Protein AF-A0A6A9T4V0-F1 (afdb_monomer)

Mean predicted aligned error: 19.04 Å

Sequence (689 aa):
MNQTLDEWCGIYCQMRISFIEPTTWNCILIVIGPDTPNVPDISVEDPDWKTFEDIESYISRESTGILQRLLPSTVWEYFFAPTDADPSILRRTRETVVTQHQNVRHICDAAITRLDIDAASSAEVSSGHLYEFFPANTPEQYPFSSPNSINYDDRAEYLSAVRSAITTERELVTIINHLLSHPAAAFLQRSEKQVLATARTAFEHSIEQSRDIVEHTEWFDDQFETLQDQWTRLLDTATPFIEYEQYLTDPTREELTDHINELRTRIRHIAGEMDSDLLRESDLTQFEHLRDRLDSVESQLEGYNPEFVARQRKACKPLFTDIGPEKLDLTAEQERAVIRNGIYNQVIAAAGTGKTLTLTTRVAYLISEQDVDPDDILVVTYTNEATDEMRERLRNQFGITDVSVQTIQSFGYGLIQETQDEFVESIDPNEQRNFIDQQIRDARNDASSAFLNHYYEFLVHFDDVYYDESDFETRKAYVEARLEQTYVTLKGTEVKSRAEKLVADFLFTHQVEYQYEARASWAESAADKAGYTPDFYLPNHDLYIEHWGIDESGSVAPWFSQRSGEYREKIRWGREQFTDTDHTLVGTYEFEHEANRLKQALRHRLTHHGVKLDRLEFEELVDTAFEYDQREGWIKSRFVNFIENAKRFDVKPADITAQLSEENPRQYHFGHCGVHLLQQYVLYLTRTV

Structure (mmCIF, N/CA/C/O backbone):
data_AF-A0A6A9T4V0-F1
#
_entry.id   AF-A0A6A9T4V0-F1
#
loop_
_atom_site.group_PDB
_atom_site.id
_atom_site.type_symbol
_atom_site.label_atom_id
_atom_site.label_alt_id
_atom_site.label_comp_id
_atom_site.label_asym_id
_atom_site.label_entity_id
_atom_site.label_seq_id
_atom_site.pdbx_PDB_ins_code
_atom_site.Cartn_x
_atom_site.Cartn_y
_atom_site.Cartn_z
_atom_site.occupancy
_atom_site.B_iso_or_equiv
_atom_site.auth_seq_id
_atom_site.auth_comp_id
_atom_site.auth_asym_id
_atom_site.auth_atom_id
_atom_site.pdbx_PDB_model_num
ATOM 1 N N . MET A 1 1 ? -89.671 15.404 19.559 1.00 32.69 1 MET A N 1
ATOM 2 C CA . MET A 1 1 ? -89.219 14.331 18.646 1.00 32.69 1 MET A CA 1
ATOM 3 C C . MET A 1 1 ? -88.800 13.181 19.545 1.00 32.69 1 MET A C 1
ATOM 5 O O . MET A 1 1 ? -87.782 13.309 20.199 1.00 32.69 1 MET A O 1
ATOM 9 N N . ASN A 1 2 ? -89.684 12.247 19.893 1.00 24.42 2 ASN A N 1
ATOM 10 C CA . ASN A 1 2 ? -90.331 11.227 19.046 1.00 24.42 2 ASN A CA 1
ATOM 11 C C . ASN A 1 2 ? -89.318 10.254 18.435 1.00 24.42 2 ASN A C 1
ATOM 13 O O . ASN A 1 2 ? -88.891 10.469 17.307 1.00 24.42 2 ASN A O 1
ATOM 17 N N . GLN A 1 3 ? -88.999 9.192 19.173 1.00 27.34 3 GLN A N 1
ATOM 18 C CA . GLN A 1 3 ? -89.484 7.826 18.906 1.00 27.34 3 GLN A CA 1
ATOM 19 C C . GLN A 1 3 ? -89.236 7.008 20.193 1.00 27.34 3 GLN A C 1
ATOM 21 O O . GLN A 1 3 ? -88.092 6.795 20.569 1.00 27.34 3 GLN A O 1
ATOM 26 N N . THR A 1 4 ? -90.212 6.890 21.102 1.00 30.72 4 THR A N 1
ATOM 27 C CA . THR A 1 4 ? -91.253 5.832 21.168 1.00 30.72 4 THR A CA 1
ATOM 28 C C . THR A 1 4 ? -90.659 4.420 21.184 1.00 30.72 4 THR A C 1
ATOM 30 O O . THR A 1 4 ? -90.026 4.021 20.218 1.00 30.72 4 THR A O 1
ATOM 33 N N . LEU A 1 5 ? -90.749 3.684 22.298 1.00 25.70 5 LEU A N 1
ATOM 34 C CA . LEU A 1 5 ? -91.966 2.970 22.739 1.00 25.70 5 LEU A CA 1
ATOM 35 C C . LEU A 1 5 ? -92.486 2.013 21.659 1.00 25.70 5 LEU A C 1
ATOM 37 O O . LEU A 1 5 ? -93.334 2.416 20.872 1.00 25.70 5 LEU A O 1
ATOM 41 N N . ASP A 1 6 ? -92.010 0.767 21.685 1.00 23.64 6 ASP A N 1
ATOM 42 C CA . ASP A 1 6 ? -92.869 -0.426 21.620 1.00 23.64 6 ASP A CA 1
ATOM 43 C C . ASP A 1 6 ? -92.062 -1.696 21.960 1.00 23.64 6 ASP A C 1
ATOM 45 O O . ASP A 1 6 ? -91.315 -2.199 21.134 1.00 23.64 6 ASP A O 1
ATOM 49 N N . GLU A 1 7 ? -92.208 -2.170 23.204 1.00 27.80 7 GLU A N 1
ATOM 50 C CA . GLU A 1 7 ? -91.994 -3.554 23.692 1.00 27.80 7 GLU A CA 1
ATOM 51 C C . GLU A 1 7 ? -92.394 -3.575 25.192 1.00 27.80 7 GLU A C 1
ATOM 53 O O . GLU A 1 7 ? -91.583 -3.438 26.101 1.00 27.80 7 GLU A O 1
ATOM 58 N N . TRP A 1 8 ? -93.666 -3.309 25.503 1.00 26.20 8 TRP A N 1
ATOM 59 C CA . TRP A 1 8 ? -94.725 -4.305 25.754 1.00 26.20 8 TRP A CA 1
ATOM 60 C C . TRP A 1 8 ? -94.537 -5.222 26.985 1.00 26.20 8 TRP A C 1
ATOM 62 O O . TRP A 1 8 ? -93.933 -6.283 26.928 1.00 26.20 8 TRP A O 1
ATOM 72 N N . CYS A 1 9 ? -95.226 -4.825 28.063 1.00 22.97 9 CYS A N 1
ATOM 73 C CA . CYS A 1 9 ? -96.125 -5.649 28.893 1.00 22.97 9 CYS A CA 1
ATOM 74 C C . CYS A 1 9 ? -95.671 -7.039 29.410 1.00 22.97 9 CYS A C 1
ATOM 76 O O . CYS A 1 9 ? -95.707 -8.024 28.681 1.00 22.97 9 CYS A O 1
ATOM 78 N N . GLY A 1 10 ? -95.475 -7.163 30.738 1.00 23.64 10 GLY A N 1
ATOM 79 C CA . GLY A 1 10 ? -95.126 -8.442 31.393 1.00 23.64 10 GLY A CA 1
ATOM 80 C C . GLY A 1 10 ? -95.436 -8.587 32.899 1.00 23.64 10 GLY A C 1
ATOM 81 O O . GLY A 1 10 ? -94.578 -9.028 33.646 1.00 23.64 10 GLY A O 1
ATOM 82 N N . ILE A 1 11 ? -96.637 -8.193 33.342 1.00 24.80 11 ILE A N 1
ATOM 83 C CA . ILE A 1 11 ? -97.404 -8.689 34.522 1.00 24.80 11 ILE A CA 1
ATOM 84 C C . ILE A 1 11 ? -96.641 -9.183 35.794 1.00 24.80 11 ILE A C 1
ATOM 86 O O . ILE A 1 11 ? -96.110 -10.286 35.856 1.00 24.80 11 ILE A O 1
ATOM 90 N N . TYR A 1 12 ? -96.783 -8.398 36.874 1.00 22.81 12 TYR A N 1
ATOM 91 C CA . TYR A 1 12 ? -96.945 -8.782 38.299 1.00 22.81 12 TYR A CA 1
ATOM 92 C C . TYR A 1 12 ? -97.050 -10.290 38.674 1.00 22.81 12 TYR A C 1
ATOM 94 O O . TYR A 1 12 ? -98.014 -10.937 38.274 1.00 22.81 12 TYR A O 1
ATOM 102 N N . CYS A 1 13 ? -96.242 -10.781 39.638 1.00 23.17 13 CYS A N 1
ATOM 103 C CA . CYS A 1 13 ? -96.668 -10.984 41.051 1.00 23.17 13 CYS A CA 1
ATOM 104 C C . CYS A 1 13 ? -95.687 -11.789 41.949 1.00 23.17 13 CYS A C 1
ATOM 106 O O . CYS A 1 13 ? -95.234 -12.865 41.591 1.00 23.17 13 CYS A O 1
ATOM 108 N N . GLN A 1 14 ? -95.514 -11.299 43.186 1.00 23.06 14 GLN A N 1
ATOM 109 C CA . GLN A 1 14 ? -95.303 -12.035 44.454 1.00 23.06 14 GLN A CA 1
ATOM 110 C C . GLN A 1 14 ? -94.342 -13.251 44.534 1.00 23.06 14 GLN A C 1
ATOM 112 O O . GLN A 1 14 ? -94.747 -14.389 44.322 1.00 23.06 14 GLN A O 1
ATOM 117 N N . MET A 1 15 ? -93.192 -13.046 45.191 1.00 22.25 15 MET A N 1
ATOM 118 C CA . MET A 1 15 ? -92.862 -13.785 46.428 1.00 22.25 15 MET A CA 1
ATOM 119 C C . MET A 1 15 ? -91.965 -12.936 47.355 1.00 22.25 15 MET A C 1
ATOM 121 O O . MET A 1 15 ? -91.507 -11.866 46.960 1.00 22.25 15 MET A O 1
ATOM 125 N N . ARG A 1 16 ? -91.837 -13.320 48.634 1.00 22.97 16 ARG A N 1
ATOM 126 C CA . ARG A 1 16 ? -91.484 -12.431 49.767 1.00 22.97 16 ARG A CA 1
ATOM 127 C C . ARG A 1 16 ? -90.431 -13.097 50.675 1.00 22.97 16 ARG A C 1
ATOM 129 O O . ARG A 1 16 ? -90.496 -14.314 50.802 1.00 22.97 16 ARG A O 1
ATOM 136 N N . ILE A 1 17 ? -89.643 -12.290 51.417 1.00 23.88 17 ILE A N 1
ATOM 137 C CA . ILE A 1 17 ? -88.700 -12.678 52.515 1.00 23.88 17 ILE A CA 1
ATOM 138 C C . ILE A 1 17 ? -87.332 -13.178 51.943 1.00 23.88 17 ILE A C 1
ATOM 140 O O . ILE A 1 17 ? -87.351 -14.007 51.045 1.00 23.88 17 ILE A O 1
ATOM 144 N N . SER A 1 18 ? -86.121 -12.690 52.303 1.00 21.09 18 SER A N 1
ATOM 145 C CA . SER A 1 18 ? -85.614 -12.044 53.545 1.00 21.09 18 SER A CA 1
ATOM 146 C C . SER A 1 18 ? -84.463 -11.013 53.345 1.00 21.09 18 SER A C 1
ATOM 148 O O . SER A 1 18 ? -83.574 -11.259 52.545 1.00 21.09 18 SER A O 1
ATOM 150 N N . PHE A 1 19 ? -84.456 -9.946 54.165 1.00 23.70 19 PHE A N 1
ATOM 151 C CA . PHE A 1 19 ? -83.329 -9.276 54.880 1.00 23.70 19 PHE A CA 1
ATOM 152 C C . PHE A 1 19 ? -81.951 -8.914 54.233 1.00 23.70 19 PHE A C 1
ATOM 154 O O . PHE A 1 19 ? -81.149 -9.807 54.005 1.00 23.70 19 PHE A O 1
ATOM 161 N N . ILE A 1 20 ? -81.657 -7.585 54.221 1.00 24.34 20 ILE A N 1
ATOM 162 C CA . ILE A 1 20 ? -80.398 -6.860 54.626 1.00 24.34 20 ILE A CA 1
ATOM 163 C C . ILE A 1 20 ? -79.099 -7.115 53.793 1.00 24.34 20 ILE A C 1
ATOM 165 O O . ILE A 1 20 ? -78.783 -8.259 53.516 1.00 24.34 20 ILE A O 1
ATOM 169 N N . GLU A 1 21 ? -78.272 -6.143 53.340 1.00 23.20 21 GLU A N 1
ATOM 170 C CA . GLU A 1 21 ? -78.049 -4.696 53.635 1.00 23.20 21 GLU A CA 1
ATOM 171 C C . GLU A 1 21 ? -77.440 -3.935 52.412 1.00 23.20 21 GLU A C 1
ATOM 173 O O . GLU A 1 21 ? -76.732 -4.569 51.628 1.00 23.20 21 GLU A O 1
ATOM 178 N N . PRO A 1 22 ? -77.659 -2.608 52.229 1.00 30.34 22 PRO A N 1
ATOM 179 C CA . PRO A 1 22 ? -76.846 -1.812 51.280 1.00 30.34 22 PRO A CA 1
ATOM 180 C C . PRO A 1 22 ? -76.492 -0.359 51.708 1.00 30.34 22 PRO A C 1
ATOM 182 O O . PRO A 1 22 ? -77.349 0.379 52.196 1.00 30.34 22 PRO A O 1
ATOM 185 N N . THR A 1 23 ? -75.283 0.121 51.374 1.00 23.80 23 THR A N 1
ATOM 186 C CA . THR A 1 23 ? -74.901 1.556 51.443 1.00 23.80 23 THR A CA 1
ATOM 187 C C . THR A 1 23 ? -73.999 1.998 50.283 1.00 23.80 23 THR A C 1
ATOM 189 O O . THR A 1 23 ? -72.843 1.589 50.212 1.00 23.80 23 THR A O 1
ATOM 192 N N . THR A 1 24 ? -74.517 2.853 49.390 1.00 24.20 24 THR A N 1
ATOM 193 C CA . THR A 1 24 ? -73.783 3.724 48.430 1.00 24.20 24 THR A CA 1
ATOM 194 C C . THR A 1 24 ? -74.802 4.513 47.596 1.00 24.20 24 THR A C 1
ATOM 196 O O . THR A 1 24 ? -75.551 3.883 46.859 1.00 24.20 24 THR A O 1
ATOM 199 N N . TRP A 1 25 ? -74.854 5.853 47.673 1.00 25.06 25 TRP A N 1
ATOM 200 C CA . TRP A 1 25 ? -75.613 6.704 46.726 1.00 25.06 25 TRP A CA 1
ATOM 201 C C . TRP A 1 25 ? -74.986 8.104 46.572 1.00 25.06 25 TRP A C 1
ATOM 203 O O . TRP A 1 25 ? -74.428 8.642 47.523 1.00 25.06 25 TRP A O 1
ATOM 213 N N . ASN A 1 26 ? -75.080 8.659 45.355 1.00 24.11 26 ASN A N 1
ATOM 214 C CA . ASN A 1 26 ? -74.295 9.795 44.840 1.00 24.11 26 ASN A CA 1
ATOM 215 C C . ASN A 1 26 ? -75.054 11.143 44.737 1.00 24.11 26 ASN A C 1
ATOM 217 O O . ASN A 1 26 ? -76.277 11.210 44.838 1.00 24.11 26 ASN A O 1
ATOM 221 N N . CYS A 1 27 ? -74.279 12.204 44.479 1.00 24.67 27 CYS A N 1
ATOM 222 C CA . CYS A 1 27 ? -74.634 13.629 44.358 1.00 24.67 27 CYS A CA 1
ATOM 223 C C . CYS A 1 27 ? -75.535 14.026 43.163 1.00 24.67 27 CYS A C 1
ATOM 225 O O . CYS A 1 27 ? -75.487 13.383 42.116 1.00 24.67 27 CYS A O 1
ATOM 227 N N . ILE A 1 28 ? -76.204 15.195 43.256 1.00 22.27 28 ILE A N 1
ATOM 228 C CA . ILE A 1 28 ? -76.647 16.042 42.115 1.00 22.27 28 ILE A CA 1
ATOM 229 C C . ILE A 1 28 ? -76.437 17.543 42.448 1.00 22.27 28 ILE A C 1
ATOM 231 O O . ILE A 1 28 ? -76.552 17.950 43.601 1.00 22.27 28 ILE A O 1
ATOM 235 N N . LEU A 1 29 ? -76.126 18.353 41.424 1.00 22.66 29 LEU A N 1
ATOM 236 C CA . LEU A 1 29 ? -75.690 19.765 41.448 1.00 22.66 29 LEU A CA 1
ATOM 237 C C . LEU A 1 29 ? -76.661 20.663 40.640 1.00 22.66 29 LEU A C 1
ATOM 239 O O . LEU A 1 29 ? -77.100 20.233 39.576 1.00 22.66 29 LEU A O 1
ATOM 243 N N . ILE A 1 30 ? -76.942 21.911 41.064 1.00 24.47 30 ILE A N 1
ATOM 244 C CA . ILE A 1 30 ? -77.590 22.967 40.238 1.00 24.47 30 ILE A CA 1
ATOM 245 C C . ILE A 1 30 ? -76.981 24.354 40.555 1.00 24.47 30 ILE A C 1
ATOM 247 O O . ILE A 1 30 ? -76.681 24.647 41.709 1.00 24.47 30 ILE A O 1
ATOM 251 N N . VAL A 1 31 ? -76.820 25.206 39.530 1.00 25.52 31 VAL A N 1
ATOM 252 C CA . VAL A 1 31 ? -76.211 26.557 39.565 1.00 25.52 31 VAL A CA 1
ATOM 253 C C . VAL A 1 31 ? -77.183 27.624 39.028 1.00 25.52 31 VAL A C 1
ATOM 255 O O . VAL A 1 31 ? -77.862 27.349 38.043 1.00 25.52 31 VAL A O 1
ATOM 258 N N . ILE A 1 32 ? -77.209 28.818 39.653 1.00 24.94 32 ILE A N 1
ATOM 259 C CA . ILE A 1 32 ? -77.661 30.171 39.199 1.00 24.94 32 ILE A CA 1
ATOM 260 C C . ILE A 1 32 ? -77.668 31.087 40.452 1.00 24.94 32 ILE A C 1
ATOM 262 O O . ILE A 1 32 ? -77.930 30.582 41.538 1.00 24.94 32 ILE A O 1
ATOM 266 N N . GLY A 1 33 ? -77.414 32.405 40.442 1.00 24.70 33 GLY A N 1
ATOM 267 C CA . GLY A 1 33 ? -76.987 33.387 39.422 1.00 24.70 33 GLY A CA 1
ATOM 268 C C . GLY A 1 33 ? -77.022 34.816 40.044 1.00 24.70 33 GLY A C 1
ATOM 269 O O . GLY A 1 33 ? -77.718 34.981 41.047 1.00 24.70 33 GLY A O 1
ATOM 270 N N . PRO A 1 34 ? -76.277 35.835 39.553 1.00 30.95 34 PRO A N 1
ATOM 271 C CA . PRO A 1 34 ? -76.055 37.069 40.325 1.00 30.95 34 PRO A CA 1
ATOM 272 C C . PRO A 1 34 ? -77.034 38.213 40.001 1.00 30.95 34 PRO A C 1
ATOM 274 O O . PRO A 1 34 ? -77.095 38.645 38.857 1.00 30.95 34 PRO A O 1
ATOM 277 N N . ASP A 1 35 ? -77.724 38.745 41.019 1.00 26.55 35 ASP A N 1
ATOM 278 C CA . ASP A 1 35 ? -78.200 40.143 41.085 1.00 26.55 35 ASP A CA 1
ATOM 279 C C . ASP A 1 35 ? -78.827 40.446 42.466 1.00 26.55 35 ASP A C 1
ATOM 281 O O . ASP A 1 35 ? -79.888 39.923 42.808 1.00 26.55 35 ASP A O 1
ATOM 285 N N . THR A 1 36 ? -78.208 41.328 43.263 1.00 28.06 36 THR A N 1
ATOM 286 C CA . THR A 1 36 ? -78.800 41.867 44.507 1.00 28.06 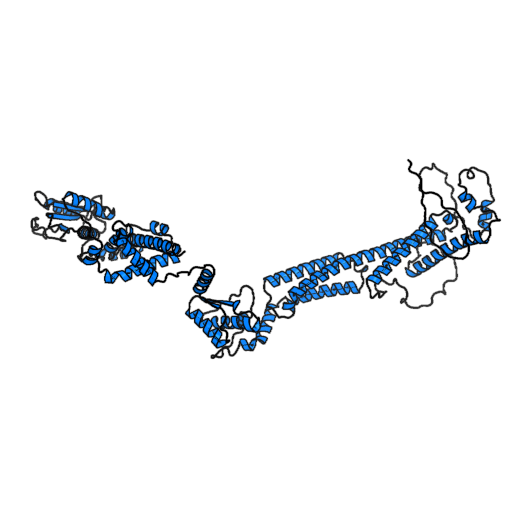36 THR A CA 1
ATOM 287 C C . THR A 1 36 ? -78.452 43.346 44.694 1.00 28.06 36 THR A C 1
ATOM 289 O O . THR A 1 36 ? -77.271 43.666 44.843 1.00 28.06 36 THR A O 1
ATOM 292 N N . PRO A 1 37 ? -79.438 44.262 44.752 1.00 28.19 37 PRO A N 1
ATOM 293 C CA . PRO A 1 37 ? -79.212 45.631 45.200 1.00 28.19 37 PRO A CA 1
ATOM 294 C C . PRO A 1 37 ? -79.158 45.713 46.737 1.00 28.19 37 PRO A C 1
ATOM 296 O O . PRO A 1 37 ? -79.870 44.988 47.428 1.00 28.19 37 PRO A O 1
ATOM 299 N N . ASN A 1 38 ? -78.325 46.631 47.239 1.00 31.08 38 ASN A N 1
ATOM 300 C CA . ASN A 1 38 ? -78.051 46.949 48.650 1.00 31.08 38 ASN A CA 1
ATOM 301 C C . ASN A 1 38 ? -79.136 46.570 49.681 1.00 31.08 38 ASN A C 1
ATOM 303 O O . ASN A 1 38 ? -80.213 47.170 49.719 1.00 31.08 38 ASN A O 1
ATOM 307 N N . VAL A 1 39 ? -78.761 45.700 50.622 1.00 26.48 39 VAL A N 1
ATOM 308 C CA . VAL A 1 39 ? -79.389 45.579 51.948 1.00 26.48 39 VAL A CA 1
ATOM 309 C C . VAL A 1 39 ? -78.546 46.405 52.934 1.00 26.48 39 VAL A C 1
ATOM 311 O O . VAL A 1 39 ? -77.319 46.350 52.843 1.00 26.48 39 VAL A O 1
ATOM 314 N N . PRO A 1 40 ? -79.149 47.218 53.823 1.00 25.73 40 PRO A N 1
ATOM 315 C CA . PRO A 1 40 ? -78.396 48.054 54.753 1.00 25.73 40 PRO A CA 1
ATOM 316 C C . PRO A 1 40 ? -77.649 47.234 55.810 1.00 25.73 40 PRO A C 1
ATOM 318 O O . PRO A 1 40 ? -78.075 46.148 56.197 1.00 25.73 40 PRO A O 1
ATOM 321 N N . ASP A 1 41 ? -76.555 47.824 56.280 1.00 30.38 41 ASP A N 1
ATOM 322 C CA . ASP A 1 41 ? -75.648 47.301 57.297 1.00 30.38 41 ASP A CA 1
ATOM 323 C C . ASP A 1 41 ? -76.391 46.947 58.600 1.00 30.38 41 ASP A C 1
ATOM 325 O O . ASP A 1 41 ? -76.993 47.810 59.246 1.00 30.38 41 ASP A O 1
ATOM 329 N N . ILE A 1 42 ? -76.363 45.664 58.969 1.00 26.30 42 ILE A N 1
ATOM 330 C CA . ILE A 1 42 ? -76.771 45.174 60.286 1.00 26.30 42 ILE A CA 1
ATOM 331 C C . ILE A 1 42 ? -75.531 44.531 60.891 1.00 26.30 42 ILE A C 1
ATOM 333 O O . ILE A 1 42 ? -75.147 43.424 60.509 1.00 26.30 42 ILE A O 1
ATOM 337 N N . SER A 1 43 ? -74.929 45.212 61.865 1.00 34.69 43 SER A N 1
ATOM 338 C CA . SER A 1 43 ? -73.871 44.649 62.697 1.00 34.69 43 SER A CA 1
ATOM 339 C C . SER A 1 43 ? -74.454 43.537 63.574 1.00 34.69 43 SER A C 1
ATOM 341 O O . SER A 1 43 ? -74.934 43.785 64.682 1.00 34.69 43 SER A O 1
ATOM 343 N N . VAL A 1 44 ? -74.451 42.309 63.061 1.00 30.88 44 VAL A N 1
ATOM 344 C CA . VAL A 1 44 ? -74.750 41.115 63.852 1.00 30.88 44 VAL A CA 1
ATOM 345 C C . VAL A 1 44 ? -73.488 40.765 64.633 1.00 30.88 44 VAL A C 1
ATOM 347 O O . VAL A 1 44 ? -72.542 40.208 64.081 1.00 30.88 44 VAL A O 1
ATOM 350 N N . GLU A 1 45 ? -73.462 41.128 65.915 1.00 34.09 45 GLU A N 1
ATOM 351 C CA . GLU A 1 45 ? -72.498 40.563 66.861 1.00 34.09 45 GLU A CA 1
ATOM 352 C C . GLU A 1 45 ? -72.693 39.037 66.910 1.00 34.09 45 GLU A C 1
ATOM 354 O O . GLU A 1 45 ? -73.828 38.565 67.008 1.00 34.09 45 GLU A O 1
ATOM 359 N N . ASP A 1 46 ? -71.600 38.271 66.815 1.00 33.44 46 ASP A N 1
ATOM 360 C CA . ASP A 1 46 ? -71.627 36.804 66.885 1.00 33.44 46 ASP A CA 1
ATOM 361 C C . ASP A 1 46 ? -72.271 36.339 68.204 1.00 33.44 46 ASP A C 1
ATOM 363 O O . ASP A 1 46 ? -71.733 36.631 69.278 1.00 33.44 46 ASP A O 1
ATOM 367 N N . PRO A 1 47 ? -73.383 35.585 68.168 1.00 39.00 47 PRO A N 1
ATOM 368 C CA . PRO A 1 47 ? -73.995 35.081 69.382 1.00 39.00 47 PRO A CA 1
ATOM 369 C C . PRO A 1 47 ? -73.302 33.787 69.843 1.00 39.00 47 PRO A C 1
ATOM 371 O O . PRO A 1 47 ? -73.342 32.750 69.181 1.00 39.00 47 PRO A O 1
ATOM 374 N N . ASP A 1 48 ? -72.683 33.847 71.019 1.00 39.47 48 ASP A N 1
ATOM 375 C CA . ASP A 1 48 ? -72.018 32.730 71.704 1.00 39.47 48 ASP A CA 1
ATOM 376 C C . ASP A 1 48 ? -73.051 31.763 72.328 1.00 39.47 48 ASP A C 1
ATOM 378 O O . ASP A 1 48 ? -73.280 31.747 73.540 1.00 39.47 48 ASP A O 1
ATOM 382 N N . TRP A 1 49 ? -73.746 30.999 71.475 1.00 45.19 49 TRP A N 1
ATOM 383 C CA . TRP A 1 49 ? -74.779 30.036 71.878 1.00 45.19 49 TRP A CA 1
ATOM 384 C C . TRP A 1 49 ? -74.180 28.846 72.640 1.00 45.19 49 TRP A C 1
ATOM 386 O O . TRP A 1 49 ? -73.496 27.997 72.059 1.00 45.19 49 TRP A O 1
ATOM 396 N N . LYS A 1 50 ? -74.492 28.745 73.938 1.00 38.12 50 LYS A N 1
ATOM 397 C CA . LYS A 1 50 ? -73.992 27.679 74.825 1.00 38.12 50 LYS A CA 1
ATOM 398 C C . LYS A 1 50 ? -75.057 26.656 75.210 1.00 38.12 50 LYS A C 1
ATOM 400 O O . LYS A 1 50 ? -74.713 25.535 75.580 1.00 38.12 50 LYS A O 1
ATOM 405 N N . THR A 1 51 ? -76.334 27.004 75.093 1.00 40.28 51 THR A N 1
ATOM 406 C CA . THR A 1 51 ? -77.476 26.140 75.408 1.00 40.28 51 THR A CA 1
ATOM 407 C C . THR A 1 51 ? -78.609 26.300 74.389 1.00 40.28 51 THR A C 1
ATOM 409 O O . THR A 1 51 ? -78.666 27.262 73.626 1.00 40.28 51 THR A O 1
ATOM 412 N N . PHE A 1 52 ? -79.543 25.345 74.374 1.00 35.06 52 PHE A N 1
ATOM 413 C CA . PHE A 1 52 ? -80.723 25.398 73.500 1.00 35.06 52 PHE A CA 1
ATOM 414 C C . PHE A 1 52 ? -81.683 26.547 73.877 1.00 35.06 52 PHE A C 1
ATOM 416 O O . PHE A 1 52 ? -82.339 27.122 73.010 1.00 35.06 52 PHE A O 1
ATOM 423 N N . GLU A 1 53 ? -81.714 26.924 75.157 1.00 40.31 53 GLU A N 1
ATOM 424 C CA . GLU A 1 53 ? -82.553 28.002 75.698 1.00 40.31 53 GLU A CA 1
ATOM 425 C C . GLU A 1 53 ? -82.066 29.397 75.246 1.00 40.31 53 GLU A C 1
ATOM 427 O O . GLU A 1 53 ? -82.885 30.296 75.035 1.00 40.31 53 GLU A O 1
ATOM 432 N N . ASP A 1 54 ? -80.760 29.566 74.986 1.00 41.91 54 ASP A N 1
ATOM 433 C CA . ASP A 1 54 ? -80.191 30.805 74.423 1.00 41.91 54 ASP A CA 1
ATOM 434 C C . ASP A 1 54 ? -80.751 31.114 73.020 1.00 41.91 54 ASP A C 1
ATOM 436 O O . ASP A 1 54 ? -80.963 32.275 72.660 1.00 41.91 54 ASP A O 1
ATOM 440 N N . ILE A 1 55 ? -81.029 30.067 72.235 1.00 39.50 55 ILE A N 1
ATOM 441 C CA . ILE A 1 55 ? -81.576 30.161 70.873 1.00 39.50 55 ILE A CA 1
ATOM 442 C C . ILE A 1 55 ? -83.085 30.451 70.921 1.00 39.50 55 ILE A C 1
ATOM 444 O O . ILE A 1 55 ? -83.580 31.321 70.200 1.00 39.50 55 ILE A O 1
ATOM 448 N N . GLU A 1 56 ? -83.822 29.763 71.797 1.00 39.09 56 GLU A N 1
ATOM 449 C CA . GLU A 1 56 ? -85.277 29.920 71.942 1.00 39.09 56 GLU A CA 1
ATOM 450 C C . GLU A 1 56 ? -85.662 31.329 72.441 1.00 39.09 56 GLU A C 1
ATOM 452 O O . GLU A 1 56 ? -86.612 31.942 71.945 1.00 39.09 56 GLU A O 1
ATOM 457 N N . SER A 1 57 ? -84.852 31.896 73.344 1.00 39.91 57 SER A N 1
ATOM 458 C CA . SER A 1 57 ? -84.962 33.281 73.823 1.00 39.91 57 SER A CA 1
ATOM 459 C C . SER A 1 57 ? -84.935 34.308 72.679 1.00 39.91 57 SER A C 1
ATOM 461 O O . SER A 1 57 ? -85.804 35.187 72.606 1.00 39.91 57 SER A O 1
ATOM 463 N N . TYR A 1 58 ? -83.985 34.166 71.747 1.00 39.94 58 TYR A N 1
ATOM 464 C CA . TYR A 1 58 ? -83.748 35.114 70.652 1.00 39.94 58 TYR A CA 1
ATOM 465 C C . TYR A 1 58 ? -84.876 35.117 69.604 1.00 39.94 58 TYR A C 1
ATOM 467 O O . TYR A 1 58 ? -85.243 36.167 69.081 1.00 39.94 58 TYR A O 1
ATOM 475 N N . ILE A 1 59 ? -85.472 33.952 69.332 1.00 38.53 59 ILE A N 1
ATOM 476 C CA . ILE A 1 59 ? -86.501 33.764 68.290 1.00 38.53 59 ILE A CA 1
ATOM 477 C C . ILE A 1 59 ? -87.886 34.292 68.727 1.00 38.53 59 ILE A C 1
ATOM 479 O O . ILE A 1 59 ? -88.757 34.550 67.894 1.00 38.53 59 ILE A O 1
ATOM 483 N N . SER A 1 60 ? -88.102 34.511 70.028 1.00 38.97 60 SER A N 1
ATOM 484 C CA . SER A 1 60 ? -89.414 34.862 70.598 1.00 38.97 60 SER A CA 1
ATOM 485 C C . SER A 1 60 ? -89.904 36.303 70.352 1.00 38.97 60 SER A C 1
ATOM 487 O O . SER A 1 60 ? -91.046 36.620 70.700 1.00 38.97 60 SER A O 1
ATOM 489 N N . ARG A 1 61 ? -89.086 37.197 69.771 1.00 34.72 61 ARG A N 1
ATOM 490 C CA . ARG A 1 61 ? -89.417 38.628 69.622 1.00 34.72 61 ARG A CA 1
ATOM 491 C C . ARG A 1 61 ? -89.652 39.055 68.169 1.00 34.72 61 ARG A C 1
ATOM 493 O O . ARG A 1 61 ? -88.736 39.126 67.365 1.00 34.72 61 ARG A O 1
ATOM 500 N N . GLU A 1 62 ? -90.906 39.433 67.909 1.00 35.03 62 GLU A N 1
ATOM 501 C CA . GLU A 1 62 ? -91.382 40.218 66.755 1.00 35.03 62 GLU A CA 1
ATOM 502 C C . GLU A 1 62 ? -91.341 39.542 65.372 1.00 35.03 62 GLU A C 1
ATOM 504 O O . GLU A 1 62 ? -90.769 40.027 64.397 1.00 35.03 62 GLU A O 1
ATOM 509 N N . SER A 1 63 ? -92.118 38.465 65.239 1.00 31.34 63 SER A N 1
ATOM 510 C CA . SER A 1 63 ? -92.602 38.022 63.930 1.00 31.34 63 SER A CA 1
ATOM 511 C C . SER A 1 63 ? -93.725 38.935 63.407 1.00 31.34 63 SER A C 1
ATOM 513 O O . SER A 1 63 ? -94.814 38.939 63.961 1.00 31.34 63 SER A O 1
ATOM 515 N N . THR A 1 64 ? -93.485 39.670 62.312 1.00 37.31 64 THR A N 1
ATOM 516 C CA . THR A 1 64 ? -94.407 39.800 61.152 1.00 37.31 64 THR A CA 1
ATOM 517 C C . THR A 1 64 ? -93.816 40.719 60.072 1.00 37.31 64 THR A C 1
ATOM 519 O O . THR A 1 64 ? -93.947 41.938 60.150 1.00 37.31 64 THR A O 1
ATOM 522 N N . GLY A 1 65 ? -93.244 40.160 59.001 1.00 33.44 65 GLY A N 1
ATOM 523 C CA . GLY A 1 65 ? -92.856 40.966 57.837 1.00 33.44 65 GLY A CA 1
ATOM 524 C C . GLY A 1 65 ? -92.116 40.195 56.746 1.00 33.44 65 GLY A C 1
ATOM 525 O O . GLY A 1 65 ? -91.032 39.693 56.997 1.00 33.44 65 GLY A O 1
ATOM 526 N N . ILE A 1 66 ? -92.706 40.148 55.541 1.00 34.16 66 ILE A N 1
ATOM 527 C CA . ILE A 1 66 ? -92.145 39.822 54.202 1.00 34.16 66 ILE A CA 1
ATOM 528 C C . ILE A 1 66 ? -91.291 38.545 54.002 1.00 34.16 66 ILE A C 1
ATOM 530 O O . ILE A 1 66 ? -91.534 37.838 53.026 1.00 34.16 66 ILE A O 1
ATOM 534 N N . LEU A 1 67 ? -90.359 38.193 54.889 1.00 33.38 67 LEU A N 1
ATOM 535 C CA . LEU A 1 67 ? -89.455 37.037 54.786 1.00 33.38 67 LEU A CA 1
ATOM 536 C C . LEU A 1 67 ? -90.193 35.693 54.665 1.00 33.38 67 LEU A C 1
ATOM 538 O O . LEU A 1 67 ? -89.748 34.801 53.948 1.00 33.38 67 LEU A O 1
ATOM 542 N N . GLN A 1 68 ? -91.389 35.587 55.250 1.00 38.97 68 GLN A N 1
ATOM 543 C CA . GLN A 1 68 ? -92.275 34.419 55.124 1.00 38.97 68 GLN A CA 1
ATOM 544 C C . GLN A 1 68 ? -92.821 34.197 53.691 1.00 38.97 68 GLN A C 1
ATOM 546 O O . GLN A 1 68 ? -93.543 33.234 53.453 1.00 38.97 68 GLN A O 1
ATOM 551 N N . ARG A 1 69 ? -92.507 35.084 52.732 1.00 35.97 69 ARG A N 1
ATOM 552 C CA . ARG A 1 69 ? -92.844 34.955 51.300 1.00 35.97 69 ARG A CA 1
ATOM 553 C C . ARG A 1 69 ? -91.624 34.757 50.389 1.00 35.97 69 ARG A C 1
ATOM 555 O O . ARG A 1 69 ? -91.809 34.691 49.179 1.00 35.97 69 ARG A O 1
ATOM 562 N N . LEU A 1 70 ? -90.406 34.707 50.939 1.00 32.47 70 LEU A N 1
ATOM 563 C CA . LEU A 1 70 ? -89.153 34.700 50.164 1.00 32.47 70 LEU A CA 1
ATOM 564 C C . LEU A 1 70 ? -88.229 33.502 50.445 1.00 32.47 70 LEU A C 1
ATOM 566 O O . LEU A 1 70 ? -87.191 33.388 49.801 1.00 32.47 70 LEU A O 1
ATOM 570 N N . LEU A 1 71 ? -88.595 32.596 51.357 1.00 32.72 71 LEU A N 1
ATOM 571 C CA . LEU A 1 71 ? -87.801 31.406 51.687 1.00 32.72 71 LEU A CA 1
ATOM 572 C C . LEU A 1 71 ? -88.495 30.113 51.208 1.00 32.72 71 LEU A C 1
ATOM 574 O O . LEU A 1 71 ? -89.658 29.898 51.557 1.00 32.72 71 LEU A O 1
ATOM 578 N N . PRO A 1 72 ? -87.812 29.244 50.431 1.00 34.09 72 PRO A N 1
ATOM 579 C CA . PRO A 1 72 ? -88.331 27.932 50.038 1.00 34.09 72 PRO A CA 1
ATOM 580 C C . PRO A 1 72 ? -88.648 27.023 51.236 1.00 34.09 72 PRO A C 1
ATOM 582 O O . PRO A 1 72 ? -87.962 27.052 52.259 1.00 34.09 72 PRO A O 1
ATOM 585 N N . SER A 1 73 ? -89.667 26.172 51.087 1.00 34.94 73 SER A N 1
ATOM 586 C CA . SER A 1 73 ? -90.247 25.358 52.169 1.00 34.94 73 SER A CA 1
ATOM 587 C C . SER A 1 73 ? -89.266 24.409 52.866 1.00 34.94 73 SER A C 1
ATOM 589 O O . SER A 1 73 ? -89.427 24.148 54.054 1.00 34.94 73 SER A O 1
ATOM 591 N N . THR A 1 74 ? -88.214 23.960 52.182 1.00 35.81 74 THR A N 1
ATOM 592 C CA . THR A 1 74 ? -87.166 23.091 52.747 1.00 35.81 74 THR A CA 1
ATOM 593 C C . THR A 1 74 ? -86.364 23.753 53.873 1.00 35.81 74 THR A C 1
ATOM 595 O O . THR A 1 74 ? -85.929 23.073 54.797 1.00 35.81 74 THR A O 1
ATOM 598 N N . VAL A 1 75 ? -86.206 25.083 53.855 1.00 36.41 75 VAL A N 1
ATOM 599 C CA . VAL A 1 75 ? -85.566 25.833 54.956 1.00 36.41 75 VAL A CA 1
ATOM 600 C C . VAL A 1 75 ? -86.529 25.998 56.141 1.00 36.41 75 VAL A C 1
ATOM 602 O O . VAL A 1 75 ? -86.099 26.121 57.286 1.00 36.41 75 VAL A O 1
ATOM 605 N N . TRP A 1 76 ? -87.840 25.938 55.886 1.00 40.72 76 TRP A N 1
ATOM 606 C CA . TRP A 1 76 ? -88.872 25.969 56.924 1.00 40.72 76 TRP A CA 1
ATOM 607 C C . TRP A 1 76 ? -88.959 24.628 57.669 1.00 40.72 76 TRP A C 1
ATOM 609 O O . TRP A 1 76 ? -88.953 24.605 58.897 1.00 40.72 76 TRP A O 1
ATOM 619 N N . GLU A 1 77 ? -88.940 23.508 56.941 1.00 37.69 77 GLU A N 1
ATOM 620 C CA . GLU A 1 77 ? -88.919 22.142 57.502 1.00 37.69 77 GLU A CA 1
ATOM 621 C C . GLU A 1 77 ? -87.653 21.850 58.329 1.00 37.69 77 GLU A C 1
ATOM 623 O O . GLU A 1 77 ? -87.683 21.046 59.259 1.00 37.69 77 GLU A O 1
ATOM 628 N N . TYR A 1 78 ? -86.554 22.542 58.025 1.00 40.59 78 TYR A N 1
ATOM 629 C CA . TYR A 1 78 ? -85.273 22.442 58.721 1.00 40.59 78 TYR A CA 1
ATOM 630 C C . TYR A 1 78 ? -85.262 23.104 60.113 1.00 40.59 78 TYR A C 1
ATOM 632 O O . TYR A 1 78 ? -84.700 22.542 61.053 1.00 40.59 78 TYR A O 1
ATOM 640 N N . PHE A 1 79 ? -85.905 24.269 60.264 1.00 35.81 79 PHE A N 1
ATOM 641 C CA . PHE A 1 79 ? -85.999 24.982 61.549 1.00 35.81 79 PHE A CA 1
ATOM 642 C C . PHE A 1 79 ? -87.250 24.629 62.368 1.00 35.81 79 PHE A C 1
ATOM 644 O O . PHE A 1 79 ? -87.230 24.765 63.589 1.00 35.81 79 PHE A O 1
ATOM 651 N N . PHE A 1 80 ? -88.329 24.177 61.721 1.00 42.62 80 PHE A N 1
ATOM 652 C CA . PHE A 1 80 ? -89.651 24.026 62.338 1.00 42.62 80 PHE A CA 1
ATOM 653 C C . PHE A 1 80 ? -90.333 22.694 61.977 1.00 42.62 80 PHE A C 1
ATOM 655 O O . PHE A 1 80 ? -91.531 22.649 61.682 1.00 42.62 80 PHE A O 1
ATOM 662 N N . ALA A 1 81 ? -89.589 21.586 62.017 1.00 37.81 81 ALA A N 1
ATOM 663 C CA . ALA A 1 81 ? -90.208 20.264 62.061 1.00 37.81 81 ALA A CA 1
ATOM 664 C C . ALA A 1 81 ? -91.174 20.188 63.270 1.00 37.81 81 ALA A C 1
ATOM 666 O O . ALA A 1 81 ? -90.759 20.528 64.383 1.00 37.81 81 ALA A O 1
ATOM 667 N N . PRO A 1 82 ? -92.441 19.759 63.097 1.00 37.28 82 PRO A N 1
ATOM 668 C CA . PRO A 1 82 ? -93.367 19.597 64.215 1.00 37.28 82 PRO A CA 1
ATOM 669 C C . PRO A 1 82 ? -92.807 18.644 65.277 1.00 37.28 82 PRO A C 1
ATOM 671 O O . PRO A 1 82 ? -92.137 17.664 64.944 1.00 37.28 82 PRO A O 1
ATOM 674 N N . THR A 1 83 ? -93.162 18.876 66.542 1.00 39.88 83 THR A N 1
ATOM 675 C CA . THR A 1 83 ? -92.774 18.100 67.745 1.00 39.88 83 THR A CA 1
ATOM 676 C C . THR A 1 83 ? -93.183 16.620 67.749 1.00 39.88 83 THR A C 1
ATOM 678 O O . THR A 1 83 ? -92.988 15.916 68.739 1.00 39.88 83 THR A O 1
ATOM 681 N N . ASP A 1 84 ? -93.751 16.154 66.642 1.00 42.59 84 ASP A N 1
ATOM 682 C CA . ASP A 1 84 ? -94.532 14.931 66.513 1.00 42.59 84 ASP A CA 1
ATOM 683 C C . ASP A 1 84 ? -93.851 13.933 65.548 1.00 42.59 84 ASP A C 1
ATOM 685 O O . ASP A 1 84 ? -94.309 12.801 65.386 1.00 42.59 84 ASP A O 1
ATOM 689 N N . ALA A 1 85 ? -92.748 14.337 64.902 1.00 40.28 85 ALA A N 1
ATOM 690 C CA . ALA A 1 85 ? -91.862 13.424 64.184 1.00 40.28 85 ALA A CA 1
ATOM 691 C C . ALA A 1 85 ? -91.086 12.547 65.181 1.00 40.28 85 ALA A C 1
ATOM 693 O O . ALA A 1 85 ? -90.651 13.033 66.225 1.00 40.28 85 ALA A O 1
ATOM 694 N N . ASP A 1 86 ? -90.892 11.263 64.850 1.00 43.41 86 ASP A N 1
ATOM 695 C CA . ASP A 1 86 ? -90.243 10.289 65.736 1.00 43.41 86 ASP A CA 1
ATOM 696 C C . ASP A 1 86 ? -88.909 10.848 66.279 1.00 43.41 86 ASP A C 1
ATOM 698 O O . ASP A 1 86 ? -87.992 11.116 65.486 1.00 43.41 86 ASP A O 1
ATOM 702 N N . PRO A 1 87 ? -88.771 11.016 67.614 1.00 41.72 87 PRO A N 1
ATOM 703 C CA . PRO A 1 87 ? -87.560 11.548 68.218 1.00 41.72 87 PRO A CA 1
ATOM 704 C C . PRO A 1 87 ? -86.306 10.791 67.795 1.00 41.72 87 PRO A C 1
ATOM 706 O O . PRO A 1 87 ? -85.250 11.403 67.722 1.00 41.72 87 PRO A O 1
ATOM 709 N N . SER A 1 88 ? -86.400 9.497 67.467 1.00 41.97 88 SER A N 1
ATOM 710 C CA . SER A 1 88 ? -85.275 8.694 66.984 1.00 41.97 88 SER A CA 1
ATOM 711 C C . SER A 1 88 ? -84.773 9.094 65.594 1.00 41.97 88 SER A C 1
ATOM 713 O O . SER A 1 88 ? -83.601 8.867 65.318 1.00 41.97 88 SER A O 1
ATOM 715 N N . ILE A 1 89 ? -85.593 9.723 64.741 1.00 40.75 89 ILE A N 1
ATOM 716 C CA . ILE A 1 89 ? -85.186 10.205 63.408 1.00 40.75 89 ILE A CA 1
ATOM 717 C C . ILE A 1 89 ? -84.515 11.573 63.526 1.00 40.75 89 ILE A C 1
ATOM 719 O O . ILE A 1 89 ? -83.396 11.739 63.050 1.00 40.75 89 ILE A O 1
ATOM 723 N N . LEU A 1 90 ? -85.135 12.527 64.231 1.00 40.69 90 LEU A N 1
ATOM 724 C CA . LEU A 1 90 ? -84.518 13.833 64.515 1.00 40.69 90 LEU A CA 1
ATOM 725 C C . LEU A 1 90 ? -83.213 13.672 65.304 1.00 40.69 90 LEU A C 1
ATOM 727 O O . LEU A 1 90 ? -82.209 14.322 65.002 1.00 40.69 90 LEU A O 1
ATOM 731 N N . ARG A 1 91 ? -83.210 12.751 66.274 1.00 43.53 91 ARG A N 1
ATOM 732 C CA . ARG A 1 91 ? -82.014 12.330 66.994 1.00 43.53 91 ARG A CA 1
ATOM 733 C C . ARG A 1 91 ? -81.028 11.633 66.065 1.00 43.53 91 ARG A C 1
ATOM 735 O O . ARG A 1 91 ? -79.890 12.057 66.081 1.00 43.53 91 ARG A O 1
ATOM 742 N N . ARG A 1 92 ? -81.423 10.690 65.196 1.00 43.44 92 ARG A N 1
ATOM 743 C CA . ARG A 1 92 ? -80.502 10.079 64.214 1.00 43.44 92 ARG A CA 1
ATOM 744 C C . ARG A 1 92 ? -79.867 11.091 63.282 1.00 43.44 92 ARG A C 1
ATOM 746 O O . ARG A 1 92 ? -78.690 10.945 63.000 1.00 43.44 92 ARG A O 1
ATOM 753 N N . THR A 1 93 ? -80.592 12.085 62.777 1.00 40.81 93 THR A N 1
ATOM 754 C CA . THR A 1 93 ? -80.014 13.072 61.854 1.00 40.81 93 THR A CA 1
ATOM 755 C C . THR A 1 93 ? -79.086 14.034 62.594 1.00 40.81 93 THR A C 1
ATOM 757 O O . THR A 1 93 ? -77.996 14.309 62.100 1.00 40.81 93 THR A O 1
ATOM 760 N N . ARG A 1 94 ? -79.442 14.472 63.813 1.00 46.22 94 ARG A N 1
ATOM 761 C CA . ARG A 1 94 ? -78.532 15.250 64.673 1.00 46.22 94 ARG A CA 1
ATOM 762 C C . ARG A 1 94 ? -77.320 14.435 65.121 1.00 46.22 94 ARG A C 1
ATOM 764 O O . ARG A 1 94 ? -76.216 14.937 65.022 1.00 46.22 94 ARG A O 1
ATOM 771 N N . GLU A 1 95 ? -77.499 13.185 65.537 1.00 45.84 95 GLU A N 1
ATOM 772 C CA . GLU A 1 95 ? -76.420 12.235 65.829 1.00 45.84 95 GLU A CA 1
ATOM 773 C C . GLU A 1 95 ? -75.597 11.946 64.574 1.00 45.84 95 GLU A C 1
ATOM 775 O O . GLU A 1 95 ? -74.395 11.871 64.687 1.00 45.84 95 GLU A O 1
ATOM 780 N N . THR A 1 96 ? -76.170 11.877 63.370 1.00 43.41 96 THR A N 1
ATOM 781 C CA . THR A 1 96 ? -75.393 11.680 62.132 1.00 43.41 96 THR A CA 1
ATOM 782 C C . THR A 1 96 ? -74.547 12.907 61.821 1.00 43.41 96 THR A C 1
ATOM 784 O O . THR A 1 96 ? -73.379 12.746 61.502 1.00 43.41 96 THR A O 1
ATOM 787 N N . VAL A 1 97 ? -75.076 14.127 61.967 1.00 42.06 97 VAL A N 1
ATOM 788 C CA . VAL A 1 97 ? -74.290 15.361 61.780 1.00 42.06 97 VAL A CA 1
ATOM 789 C C . VAL A 1 97 ? -73.258 15.537 62.895 1.00 42.06 97 VAL A C 1
ATOM 791 O O . VAL A 1 97 ? -72.127 15.904 62.608 1.00 42.06 97 VAL A O 1
ATOM 794 N N . VAL A 1 98 ? -73.595 15.222 64.149 1.00 44.88 98 VAL A N 1
ATOM 795 C CA . VAL A 1 98 ? -72.661 15.265 65.286 1.00 44.88 98 VAL A CA 1
ATOM 796 C C . VAL A 1 98 ? -71.608 14.167 65.177 1.00 44.88 98 VAL A C 1
ATOM 798 O O . VAL A 1 98 ? -70.455 14.451 65.441 1.00 44.88 98 VAL A O 1
ATOM 801 N N . THR A 1 99 ? -71.942 12.958 64.729 1.00 45.62 99 THR A N 1
ATOM 802 C CA . THR A 1 99 ? -70.994 11.864 64.473 1.00 45.62 99 THR A CA 1
ATOM 803 C C . THR A 1 99 ? -70.169 12.132 63.221 1.00 45.62 99 THR A C 1
ATOM 805 O O . THR A 1 99 ? -68.989 11.835 63.231 1.00 45.62 99 THR A O 1
ATOM 808 N N . GLN A 1 100 ? -70.704 12.748 62.165 1.00 42.53 100 GLN A N 1
ATOM 809 C CA . GLN A 1 100 ? -69.893 13.192 61.026 1.00 42.53 100 GLN A CA 1
ATOM 810 C C . GLN A 1 100 ? -68.969 14.345 61.426 1.00 42.53 100 GLN A C 1
ATOM 812 O O . GLN A 1 100 ? -67.790 14.296 61.099 1.00 42.53 100 GLN A O 1
ATOM 817 N N . HIS A 1 101 ? -69.445 15.323 62.200 1.00 42.91 101 HIS A N 1
ATOM 818 C CA . HIS A 1 101 ? -68.604 16.379 62.764 1.00 42.91 101 HIS A CA 1
ATOM 819 C C . HIS A 1 101 ? -67.564 15.815 63.738 1.00 42.91 101 HIS A C 1
ATOM 821 O O . HIS A 1 101 ? -66.419 16.224 63.671 1.00 42.91 101 HIS A O 1
ATOM 827 N N . GLN A 1 102 ? -67.915 14.861 64.603 1.00 45.03 102 GLN A N 1
ATOM 828 C CA . GLN A 1 102 ? -66.993 14.201 65.533 1.00 45.03 102 GLN A CA 1
ATOM 829 C C . GLN A 1 102 ? -66.023 13.269 64.815 1.00 45.03 102 GLN A C 1
ATOM 831 O O . GLN A 1 102 ? -64.883 13.195 65.237 1.00 45.03 102 GLN A O 1
ATOM 836 N N . ASN A 1 103 ? -66.417 12.602 63.730 1.00 44.22 103 ASN A N 1
ATOM 837 C CA . ASN A 1 103 ? -65.514 11.798 62.911 1.00 44.22 103 ASN A CA 1
ATOM 838 C C . ASN A 1 103 ? -64.548 12.710 62.158 1.00 44.22 103 ASN A C 1
ATOM 840 O O . ASN A 1 103 ? -63.349 12.494 62.237 1.00 44.22 103 ASN A O 1
ATOM 844 N N . VAL A 1 104 ? -65.042 13.767 61.502 1.00 42.41 104 VAL A N 1
ATOM 845 C CA . VAL A 1 104 ? -64.189 14.777 60.861 1.00 42.41 104 VAL A CA 1
ATOM 846 C C . VAL A 1 104 ? -63.286 15.427 61.900 1.00 42.41 104 VAL A C 1
ATOM 848 O O . VAL A 1 104 ? -62.091 15.473 61.684 1.00 42.41 104 VAL A O 1
ATOM 851 N N . ARG A 1 105 ? -63.797 15.834 63.064 1.00 43.19 105 ARG A N 1
ATOM 852 C CA . ARG A 1 105 ? -63.004 16.408 64.157 1.00 43.19 105 ARG A CA 1
ATOM 853 C C . ARG A 1 105 ? -62.005 15.417 64.739 1.00 43.19 105 ARG A C 1
ATOM 855 O O . ARG A 1 105 ? -60.887 15.815 64.979 1.00 43.19 105 ARG A O 1
ATOM 862 N N . HIS A 1 106 ? -62.347 14.146 64.919 1.00 46.38 106 HIS A N 1
ATOM 863 C CA . HIS A 1 106 ? -61.414 13.130 65.410 1.00 46.38 106 HIS A CA 1
ATOM 864 C C . HIS A 1 106 ? -60.327 12.825 64.374 1.00 46.38 106 HIS A C 1
ATOM 866 O O . HIS A 1 106 ? -59.175 12.639 64.746 1.00 46.38 106 HIS A O 1
ATOM 872 N N . ILE A 1 107 ? -60.665 12.843 63.082 1.00 40.97 107 ILE A N 1
ATOM 873 C CA . ILE A 1 107 ? -59.711 12.730 61.974 1.00 40.97 107 ILE A CA 1
ATOM 874 C C . ILE A 1 107 ? -58.847 13.997 61.869 1.00 40.97 107 ILE A C 1
ATOM 876 O O . ILE A 1 107 ? -57.646 13.876 61.674 1.00 40.97 107 ILE A O 1
ATOM 880 N N . CYS A 1 108 ? -59.408 15.193 62.064 1.00 41.16 108 CYS A N 1
ATOM 881 C CA . CYS A 1 108 ? -58.676 16.461 62.097 1.00 41.16 108 CYS A CA 1
ATOM 882 C C . CYS A 1 108 ? -57.772 16.560 63.328 1.00 41.16 108 CYS A C 1
ATOM 884 O O . CYS A 1 108 ? -56.616 16.910 63.177 1.00 41.16 108 CYS A O 1
ATOM 886 N N . ASP A 1 109 ? -58.248 16.213 64.523 1.00 44.66 109 ASP A N 1
ATOM 887 C CA . ASP A 1 109 ? -57.465 16.182 65.760 1.00 44.66 109 ASP A CA 1
ATOM 888 C C . ASP A 1 109 ? -56.345 15.131 65.631 1.00 44.66 109 ASP A C 1
ATOM 890 O O . ASP A 1 109 ? -55.199 15.405 65.983 1.00 44.66 109 ASP A O 1
ATOM 894 N N . ALA A 1 110 ? -56.627 13.961 65.039 1.00 41.53 110 ALA A N 1
ATOM 895 C CA . ALA A 1 110 ? -55.616 12.949 64.729 1.00 41.53 110 ALA A CA 1
ATOM 896 C C . ALA A 1 110 ? -54.629 13.389 63.634 1.00 41.53 110 ALA A C 1
ATOM 898 O O . ALA A 1 110 ? -53.471 12.995 63.706 1.00 41.53 110 ALA A O 1
ATOM 899 N N . ALA A 1 111 ? -55.052 14.191 62.650 1.00 36.41 111 ALA A N 1
ATOM 900 C CA . ALA A 1 111 ? -54.199 14.759 61.602 1.00 36.41 111 ALA A CA 1
ATOM 901 C C . ALA A 1 111 ? -53.330 15.911 62.131 1.00 36.41 111 ALA A C 1
ATOM 903 O O . ALA A 1 111 ? -52.133 15.925 61.886 1.00 36.41 111 ALA A O 1
ATOM 904 N N . ILE A 1 112 ? -53.887 16.814 62.940 1.00 41.03 112 ILE A N 1
ATOM 905 C CA . ILE A 1 112 ? -53.165 17.887 63.642 1.00 41.03 112 ILE A CA 1
ATOM 906 C C . ILE A 1 112 ? -52.115 17.277 64.583 1.00 41.03 112 ILE A C 1
ATOM 908 O O . ILE A 1 112 ? -50.966 17.705 64.571 1.00 41.03 112 ILE A O 1
ATOM 912 N N . THR A 1 113 ? -52.464 16.202 65.302 1.00 40.00 113 THR A N 1
ATOM 913 C CA . THR A 1 113 ? -51.515 15.411 66.114 1.00 40.00 113 THR A CA 1
ATOM 914 C C . THR A 1 113 ? -50.470 14.667 65.260 1.00 40.00 113 THR A C 1
ATOM 916 O O . THR A 1 113 ? -49.408 14.317 65.764 1.00 40.00 113 THR A O 1
ATOM 919 N N . ARG A 1 114 ? -50.745 14.411 63.972 1.00 33.56 114 ARG A N 1
ATOM 920 C CA . ARG A 1 114 ? -49.832 13.741 63.020 1.00 33.56 114 ARG A CA 1
ATOM 921 C C . ARG A 1 114 ? -48.875 14.692 62.299 1.00 33.56 114 ARG A C 1
ATOM 923 O O . ARG A 1 114 ? -47.839 14.226 61.839 1.00 33.56 114 ARG A O 1
ATOM 930 N N . LEU A 1 115 ? -49.267 15.955 62.135 1.00 32.22 115 LEU A N 1
ATOM 931 C CA . LEU A 1 115 ? -48.608 16.946 61.273 1.00 32.22 115 LEU A CA 1
ATOM 932 C C . LEU A 1 115 ? -47.796 17.998 62.054 1.00 32.22 115 LEU A C 1
ATOM 934 O O . LEU A 1 115 ? -47.165 18.841 61.429 1.00 32.22 115 LEU A O 1
ATOM 938 N N . ASP A 1 116 ? -47.847 17.978 63.393 1.00 39.06 116 ASP A N 1
ATOM 939 C CA . ASP A 1 116 ? -47.155 18.912 64.307 1.00 39.06 116 ASP A CA 1
ATOM 940 C C . ASP A 1 116 ? -47.344 20.405 63.944 1.00 39.06 116 ASP A C 1
ATOM 942 O O . ASP A 1 116 ? -46.451 21.242 64.083 1.00 39.06 116 ASP A O 1
ATOM 946 N N . ILE A 1 117 ? -48.536 20.752 63.438 1.00 33.81 117 ILE A N 1
ATOM 947 C CA . ILE A 1 117 ? -48.858 22.123 63.024 1.00 33.81 117 ILE A CA 1
ATOM 948 C C . ILE A 1 117 ? -49.148 22.964 64.267 1.00 33.81 117 ILE A C 1
ATOM 950 O O . ILE A 1 117 ? -50.223 22.878 64.867 1.00 33.81 117 ILE A O 1
ATOM 954 N N . ASP A 1 118 ? -48.182 23.814 64.608 1.00 32.72 118 ASP A N 1
ATOM 955 C CA . ASP A 1 118 ? -48.230 24.753 65.724 1.00 32.72 118 ASP A CA 1
ATOM 956 C C . ASP A 1 118 ? -49.407 25.741 65.575 1.00 32.72 118 ASP A C 1
ATOM 958 O O . ASP A 1 118 ? -49.352 26.739 64.849 1.00 32.72 118 ASP A O 1
ATOM 962 N N . ALA A 1 119 ? -50.517 25.454 66.262 1.00 33.94 119 ALA A N 1
ATOM 963 C CA . ALA A 1 119 ? -51.751 26.242 66.235 1.00 33.94 119 ALA A CA 1
ATOM 964 C C . ALA A 1 119 ? -51.648 27.533 67.079 1.00 33.94 119 ALA A C 1
ATOM 966 O O . ALA A 1 119 ? -52.556 27.880 67.840 1.00 33.94 119 ALA A O 1
ATOM 967 N N . ALA A 1 120 ? -50.531 28.254 66.949 1.00 29.44 120 ALA A N 1
ATOM 968 C CA . ALA A 1 120 ? -50.145 29.378 67.791 1.00 29.44 120 ALA A CA 1
ATOM 969 C C . ALA A 1 120 ? -49.904 30.681 67.002 1.00 29.44 120 ALA A C 1
ATOM 971 O O . ALA A 1 120 ? -48.834 31.286 67.063 1.00 29.44 120 ALA A O 1
ATOM 972 N N . SER A 1 121 ? -50.946 31.217 66.353 1.00 29.62 121 SER A N 1
ATOM 973 C CA . SER A 1 121 ? -51.033 32.678 66.197 1.00 29.62 121 SER A CA 1
ATOM 974 C C . SER A 1 121 ? -52.459 33.224 66.378 1.00 29.62 121 SER A C 1
ATOM 976 O O . SER A 1 121 ? -53.361 32.979 65.584 1.00 29.62 121 SER A O 1
ATOM 978 N N . SER A 1 122 ? -52.611 34.032 67.437 1.00 27.36 122 SER A N 1
ATOM 979 C CA . SER A 1 122 ? -53.804 34.778 67.894 1.00 27.36 122 SER A CA 1
ATOM 980 C C . SER A 1 122 ? -55.012 33.973 68.435 1.00 27.36 122 SER A C 1
ATOM 982 O O . SER A 1 122 ? -55.506 33.073 67.773 1.00 27.36 122 SER A O 1
ATOM 984 N N . ALA A 1 123 ? -55.596 34.278 69.605 1.00 25.53 123 ALA A N 1
ATOM 985 C CA . ALA A 1 123 ? -55.123 35.040 70.775 1.00 25.53 123 ALA A CA 1
ATOM 986 C C . ALA A 1 123 ? -55.989 34.715 72.031 1.00 25.53 123 ALA A C 1
ATOM 988 O O . ALA A 1 123 ? -57.151 34.354 71.897 1.00 25.53 123 ALA A O 1
ATOM 989 N N . GLU A 1 124 ? -55.431 34.922 73.235 1.00 25.22 124 GLU A N 1
ATOM 990 C CA . GLU A 1 124 ? -56.134 35.142 74.530 1.00 25.22 124 GLU A CA 1
ATOM 991 C C . GLU A 1 124 ? -56.935 34.001 75.218 1.00 25.22 124 GLU A C 1
ATOM 993 O O . GLU A 1 124 ? -58.143 34.047 75.424 1.00 25.22 124 GLU A O 1
ATOM 998 N N . VAL A 1 125 ? -56.177 33.020 75.724 1.00 28.09 125 VAL A N 1
ATOM 999 C CA . VAL A 1 125 ? -56.144 32.539 77.134 1.00 28.09 125 VAL A CA 1
ATOM 1000 C C . VAL A 1 125 ? -57.320 32.877 78.085 1.00 28.09 125 VAL A C 1
ATOM 1002 O O . VAL A 1 125 ? -57.446 34.013 78.533 1.00 28.09 125 VAL A O 1
ATOM 1005 N N . SER A 1 126 ? -57.996 31.837 78.610 1.00 23.22 126 SER A N 1
ATOM 1006 C CA . SER A 1 126 ? -58.436 31.700 80.027 1.00 23.22 126 SER A CA 1
ATOM 1007 C C . SER A 1 126 ? -59.169 30.358 80.255 1.00 23.22 126 SER A C 1
ATOM 1009 O O . SER A 1 126 ? -60.045 30.025 79.469 1.00 23.22 126 SER A O 1
ATOM 1011 N N . SER A 1 127 ? -58.961 29.556 81.310 1.00 24.17 127 SER A N 1
ATOM 1012 C CA . SER A 1 127 ? -57.841 29.417 82.259 1.00 24.17 127 SER A CA 1
ATOM 1013 C C . SER A 1 127 ? -57.969 28.083 83.034 1.00 24.17 127 SER A C 1
ATOM 1015 O O . SER A 1 127 ? -59.058 27.725 83.473 1.00 24.17 127 SER A O 1
ATOM 1017 N N . GLY A 1 128 ? -56.849 27.383 83.274 1.00 25.69 128 GLY A N 1
ATOM 1018 C CA . GLY A 1 128 ? -56.723 26.368 84.339 1.00 25.69 128 GLY A CA 1
ATOM 1019 C C . GLY A 1 128 ? -56.762 24.879 83.941 1.00 25.69 128 GLY A C 1
ATOM 1020 O O . GLY A 1 128 ? -57.788 24.370 83.511 1.00 25.69 128 GLY A O 1
ATOM 1021 N N . HIS A 1 129 ? -55.672 24.171 84.282 1.00 26.91 129 HIS A N 1
ATOM 1022 C CA . HIS A 1 129 ? -55.519 22.699 84.365 1.00 26.91 129 HIS A CA 1
ATOM 1023 C C . HIS A 1 129 ? -55.269 21.892 83.073 1.00 26.91 129 HIS A C 1
ATOM 1025 O O . HIS A 1 129 ? -55.994 20.947 82.787 1.00 26.91 129 HIS A O 1
ATOM 1031 N N . LEU A 1 130 ? -54.154 22.158 82.374 1.00 28.14 130 LEU A N 1
ATOM 1032 C CA . LEU A 1 130 ? -53.485 21.161 81.507 1.00 28.14 130 LEU A CA 1
ATOM 1033 C C . LEU A 1 130 ? -51.949 21.126 81.699 1.00 28.14 130 LEU A C 1
ATOM 1035 O O . LEU A 1 130 ? -51.199 20.820 80.781 1.00 28.14 130 LEU A O 1
ATOM 1039 N N . TYR A 1 131 ? -51.466 21.381 82.921 1.00 26.89 131 TYR A N 1
ATOM 1040 C CA . TYR A 1 131 ? -50.049 21.187 83.292 1.00 26.89 131 TYR A CA 1
ATOM 1041 C C . TYR A 1 131 ? -49.702 19.724 83.665 1.00 26.89 131 TYR A C 1
ATOM 1043 O O . TYR A 1 131 ? -48.634 19.467 84.212 1.00 26.89 131 TYR A O 1
ATOM 1051 N N . GLU A 1 132 ? -50.594 18.766 83.376 1.00 27.44 132 GLU A N 1
ATOM 1052 C CA . GLU A 1 132 ? -50.480 17.353 83.792 1.00 27.44 132 GLU A CA 1
ATOM 1053 C C . GLU A 1 132 ? -50.472 16.338 82.628 1.00 27.44 132 GLU A C 1
ATOM 1055 O O . GLU A 1 132 ? -50.358 15.141 82.871 1.00 27.44 132 GLU A O 1
ATOM 1060 N N . PHE A 1 133 ? -50.539 16.780 81.364 1.00 26.52 133 PHE A N 1
ATOM 1061 C CA . PHE A 1 133 ? -50.548 15.880 80.193 1.00 26.52 133 PHE A CA 1
ATOM 1062 C C . PHE A 1 133 ? -49.167 15.600 79.574 1.00 26.52 133 PHE A C 1
ATOM 1064 O O . PHE A 1 133 ? -49.083 14.954 78.534 1.00 26.52 133 PHE A O 1
ATOM 1071 N N . PHE A 1 134 ? -48.081 16.009 80.238 1.00 28.36 134 PHE A N 1
ATOM 1072 C CA . PHE A 1 134 ? -46.711 15.661 79.848 1.00 28.36 134 PHE A CA 1
ATOM 1073 C C . PHE A 1 134 ? -46.119 14.547 80.730 1.00 28.36 134 PHE A C 1
ATOM 1075 O O . PHE A 1 134 ? -45.551 14.831 81.787 1.00 28.36 134 PHE A O 1
ATOM 1082 N N . PRO A 1 135 ? -46.127 13.287 80.271 1.00 24.66 135 PRO A N 1
ATOM 1083 C CA . PRO A 1 135 ? -45.060 12.339 80.534 1.00 24.66 135 PRO A CA 1
ATOM 1084 C C . PRO A 1 135 ? -44.112 12.295 79.330 1.00 24.66 135 PRO A C 1
ATOM 1086 O O . PRO A 1 135 ? -44.532 12.079 78.196 1.00 24.66 135 PRO A O 1
ATOM 1089 N N . ALA A 1 136 ? -42.816 12.466 79.579 1.00 28.39 136 ALA A N 1
ATOM 1090 C CA . ALA A 1 136 ? -41.797 12.288 78.554 1.00 28.39 136 ALA A CA 1
ATOM 1091 C C . ALA A 1 136 ? -41.771 10.834 78.051 1.00 28.39 136 ALA A C 1
ATOM 1093 O O . ALA A 1 136 ? -41.629 9.924 78.866 1.00 28.39 136 ALA A O 1
ATOM 1094 N N . ASN A 1 137 ? -41.842 10.635 76.731 1.00 23.86 137 ASN A N 1
ATOM 1095 C CA . ASN A 1 137 ? -41.189 9.531 76.024 1.00 23.86 137 ASN A CA 1
ATOM 1096 C C . ASN A 1 137 ? -41.012 9.859 74.526 1.00 23.86 137 ASN A C 1
ATOM 1098 O O . ASN A 1 137 ? -41.895 10.403 73.877 1.00 23.86 137 ASN A O 1
ATOM 1102 N N . THR A 1 138 ? -39.813 9.521 74.065 1.00 24.64 138 THR A N 1
ATOM 1103 C CA . THR A 1 138 ? -39.117 9.638 72.768 1.00 24.64 138 THR A CA 1
ATOM 1104 C C . THR A 1 138 ? -39.887 9.604 71.423 1.00 24.64 138 THR A C 1
ATOM 1106 O O . THR A 1 138 ? -40.908 8.927 71.304 1.00 24.64 138 THR A O 1
ATOM 1109 N N . PRO A 1 139 ? -39.331 10.245 70.365 1.00 27.69 139 PRO A N 1
ATOM 1110 C CA . PRO A 1 139 ? -39.950 10.413 69.041 1.00 27.69 139 PRO A CA 1
ATOM 1111 C C . PRO A 1 139 ? -39.707 9.222 68.085 1.00 27.69 139 PRO A C 1
ATOM 1113 O O . PRO A 1 139 ? -39.021 9.358 67.077 1.00 27.69 139 PRO A O 1
ATOM 1116 N N . GLU A 1 140 ? -40.254 8.043 68.392 1.00 25.77 140 GLU A N 1
ATOM 1117 C CA . GLU A 1 140 ? -40.037 6.815 67.588 1.00 25.77 140 GLU A CA 1
ATOM 1118 C C . GLU A 1 140 ? -41.333 6.116 67.132 1.00 25.77 140 GLU A C 1
ATOM 1120 O O . GLU A 1 140 ? -41.318 4.950 66.736 1.00 25.77 140 GLU A O 1
ATOM 1125 N N . GLN A 1 141 ? -42.480 6.801 67.179 1.00 24.94 141 GLN A N 1
ATOM 1126 C CA . GLN A 1 141 ? -43.743 6.284 66.644 1.00 24.94 141 GLN A CA 1
ATOM 1127 C C . GLN A 1 141 ? -44.503 7.380 65.883 1.00 24.94 141 GLN A C 1
ATOM 1129 O O . GLN A 1 141 ? -44.651 8.486 66.394 1.00 24.94 141 GLN A O 1
ATOM 1134 N N . TYR A 1 142 ? -45.044 6.993 64.720 1.00 29.44 142 TYR A N 1
ATOM 1135 C CA . TYR A 1 142 ? -45.926 7.723 63.787 1.00 29.44 142 TYR A CA 1
ATOM 1136 C C . TYR A 1 142 ? -45.270 8.426 62.574 1.00 29.44 142 TYR A C 1
ATOM 1138 O O . TYR A 1 142 ? -44.129 8.869 62.640 1.00 29.44 142 TYR A O 1
ATOM 1146 N N . PRO A 1 143 ? -45.956 8.429 61.407 1.00 27.62 143 PRO A N 1
ATOM 1147 C CA . PRO A 1 143 ? -45.300 8.143 60.127 1.00 27.62 143 PRO A CA 1
ATOM 1148 C C . PRO A 1 143 ? -45.040 9.387 59.259 1.00 27.62 143 PRO A C 1
ATOM 1150 O O . PRO A 1 143 ? -45.282 9.349 58.059 1.00 27.62 143 PRO A O 1
ATOM 1153 N N . PHE A 1 144 ? -44.607 10.498 59.858 1.00 33.62 144 PHE A N 1
ATOM 1154 C CA . PHE A 1 144 ? -44.264 11.731 59.125 1.00 33.62 144 PHE A CA 1
ATOM 1155 C C . PHE A 1 144 ? -42.986 12.412 59.651 1.00 33.62 144 PHE A C 1
ATOM 1157 O O . PHE A 1 144 ? -42.762 13.603 59.448 1.00 33.62 144 PHE A O 1
ATOM 1164 N N . SER A 1 145 ? -42.100 11.659 60.306 1.00 28.38 145 SER A N 1
ATOM 1165 C CA . SER A 1 145 ? -40.767 12.128 60.695 1.00 28.38 145 SER A CA 1
ATOM 1166 C C . SER A 1 145 ? -39.797 12.061 59.507 1.00 28.38 145 SER A C 1
ATOM 1168 O O . SER A 1 145 ? -38.990 11.141 59.421 1.00 28.38 145 SER A O 1
ATOM 1170 N N . SER A 1 146 ? -39.858 13.046 58.598 1.00 34.25 146 SER A N 1
ATOM 1171 C CA . SER A 1 146 ? -39.084 13.088 57.334 1.00 34.25 146 SER A CA 1
ATOM 1172 C C . SER A 1 146 ? -39.436 11.945 56.348 1.00 34.25 146 SER A C 1
ATOM 1174 O O . SER A 1 146 ? -39.934 10.895 56.769 1.00 34.25 146 SER A O 1
ATOM 1176 N N . PRO A 1 147 ? -39.170 12.103 55.031 1.00 36.25 147 PRO A N 1
ATOM 1177 C CA . PRO A 1 147 ? -39.253 11.003 54.060 1.00 36.25 147 PRO A CA 1
ATOM 1178 C C . PRO A 1 147 ? -38.461 9.736 54.447 1.00 36.25 147 PRO A C 1
ATOM 1180 O O . PRO A 1 147 ? -38.775 8.651 53.962 1.00 36.25 147 PRO A O 1
ATOM 1183 N N . ASN A 1 148 ? -37.482 9.842 55.356 1.00 35.34 148 ASN A N 1
ATOM 1184 C CA . ASN A 1 148 ? -36.549 8.765 55.708 1.00 35.34 148 ASN A CA 1
ATOM 1185 C C . ASN A 1 148 ? -37.001 7.827 56.857 1.00 35.34 148 ASN A C 1
ATOM 1187 O O . ASN A 1 148 ? -36.214 6.985 57.283 1.00 35.34 148 ASN A O 1
ATOM 1191 N N . SER A 1 149 ? -38.224 7.940 57.400 1.00 35.00 149 SER A N 1
ATOM 1192 C CA . SER A 1 149 ? -38.631 7.176 58.608 1.00 35.00 149 SER A CA 1
ATOM 1193 C C . SER A 1 149 ? -39.513 5.939 58.396 1.00 35.00 149 SER A C 1
ATOM 1195 O O . SER A 1 149 ? -39.698 5.173 59.345 1.00 35.00 149 SER A O 1
ATOM 1197 N N . ILE A 1 150 ? -40.048 5.696 57.193 1.00 39.81 150 ILE A N 1
ATOM 1198 C CA . ILE A 1 150 ? -40.847 4.490 56.911 1.00 39.81 150 ILE A CA 1
ATOM 1199 C C . ILE A 1 150 ? -40.113 3.603 55.911 1.00 39.81 150 ILE A C 1
ATOM 1201 O O . ILE A 1 150 ? -40.073 3.896 54.717 1.00 39.81 150 ILE A O 1
ATOM 1205 N N . ASN A 1 151 ? -39.577 2.482 56.392 1.00 43.28 151 ASN A N 1
ATOM 1206 C CA . ASN A 1 151 ? -38.917 1.501 55.537 1.00 43.28 151 ASN A CA 1
ATOM 1207 C C . ASN A 1 151 ? -39.945 0.653 54.765 1.00 43.28 151 ASN A C 1
ATOM 1209 O O . ASN A 1 151 ? -40.280 -0.460 55.172 1.00 43.28 151 ASN A O 1
ATOM 1213 N N . TYR A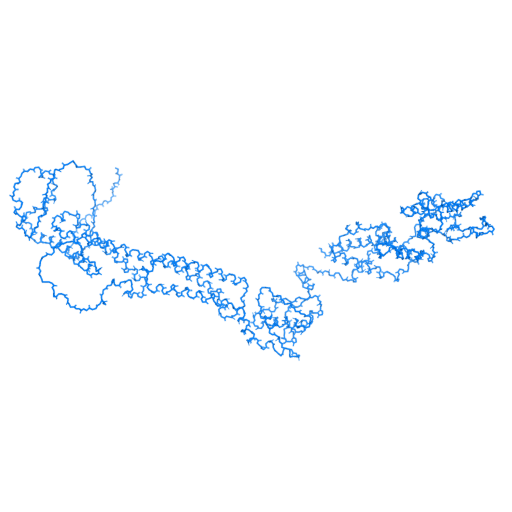 1 152 ? -40.452 1.199 53.659 1.00 50.59 152 TYR A N 1
ATOM 1214 C CA . TYR A 1 152 ? -41.073 0.411 52.597 1.00 50.59 152 TYR A CA 1
ATOM 1215 C C . TYR A 1 152 ? -39.962 -0.179 51.721 1.00 50.59 152 TYR A C 1
ATOM 1217 O O . TYR A 1 152 ? -39.370 0.535 50.910 1.00 50.59 152 TYR A O 1
ATOM 1225 N N . ASP A 1 153 ? -39.694 -1.478 51.876 1.00 48.72 153 ASP A N 1
ATOM 1226 C CA . ASP A 1 153 ? -38.716 -2.196 51.042 1.00 48.72 153 ASP A CA 1
ATOM 1227 C C . ASP A 1 153 ? -39.131 -2.221 49.550 1.00 48.72 153 ASP A C 1
ATOM 1229 O O . ASP A 1 153 ? -38.275 -2.357 48.676 1.00 48.72 153 ASP A O 1
ATOM 1233 N N . ASP A 1 154 ? -40.425 -2.044 49.241 1.00 63.50 154 ASP A N 1
ATOM 1234 C CA . ASP A 1 154 ? -40.960 -1.955 47.876 1.00 63.50 154 ASP A CA 1
ATOM 1235 C C . ASP A 1 154 ? -41.364 -0.508 47.504 1.00 63.50 154 ASP A C 1
ATOM 1237 O O . ASP A 1 154 ? -42.213 0.133 48.133 1.00 63.50 154 ASP A O 1
ATOM 1241 N N . ARG A 1 155 ? -40.759 0.009 46.425 1.00 69.62 155 ARG A N 1
ATOM 1242 C CA . ARG A 1 155 ? -41.016 1.345 45.860 1.00 69.62 155 ARG A CA 1
ATOM 1243 C C . ARG A 1 155 ? -42.440 1.495 45.311 1.00 69.62 155 ARG A C 1
ATOM 1245 O O . ARG A 1 155 ? -43.034 2.566 45.445 1.00 69.62 155 ARG A O 1
ATOM 1252 N N . ALA A 1 156 ? -43.003 0.438 44.728 1.00 71.81 156 ALA A N 1
ATOM 1253 C CA . ALA A 1 156 ? -44.371 0.450 44.218 1.00 71.81 156 ALA A CA 1
ATOM 1254 C C . ALA A 1 156 ? -45.392 0.476 45.367 1.00 71.81 156 ALA A C 1
ATOM 1256 O O . ALA A 1 156 ? -46.420 1.149 45.261 1.00 71.81 156 ALA A O 1
ATOM 1257 N N . GLU A 1 157 ? -45.091 -0.197 46.483 1.00 69.69 157 GLU A N 1
ATOM 1258 C CA . GLU A 1 157 ? -45.910 -0.151 47.699 1.00 69.69 157 GLU A CA 1
ATOM 1259 C C . GLU A 1 157 ? -45.897 1.251 48.328 1.00 69.69 157 GLU A C 1
ATOM 1261 O O . GLU A 1 157 ? -46.966 1.785 48.631 1.00 69.69 157 GLU A O 1
ATOM 1266 N N . TYR A 1 158 ? -44.725 1.896 48.416 1.00 71.00 158 TYR A N 1
ATOM 1267 C CA . TYR A 1 158 ? -44.596 3.288 48.867 1.00 71.00 158 TYR A CA 1
ATOM 1268 C C . TYR A 1 158 ? -45.455 4.256 48.037 1.00 71.00 158 TYR A C 1
ATOM 1270 O O . TYR A 1 158 ? -46.324 4.939 48.583 1.00 71.00 158 TYR A O 1
ATOM 1278 N N . LEU A 1 159 ? -45.285 4.276 46.708 1.00 75.69 159 LEU A N 1
ATOM 1279 C CA . LEU A 1 159 ? -46.068 5.155 45.829 1.00 75.69 159 LEU A CA 1
ATOM 1280 C C . LEU A 1 159 ? -47.571 4.837 45.873 1.00 75.69 159 LEU A C 1
ATOM 1282 O O . LEU A 1 159 ? -48.401 5.747 45.828 1.00 75.69 159 LEU A O 1
ATOM 1286 N N . SER A 1 160 ? -47.946 3.562 46.008 1.00 72.88 160 SER A N 1
ATOM 1287 C CA . SER A 1 160 ? -49.341 3.157 46.209 1.00 72.88 160 SER A CA 1
ATOM 1288 C C . SER A 1 160 ? -49.910 3.697 47.529 1.00 72.88 160 SER A C 1
ATOM 1290 O O . SER A 1 160 ? -51.035 4.203 47.549 1.00 72.88 160 SER A O 1
ATOM 1292 N N . ALA A 1 161 ? -49.141 3.650 48.620 1.00 70.06 161 ALA A N 1
ATOM 1293 C CA . ALA A 1 161 ? -49.542 4.190 49.916 1.00 70.06 161 ALA A CA 1
ATOM 1294 C C . ALA A 1 161 ? -49.723 5.719 49.870 1.00 70.06 161 ALA A C 1
ATOM 1296 O O . ALA A 1 161 ? -50.757 6.217 50.322 1.00 70.06 161 ALA A O 1
ATOM 1297 N N . VAL A 1 162 ? -48.791 6.457 49.252 1.00 73.00 162 VAL A N 1
ATOM 1298 C CA . VAL A 1 162 ? -48.888 7.921 49.085 1.00 73.00 162 VAL A CA 1
ATOM 1299 C C . VAL A 1 162 ? -50.102 8.303 48.225 1.00 73.00 162 VAL A C 1
ATOM 1301 O O . VAL A 1 162 ? -50.919 9.129 48.634 1.00 73.00 162 VAL A O 1
ATOM 1304 N N . ARG A 1 163 ? -50.321 7.637 47.081 1.00 79.50 163 ARG A N 1
ATOM 1305 C CA . ARG A 1 163 ? -51.518 7.851 46.238 1.00 79.50 163 ARG A CA 1
ATOM 1306 C C . ARG A 1 163 ? -52.829 7.526 46.978 1.00 79.50 163 ARG A C 1
ATOM 1308 O O . ARG A 1 163 ? -53.838 8.214 46.787 1.00 79.50 163 ARG A O 1
ATOM 1315 N N . SER A 1 164 ? -52.831 6.514 47.851 1.00 72.31 164 SER A N 1
ATOM 1316 C CA . SER A 1 164 ? -53.982 6.180 48.705 1.00 72.31 164 SER A CA 1
ATOM 1317 C C . SER A 1 164 ? -54.237 7.241 49.784 1.00 72.31 164 SER A C 1
ATOM 1319 O O . SER A 1 164 ? -55.398 7.555 50.067 1.00 72.31 164 SER A O 1
ATOM 1321 N N . ALA A 1 165 ? -53.183 7.825 50.364 1.00 69.00 165 ALA A N 1
ATOM 1322 C CA . ALA A 1 165 ? -53.292 8.935 51.309 1.00 69.00 165 ALA A CA 1
ATOM 1323 C C . ALA A 1 165 ? -53.897 10.176 50.632 1.00 69.00 165 ALA A C 1
ATOM 1325 O O . ALA A 1 165 ? -54.938 10.652 51.081 1.00 69.00 165 ALA A O 1
ATOM 1326 N N . ILE A 1 166 ? -53.359 10.593 49.476 1.00 73.19 166 ILE A N 1
ATOM 1327 C CA . ILE A 1 166 ? -53.901 11.690 48.646 1.00 73.19 166 ILE A CA 1
ATOM 1328 C C . ILE A 1 166 ? -55.396 11.489 48.354 1.00 73.19 166 ILE A C 1
ATOM 1330 O O . ILE A 1 166 ? -56.186 12.431 48.426 1.00 73.19 166 ILE A O 1
ATOM 1334 N N . THR A 1 167 ? -55.804 10.263 48.018 1.00 75.25 167 THR A N 1
ATOM 1335 C CA . THR A 1 167 ? -57.213 9.942 47.733 1.00 75.25 167 THR A CA 1
ATOM 1336 C C . THR A 1 167 ? -58.087 10.136 48.976 1.00 75.25 167 THR A C 1
ATOM 1338 O O . THR A 1 167 ? -59.119 10.801 48.904 1.00 75.25 167 THR A O 1
ATOM 1341 N N . THR A 1 168 ? -57.631 9.641 50.130 1.00 68.56 168 THR A N 1
ATOM 1342 C CA . THR A 1 168 ? -58.329 9.773 51.420 1.00 68.56 168 THR A CA 1
ATOM 1343 C C . THR A 1 168 ? -58.451 11.240 51.850 1.00 68.56 168 THR A C 1
ATOM 1345 O O . THR A 1 168 ? -59.520 11.693 52.255 1.00 68.56 168 THR A O 1
ATOM 1348 N N . GLU A 1 169 ? -57.379 12.022 51.719 1.00 73.38 169 GLU A N 1
ATOM 1349 C CA . GLU A 1 169 ? -57.372 13.444 52.072 1.00 73.38 169 GLU A CA 1
ATOM 1350 C C . GLU A 1 169 ? -58.278 14.273 51.150 1.00 73.38 169 GLU A C 1
ATOM 1352 O O . GLU A 1 169 ? -58.992 15.158 51.622 1.00 73.38 169 GLU A O 1
ATOM 1357 N N . ARG A 1 170 ? -58.351 13.945 49.851 1.00 77.19 170 ARG A N 1
ATOM 1358 C CA . ARG A 1 170 ? -59.300 14.575 48.911 1.00 77.19 170 ARG A CA 1
ATOM 1359 C C . ARG A 1 170 ? -60.759 14.305 49.281 1.00 77.19 170 ARG A C 1
ATOM 1361 O O . ARG A 1 170 ? -61.595 15.207 49.160 1.00 77.19 170 ARG A O 1
ATOM 1368 N N . GLU A 1 171 ? -61.083 13.103 49.758 1.00 72.31 171 GLU A N 1
ATOM 1369 C CA . GLU A 1 171 ? -62.417 12.797 50.288 1.00 72.31 171 GLU A CA 1
ATOM 1370 C C . GLU A 1 171 ? -62.720 13.637 51.539 1.00 72.31 171 GLU A C 1
ATOM 1372 O O . GLU A 1 171 ? -63.790 14.244 51.624 1.00 72.31 171 GLU A O 1
ATOM 1377 N N . LEU A 1 172 ? -61.762 13.773 52.464 1.00 64.69 172 LEU A N 1
ATOM 1378 C CA . LEU A 1 172 ? -61.903 14.618 53.657 1.00 64.69 172 LEU A CA 1
ATOM 1379 C C . LEU A 1 172 ? -62.096 16.100 53.307 1.00 64.69 172 LEU A C 1
ATOM 1381 O O . LEU A 1 172 ? -63.027 16.724 53.815 1.00 64.69 172 LEU A O 1
ATOM 1385 N N . VAL A 1 173 ? -61.300 16.656 52.388 1.00 72.56 173 VAL A N 1
ATOM 1386 C CA . VAL A 1 173 ? -61.470 18.027 51.867 1.00 72.56 173 VAL A CA 1
ATOM 1387 C C . VAL A 1 173 ? -62.853 18.209 51.235 1.00 72.56 173 VAL A C 1
ATOM 1389 O O . VAL A 1 173 ? -63.502 19.236 51.446 1.00 72.56 173 VAL A O 1
ATOM 1392 N N . THR A 1 174 ? -63.357 17.203 50.515 1.00 73.81 174 THR A N 1
ATOM 1393 C CA . THR A 1 174 ? -64.707 17.226 49.929 1.00 73.81 174 THR A CA 1
ATOM 1394 C C . THR A 1 174 ? -65.794 17.242 51.010 1.00 73.81 174 THR A C 1
ATOM 1396 O O . THR A 1 174 ? -66.720 18.054 50.936 1.00 73.81 174 THR A O 1
ATOM 1399 N N . ILE A 1 175 ? -65.667 16.411 52.050 1.00 67.56 175 ILE A N 1
ATOM 1400 C CA . ILE A 1 175 ? -66.583 16.381 53.202 1.00 67.56 175 ILE A CA 1
ATOM 1401 C C . ILE A 1 175 ? -66.557 17.720 53.952 1.00 67.56 175 ILE A C 1
ATOM 1403 O O . ILE A 1 175 ? -67.614 18.272 54.257 1.00 67.56 175 ILE A O 1
ATOM 1407 N N . ILE A 1 176 ? -65.374 18.285 54.206 1.00 67.06 176 ILE A N 1
ATOM 1408 C CA . ILE A 1 176 ? -65.218 19.574 54.893 1.00 67.06 176 ILE A CA 1
ATOM 1409 C C . ILE A 1 176 ? -65.844 20.711 54.072 1.00 67.06 176 ILE A C 1
ATOM 1411 O O . ILE A 1 176 ? -66.616 21.505 54.611 1.00 67.06 176 ILE A O 1
ATOM 1415 N N . ASN A 1 177 ? -65.590 20.768 52.761 1.00 76.81 177 ASN A N 1
ATOM 1416 C CA . ASN A 1 177 ? -66.209 21.759 51.879 1.00 76.81 177 ASN A CA 1
ATOM 1417 C C . ASN A 1 177 ? -67.739 21.613 51.824 1.00 76.81 177 ASN A C 1
ATOM 1419 O O . ASN A 1 177 ? -68.447 22.621 51.799 1.00 76.81 177 ASN A O 1
ATOM 1423 N N . HIS A 1 178 ? -68.273 20.389 51.871 1.00 70.12 178 HIS A N 1
ATOM 1424 C CA . HIS A 1 178 ? -69.714 20.159 51.989 1.00 70.12 178 HIS A CA 1
ATOM 1425 C C . HIS A 1 178 ? -70.262 20.685 53.329 1.00 70.12 178 HIS A C 1
ATOM 1427 O O . HIS A 1 178 ? -71.212 21.466 53.332 1.00 70.12 178 HIS A O 1
ATOM 1433 N N . LEU A 1 179 ? -69.623 20.347 54.456 1.00 59.91 179 LEU A N 1
ATOM 1434 C CA . LEU A 1 179 ? -70.013 20.808 55.796 1.00 59.91 179 LEU A CA 1
ATOM 1435 C C . LEU A 1 179 ? -69.960 22.335 55.958 1.00 59.91 179 LEU A C 1
ATOM 1437 O O . LEU A 1 179 ? -70.796 22.888 56.668 1.00 59.91 179 LEU A O 1
ATOM 1441 N N . LEU A 1 180 ? -69.015 23.015 55.301 1.00 66.69 180 LEU A N 1
ATOM 1442 C CA . LEU A 1 180 ? -68.877 24.477 55.333 1.00 66.69 180 LEU A CA 1
ATOM 1443 C C . LEU A 1 180 ? -69.841 25.212 54.382 1.00 66.69 180 LEU A C 1
ATOM 1445 O O . LEU A 1 180 ? -70.125 26.387 54.611 1.00 66.69 180 LEU A O 1
ATOM 1449 N N . SER A 1 181 ? -70.344 24.552 53.332 1.00 68.94 181 SER A N 1
ATOM 1450 C CA . SER A 1 181 ? -71.225 25.161 52.315 1.00 68.94 181 SER A CA 1
ATOM 1451 C C . SER A 1 181 ? -72.711 24.812 52.460 1.00 68.94 181 SER A C 1
ATOM 1453 O O . SER A 1 181 ? -73.558 25.499 51.887 1.00 68.94 181 SER A O 1
ATOM 1455 N N . HIS A 1 182 ? -73.060 23.765 53.213 1.00 61.72 182 HIS A N 1
ATOM 1456 C CA . HIS A 1 182 ? -74.456 23.382 53.432 1.00 61.72 182 HIS A CA 1
ATOM 1457 C C . HIS A 1 182 ? -75.194 24.300 54.422 1.00 61.72 182 HIS A C 1
ATOM 1459 O O . HIS A 1 182 ? -74.566 24.878 55.307 1.00 61.72 182 HIS A O 1
ATOM 1465 N N . PRO A 1 183 ? -76.544 24.357 54.384 1.00 47.09 183 PRO A N 1
ATOM 1466 C CA . PRO A 1 183 ? -77.344 25.058 55.398 1.00 47.09 183 PRO A CA 1
ATOM 1467 C C . PRO A 1 183 ? -77.032 24.615 56.838 1.00 47.09 183 PRO A C 1
ATOM 1469 O O . PRO A 1 183 ? -77.082 25.430 57.755 1.00 47.09 183 PRO A O 1
ATOM 1472 N N . ALA A 1 184 ? -76.614 23.352 57.011 1.00 45.12 184 ALA A N 1
ATOM 1473 C CA . ALA A 1 184 ? -76.080 22.783 58.252 1.00 45.12 184 ALA A CA 1
ATOM 1474 C C . ALA A 1 184 ? -74.950 23.614 58.889 1.00 45.12 184 ALA A C 1
ATOM 1476 O O . ALA A 1 184 ? -74.868 23.687 60.115 1.00 45.12 184 ALA A O 1
ATOM 1477 N N . ALA A 1 185 ? -74.133 24.301 58.083 1.00 45.44 185 ALA A N 1
ATOM 1478 C CA . ALA A 1 185 ? -73.070 25.181 58.558 1.00 45.44 185 ALA A CA 1
ATOM 1479 C C . ALA A 1 185 ? -73.592 26.316 59.454 1.00 45.44 185 ALA A C 1
ATOM 1481 O O . ALA A 1 185 ? -72.852 26.817 60.297 1.00 45.44 185 ALA A O 1
ATOM 1482 N N . ALA A 1 186 ? -74.860 26.726 59.331 1.00 45.72 186 ALA A N 1
ATOM 1483 C CA . ALA A 1 186 ? -75.448 27.749 60.198 1.00 45.72 186 ALA A CA 1
ATOM 1484 C C . ALA A 1 186 ? -75.477 27.342 61.688 1.00 45.72 186 ALA A C 1
ATOM 1486 O O . ALA A 1 186 ? -75.541 28.217 62.545 1.00 45.72 186 ALA A O 1
ATOM 1487 N N . PHE A 1 187 ? -75.380 26.042 61.991 1.00 47.25 187 PHE A N 1
ATOM 1488 C CA . PHE A 1 187 ? -75.442 25.480 63.346 1.00 47.25 187 PHE A CA 1
ATOM 1489 C C . PHE A 1 187 ? -74.062 25.144 63.931 1.00 47.25 187 PHE A C 1
ATOM 1491 O O . PHE A 1 187 ? -73.978 24.793 65.104 1.00 47.25 187 PHE A O 1
ATOM 1498 N N . LEU A 1 188 ? -72.990 25.257 63.137 1.00 49.69 188 LEU A N 1
ATOM 1499 C CA . LEU A 1 188 ? -71.616 25.131 63.625 1.00 49.69 188 LEU A CA 1
ATOM 1500 C C . LEU A 1 188 ? -71.182 26.433 64.307 1.00 49.69 188 LEU A C 1
ATOM 1502 O O . LEU A 1 188 ? -71.355 27.524 63.744 1.00 49.69 188 LEU A O 1
ATOM 1506 N N . GLN A 1 189 ? -70.560 26.311 65.480 1.00 52.22 189 GLN A N 1
ATOM 1507 C CA . GLN A 1 189 ? -69.963 27.441 66.188 1.00 52.22 189 GLN A CA 1
ATOM 1508 C C . GLN A 1 189 ? -68.836 28.074 65.355 1.00 52.22 189 GLN A C 1
ATOM 1510 O O . GLN A 1 189 ? -68.212 27.432 64.504 1.00 52.22 189 GLN A O 1
ATOM 1515 N N . ARG A 1 190 ? -68.529 29.352 65.611 1.00 53.75 190 ARG A N 1
ATOM 1516 C CA . ARG A 1 190 ? -67.437 30.063 64.920 1.00 53.75 190 ARG A CA 1
ATOM 1517 C C . ARG A 1 190 ? -66.078 29.372 65.110 1.00 53.75 190 ARG A C 1
ATOM 1519 O O . ARG A 1 190 ? -65.298 29.297 64.165 1.00 53.75 190 ARG A O 1
ATOM 1526 N N . SER A 1 191 ? -65.839 28.813 66.294 1.00 52.56 191 SER A N 1
ATOM 1527 C CA . SER A 1 191 ? -64.692 27.956 66.627 1.00 52.56 191 SER A CA 1
ATOM 1528 C C . SER A 1 191 ?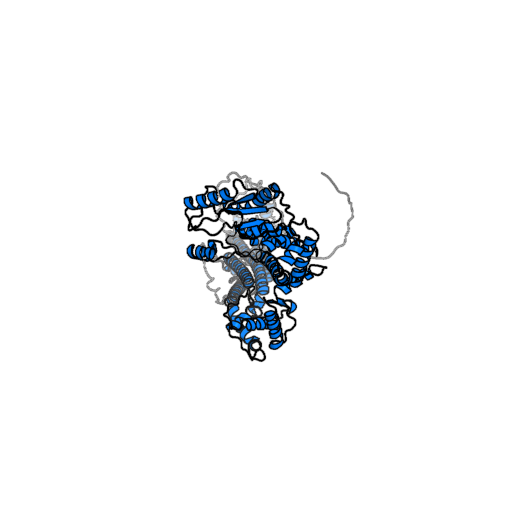 -64.618 26.700 65.747 1.00 52.56 191 SER A C 1
ATOM 1530 O O . SER A 1 191 ? -63.570 26.398 65.185 1.00 52.56 191 SER A O 1
ATOM 1532 N N . GLU A 1 192 ? -65.732 25.992 65.570 1.00 49.66 192 GLU A N 1
ATOM 1533 C CA . GLU A 1 192 ? -65.812 24.755 64.781 1.00 49.66 192 GLU A CA 1
ATOM 1534 C C . GLU A 1 192 ? -65.616 25.013 63.282 1.00 49.66 192 GLU A C 1
ATOM 1536 O O . GLU A 1 192 ? -64.901 24.267 62.613 1.00 49.66 192 GLU A O 1
ATOM 1541 N N . LYS A 1 193 ? -66.182 26.109 62.758 1.00 57.31 193 LYS A N 1
ATOM 1542 C CA . LYS A 1 193 ? -65.926 26.576 61.384 1.00 57.31 193 LYS A CA 1
ATOM 1543 C C . LYS A 1 193 ? -64.450 26.889 61.160 1.00 57.31 193 LYS A C 1
ATOM 1545 O O . LYS A 1 193 ? -63.914 26.524 60.117 1.00 57.31 193 LYS A O 1
ATOM 1550 N N . GLN A 1 194 ? -63.800 27.530 62.133 1.00 60.72 194 GLN A N 1
ATOM 1551 C CA . GLN A 1 194 ? -62.375 27.844 62.061 1.00 60.72 194 GLN A CA 1
ATOM 1552 C C . GLN A 1 194 ? -61.520 26.570 62.052 1.00 60.72 194 GLN A C 1
ATOM 1554 O O . GLN A 1 194 ? -60.642 26.452 61.205 1.00 60.72 194 GLN A O 1
ATOM 1559 N N . VAL A 1 195 ? -61.808 25.591 62.921 1.00 57.00 195 VAL A N 1
ATOM 1560 C CA . VAL A 1 195 ? -61.104 24.292 62.940 1.00 57.00 195 VAL A CA 1
ATOM 1561 C C . VAL A 1 195 ? -61.248 23.562 61.602 1.00 57.00 195 VAL A C 1
ATOM 1563 O O . VAL A 1 195 ? -60.253 23.099 61.052 1.00 57.00 195 VAL A O 1
ATOM 1566 N N . LEU A 1 196 ? -62.460 23.506 61.040 1.00 58.72 196 LEU A N 1
ATOM 1567 C CA . LEU A 1 196 ? -62.701 22.894 59.730 1.00 58.72 196 LEU A CA 1
ATOM 1568 C C . LEU A 1 196 ? -61.968 23.632 58.598 1.00 58.72 196 LEU A C 1
ATOM 1570 O O . LEU A 1 196 ? -61.393 22.984 57.728 1.00 58.72 196 LEU A O 1
ATOM 1574 N N . ALA A 1 197 ? -61.943 24.967 58.613 1.00 67.69 197 ALA A N 1
ATOM 1575 C CA . ALA A 1 197 ? -61.210 25.756 57.625 1.00 67.69 197 ALA A CA 1
ATOM 1576 C C . ALA A 1 197 ? -59.688 25.539 57.720 1.00 67.69 197 ALA A C 1
ATOM 1578 O O . ALA A 1 197 ? -59.046 25.338 56.692 1.00 67.69 197 ALA A O 1
ATOM 1579 N N . THR A 1 198 ? -59.119 25.519 58.931 1.00 64.44 198 THR A N 1
ATOM 1580 C CA . THR A 1 198 ? -57.695 25.215 59.156 1.00 64.44 198 THR A CA 1
ATOM 1581 C C . THR A 1 198 ? -57.351 23.799 58.697 1.00 64.44 198 THR A C 1
ATOM 1583 O O . THR A 1 198 ? -56.379 23.617 57.968 1.00 64.44 198 THR A O 1
ATOM 1586 N N . ALA A 1 199 ? -58.165 22.803 59.062 1.00 57.62 199 ALA A N 1
ATOM 1587 C CA . ALA A 1 199 ? -57.947 21.418 58.659 1.00 57.62 199 ALA A CA 1
ATOM 1588 C C . ALA A 1 199 ? -58.042 21.233 57.139 1.00 57.62 199 ALA A C 1
ATOM 1590 O O . ALA A 1 199 ? -57.223 20.520 56.568 1.00 57.62 199 ALA A O 1
ATOM 1591 N N . ARG A 1 200 ? -58.981 21.915 56.464 1.00 74.56 200 ARG A N 1
ATOM 1592 C CA . ARG A 1 200 ? -59.046 21.907 54.998 1.00 74.56 200 ARG A CA 1
ATOM 1593 C C . ARG A 1 200 ? -57.740 22.404 54.386 1.00 74.56 200 ARG A C 1
ATOM 1595 O O . ARG A 1 200 ? -57.183 21.698 53.560 1.00 74.56 200 ARG A O 1
ATOM 1602 N N . THR A 1 201 ? -57.242 23.562 54.821 1.00 71.44 201 THR A N 1
ATOM 1603 C CA . THR A 1 201 ? -55.981 24.129 54.318 1.00 71.44 201 THR A CA 1
ATOM 1604 C C . THR A 1 201 ? -54.792 23.199 54.587 1.00 71.44 201 THR A C 1
ATOM 1606 O O . THR A 1 201 ? -53.925 23.059 53.731 1.00 71.44 201 THR A O 1
ATOM 1609 N N . ALA A 1 202 ? -54.759 22.529 55.746 1.00 62.12 202 ALA A N 1
ATOM 1610 C CA . ALA A 1 202 ? -53.719 21.553 56.075 1.00 62.12 202 ALA A CA 1
ATOM 1611 C C . ALA A 1 202 ? -53.765 20.317 55.157 1.00 62.12 202 ALA A C 1
ATOM 1613 O O . ALA A 1 202 ? -52.729 19.919 54.631 1.00 62.12 202 ALA A O 1
ATOM 1614 N N . PHE A 1 203 ? -54.950 19.752 54.897 1.00 66.50 203 PHE A N 1
ATOM 1615 C CA . PHE A 1 203 ? -55.105 18.649 53.942 1.00 66.50 203 PHE A CA 1
ATOM 1616 C C . PHE A 1 203 ? -54.823 19.090 52.498 1.00 66.50 203 PHE A C 1
ATOM 1618 O O . PHE A 1 203 ? -54.150 18.374 51.772 1.00 66.50 203 PHE A O 1
ATOM 1625 N N . GLU A 1 204 ? -55.273 20.276 52.076 1.00 75.62 204 GLU A N 1
ATOM 1626 C CA . GLU A 1 204 ? -54.960 20.845 50.755 1.00 75.62 204 GLU A CA 1
ATOM 1627 C C . GLU A 1 204 ? -53.438 21.009 50.561 1.00 75.62 204 GLU A C 1
ATOM 1629 O O . GLU A 1 204 ? -52.932 20.715 49.482 1.00 75.62 204 GLU A O 1
ATOM 1634 N N . HIS A 1 205 ? -52.696 21.385 51.610 1.00 72.88 205 HIS A N 1
ATOM 1635 C CA . HIS A 1 205 ? -51.232 21.467 51.580 1.00 72.88 205 HIS A CA 1
ATOM 1636 C C . HIS A 1 205 ? -50.543 20.089 51.587 1.00 72.88 205 HIS A C 1
ATOM 1638 O O . HIS A 1 205 ? -49.620 19.873 50.805 1.00 72.88 205 HIS A O 1
ATOM 1644 N N . SER A 1 206 ? -51.022 19.147 52.408 1.00 69.44 206 SER A N 1
ATOM 1645 C CA . SER A 1 206 ? -50.531 17.758 52.473 1.00 69.44 206 SER A CA 1
ATOM 1646 C C . SER A 1 206 ? -50.724 17.008 51.144 1.00 69.44 206 SER A C 1
ATOM 1648 O O . SER A 1 206 ? -49.814 16.320 50.674 1.00 69.44 206 SER A O 1
ATOM 1650 N N . ILE A 1 207 ? -51.866 17.218 50.477 1.00 73.12 207 ILE A N 1
ATOM 1651 C CA . ILE A 1 207 ? -52.155 16.713 49.126 1.00 73.12 207 ILE A CA 1
ATOM 1652 C C . ILE A 1 207 ? -51.162 17.269 48.100 1.00 73.12 207 ILE A C 1
ATOM 1654 O O . ILE A 1 207 ? -50.738 16.517 47.226 1.00 73.12 207 ILE A O 1
ATOM 1658 N N . GLU A 1 208 ? -50.818 18.559 48.181 1.00 78.38 208 GLU A N 1
ATOM 1659 C CA . GLU A 1 208 ? -49.867 19.201 47.264 1.00 78.38 208 GLU A CA 1
ATOM 1660 C C . GLU A 1 208 ? -48.465 18.605 47.444 1.00 78.38 208 GLU A C 1
ATOM 1662 O O . GLU A 1 208 ? -47.929 18.030 46.502 1.00 78.38 208 GLU A O 1
ATOM 1667 N N . GLN A 1 209 ? -47.942 18.600 48.676 1.00 75.38 209 GLN A N 1
ATOM 1668 C CA . GLN A 1 209 ? -46.639 18.004 49.008 1.00 75.38 209 GLN A CA 1
ATOM 1669 C C . GLN A 1 209 ? -46.555 16.527 48.600 1.00 75.38 209 GLN A C 1
ATOM 1671 O O . GLN A 1 209 ? -45.575 16.088 48.004 1.00 75.38 209 GLN A O 1
ATOM 1676 N N . SER A 1 210 ? -47.606 15.752 48.879 1.00 75.94 210 SER A N 1
ATOM 1677 C CA . SER A 1 210 ? -47.672 14.339 48.497 1.00 75.94 210 SER A CA 1
ATOM 1678 C C . SER A 1 210 ? -47.730 14.145 46.979 1.00 75.94 210 SER A C 1
ATOM 1680 O O . SER A 1 210 ? -47.225 13.141 46.479 1.00 75.94 210 SER A O 1
ATOM 1682 N N . ARG A 1 211 ? -48.338 15.077 46.228 1.00 82.38 211 ARG A N 1
ATOM 1683 C CA . ARG A 1 211 ? -48.333 15.046 44.759 1.00 82.38 211 ARG A CA 1
ATOM 1684 C C . ARG A 1 211 ? -46.938 15.356 44.223 1.00 82.38 211 ARG A C 1
ATOM 1686 O O . ARG A 1 211 ? -46.465 14.613 43.371 1.00 82.38 211 ARG A O 1
ATOM 1693 N N . ASP A 1 212 ? -46.276 16.374 44.764 1.00 81.06 212 ASP A N 1
ATOM 1694 C CA . ASP A 1 212 ? -44.931 16.774 44.345 1.00 81.06 212 ASP A CA 1
ATOM 1695 C C . ASP A 1 212 ? -43.911 15.641 44.585 1.00 81.06 212 ASP A C 1
ATOM 1697 O O . ASP A 1 212 ? -43.095 15.368 43.704 1.00 81.06 212 ASP A O 1
ATOM 1701 N N . ILE A 1 213 ? -44.015 14.906 45.706 1.00 79.81 213 ILE A N 1
ATOM 1702 C CA . ILE A 1 213 ? -43.235 13.676 45.964 1.00 79.81 213 ILE A CA 1
ATOM 1703 C C . ILE A 1 213 ? -43.481 12.625 44.874 1.00 79.81 213 ILE A C 1
ATOM 1705 O O . ILE A 1 213 ? -42.526 12.071 44.330 1.00 79.81 213 ILE A O 1
ATOM 1709 N N . VAL A 1 214 ? -44.745 12.330 44.546 1.00 81.38 214 VAL A N 1
ATOM 1710 C CA . VAL A 1 214 ? -45.093 11.327 43.523 1.00 81.38 214 VAL A CA 1
ATOM 1711 C C . VAL A 1 214 ? -44.547 11.733 42.150 1.00 81.38 214 VAL A C 1
ATOM 1713 O O . VAL A 1 214 ? -43.914 10.912 41.493 1.00 81.38 214 VAL A O 1
ATOM 1716 N N . GLU A 1 215 ? -44.722 12.994 41.749 1.00 87.88 215 GLU A N 1
ATOM 1717 C CA . GLU A 1 215 ? -44.252 13.519 40.460 1.00 87.88 215 GLU A CA 1
ATOM 1718 C C . GLU A 1 215 ? -42.716 13.472 40.337 1.00 87.88 215 GLU A C 1
ATOM 1720 O O . GLU A 1 215 ? -42.204 12.998 39.322 1.00 87.88 215 GLU A O 1
ATOM 1725 N N . HIS A 1 216 ? -41.965 13.866 41.375 1.00 86.19 216 HIS A N 1
ATOM 1726 C CA . HIS A 1 216 ? -40.494 13.792 41.361 1.00 86.19 216 HIS A CA 1
ATOM 1727 C C . HIS A 1 216 ? -39.968 12.353 41.435 1.00 86.19 216 HIS A C 1
ATOM 1729 O O . HIS A 1 216 ? -38.973 12.027 40.787 1.00 86.19 216 HIS A O 1
ATOM 1735 N N . THR A 1 217 ? -40.642 11.475 42.184 1.00 83.44 217 THR A N 1
ATOM 1736 C CA . THR A 1 217 ? -40.275 10.053 42.288 1.00 83.44 217 THR A CA 1
ATOM 1737 C C . THR A 1 217 ? -40.467 9.341 40.943 1.00 83.44 217 THR A C 1
ATOM 1739 O O . THR A 1 217 ? -39.574 8.615 40.509 1.00 83.44 217 THR A O 1
ATOM 1742 N N . GLU A 1 218 ? -41.585 9.592 40.250 1.00 88.25 218 GLU A N 1
ATOM 1743 C CA . GLU A 1 218 ? -41.863 9.052 38.909 1.00 88.25 218 GLU A CA 1
ATOM 1744 C C . GLU A 1 218 ? -40.909 9.610 37.841 1.00 88.25 218 GLU A C 1
ATOM 1746 O O . GLU A 1 218 ? -40.418 8.854 37.002 1.00 88.25 218 GLU A O 1
ATOM 1751 N N . TRP A 1 219 ? -40.598 10.912 37.883 1.00 92.19 219 TRP A N 1
ATOM 1752 C CA . TRP A 1 219 ? -39.594 11.512 36.997 1.00 92.19 219 TRP A CA 1
ATOM 1753 C C . TRP A 1 219 ? -38.208 10.888 37.208 1.00 92.19 219 TRP A C 1
ATOM 1755 O O . TRP A 1 219 ? -37.533 10.546 36.236 1.00 92.19 219 TRP A O 1
ATOM 1765 N N . PHE A 1 220 ? -37.796 10.693 38.466 1.00 89.88 220 PHE A N 1
ATOM 1766 C CA . PHE A 1 220 ? -36.512 10.072 38.780 1.00 89.88 220 PHE A CA 1
ATOM 1767 C C . PHE A 1 220 ? -36.441 8.635 38.252 1.00 89.88 220 PHE A C 1
ATOM 1769 O O . PHE A 1 220 ? -35.405 8.262 37.712 1.00 89.88 220 PHE A O 1
ATOM 1776 N N . ASP A 1 221 ? -37.522 7.851 38.348 1.00 87.00 221 ASP A N 1
ATOM 1777 C CA . ASP A 1 221 ? -37.569 6.489 37.793 1.00 87.00 221 ASP A CA 1
ATOM 1778 C C . ASP A 1 221 ? -37.310 6.463 36.283 1.00 87.00 221 ASP A C 1
ATOM 1780 O O . ASP A 1 221 ? -36.412 5.754 35.837 1.00 87.00 221 ASP A O 1
ATOM 1784 N N . ASP A 1 222 ? -38.034 7.272 35.503 1.00 88.94 222 ASP A N 1
ATOM 1785 C CA . ASP A 1 222 ? -37.881 7.354 34.040 1.00 88.94 222 ASP A CA 1
ATOM 1786 C C . ASP A 1 222 ? -36.451 7.766 33.631 1.00 88.94 222 ASP A C 1
ATOM 1788 O O . ASP A 1 222 ? -35.837 7.189 32.720 1.00 88.94 222 ASP A O 1
ATOM 1792 N N . GLN A 1 223 ? -35.865 8.724 34.360 1.00 91.94 223 GLN A N 1
ATOM 1793 C CA . GLN A 1 223 ? -34.481 9.135 34.134 1.00 91.94 223 GLN A CA 1
ATOM 1794 C C . GLN A 1 223 ? -33.464 8.070 34.560 1.00 91.94 223 GLN A C 1
ATOM 1796 O O . GLN A 1 223 ? -32.451 7.893 33.877 1.00 91.94 223 GLN A O 1
ATOM 1801 N N . PHE A 1 224 ? -33.707 7.361 35.663 1.00 88.62 224 PHE A N 1
ATOM 1802 C CA . PHE A 1 224 ? -32.783 6.372 36.210 1.00 88.62 224 PHE A CA 1
ATOM 1803 C C . PHE A 1 224 ? -32.823 5.046 35.440 1.00 88.62 224 PHE A C 1
ATOM 1805 O O . PHE A 1 224 ? -31.762 4.478 35.193 1.00 88.62 224 PHE A O 1
ATOM 1812 N N . GLU A 1 225 ? -33.992 4.602 34.968 1.00 88.25 225 GLU A N 1
ATOM 1813 C CA . GLU A 1 225 ? -34.132 3.468 34.041 1.00 88.25 225 GLU A CA 1
ATOM 1814 C C . GLU A 1 225 ? -33.345 3.744 32.751 1.00 88.25 225 GLU A C 1
ATOM 1816 O O . GLU A 1 225 ? -32.460 2.969 32.386 1.00 88.25 225 GLU A O 1
ATOM 1821 N N . THR A 1 226 ? -33.550 4.916 32.134 1.00 90.06 226 THR A N 1
ATOM 1822 C CA . THR A 1 226 ? -32.781 5.343 30.950 1.00 90.06 226 THR A CA 1
ATOM 1823 C C . THR A 1 226 ? -31.268 5.351 31.213 1.00 90.06 226 THR A C 1
ATOM 1825 O O . THR A 1 226 ? -30.478 4.934 30.362 1.00 90.06 226 THR A O 1
ATOM 1828 N N . LEU A 1 227 ? -30.844 5.816 32.393 1.00 91.56 227 LEU A N 1
ATOM 1829 C CA . LEU A 1 227 ? -29.437 5.882 32.788 1.00 91.56 227 LEU A CA 1
ATOM 1830 C C . LEU A 1 227 ? -28.824 4.486 33.011 1.00 91.56 227 LEU A C 1
ATOM 1832 O O . LEU A 1 227 ? -27.680 4.258 32.616 1.00 91.56 227 LEU A O 1
ATOM 1836 N N . GLN A 1 228 ? -29.571 3.546 33.600 1.00 87.19 228 GLN A N 1
ATOM 1837 C CA . GLN A 1 228 ? -29.156 2.146 33.758 1.00 87.19 228 GLN A CA 1
ATOM 1838 C C . GLN A 1 228 ? -29.010 1.434 32.409 1.00 87.19 228 GLN A C 1
ATOM 1840 O O . GLN A 1 228 ? -28.067 0.663 32.213 1.00 87.19 228 GLN A O 1
ATOM 1845 N N . ASP A 1 229 ? -29.897 1.730 31.463 1.00 89.44 229 ASP A N 1
ATOM 1846 C CA . ASP A 1 229 ? -29.865 1.197 30.102 1.00 89.44 229 ASP A CA 1
ATOM 1847 C C . ASP A 1 229 ? -28.598 1.651 29.352 1.00 89.44 229 ASP A C 1
ATOM 1849 O O . ASP A 1 229 ? -27.875 0.843 28.764 1.00 89.44 229 ASP A O 1
ATOM 1853 N N . GLN A 1 230 ? -28.272 2.948 29.432 1.00 91.06 230 GLN A N 1
ATOM 1854 C CA . GLN A 1 230 ? -27.038 3.509 28.868 1.00 91.06 230 GLN A CA 1
ATOM 1855 C C . GLN A 1 230 ? -25.780 2.976 29.576 1.00 91.06 230 GLN A C 1
ATOM 1857 O O . GLN A 1 230 ? -24.791 2.651 28.919 1.00 91.06 230 GLN A O 1
ATOM 1862 N N . TRP A 1 231 ? -25.824 2.831 30.903 1.00 92.25 231 TRP A N 1
ATOM 1863 C CA . TRP A 1 231 ? -24.742 2.242 31.696 1.00 92.25 231 TRP A CA 1
ATOM 1864 C C . TRP A 1 231 ? -24.458 0.783 31.307 1.00 92.25 231 TRP A C 1
ATOM 1866 O O . TRP A 1 231 ? -23.299 0.382 31.208 1.00 92.25 231 TRP A O 1
ATOM 1876 N N . THR A 1 232 ? -25.504 -0.003 31.045 1.00 89.25 232 THR A N 1
ATOM 1877 C CA . THR A 1 232 ? -25.371 -1.405 30.624 1.00 89.25 232 THR A CA 1
ATOM 1878 C C . THR A 1 232 ? -24.673 -1.500 29.267 1.00 89.25 232 THR A C 1
ATOM 1880 O O . THR A 1 232 ? -23.699 -2.236 29.143 1.00 89.25 232 THR A O 1
ATOM 1883 N N . ARG A 1 233 ? -25.058 -0.659 28.295 1.00 90.69 233 ARG A N 1
ATOM 1884 C CA . ARG A 1 233 ? -24.391 -0.590 26.979 1.00 90.69 233 ARG A CA 1
ATOM 1885 C C . ARG A 1 233 ? -22.920 -0.175 27.081 1.00 90.69 233 ARG A C 1
ATOM 1887 O O . ARG A 1 233 ? -22.088 -0.728 26.370 1.00 90.69 233 ARG A O 1
ATOM 1894 N N . LEU A 1 234 ? -22.581 0.759 27.980 1.00 92.12 234 LEU A N 1
ATOM 1895 C CA . LEU A 1 234 ? -21.178 1.095 28.256 1.00 92.12 234 LEU A CA 1
ATOM 1896 C C . LEU A 1 234 ? -20.414 -0.130 28.776 1.00 92.12 234 LEU A C 1
ATOM 1898 O O . LEU A 1 234 ? -19.297 -0.373 28.325 1.00 92.12 234 LEU A O 1
ATOM 1902 N N . LEU A 1 235 ? -20.990 -0.899 29.706 1.00 89.00 235 LEU A N 1
ATOM 1903 C CA . LEU A 1 235 ? -20.348 -2.107 30.227 1.00 89.00 235 LEU A CA 1
ATOM 1904 C C . LEU A 1 235 ? -20.186 -3.197 29.166 1.00 89.00 235 LEU A C 1
ATOM 1906 O O . LEU A 1 235 ? -19.124 -3.815 29.134 1.00 89.00 235 LEU A O 1
ATOM 1910 N N . ASP A 1 236 ? -21.165 -3.405 28.286 1.00 88.38 236 ASP A N 1
ATOM 1911 C CA . ASP A 1 236 ? -21.064 -4.388 27.199 1.00 88.38 236 ASP A CA 1
ATOM 1912 C C . ASP A 1 236 ? -19.839 -4.108 26.304 1.00 88.38 236 ASP A C 1
ATOM 1914 O O . ASP A 1 236 ? -19.065 -5.021 26.012 1.00 88.38 236 ASP A O 1
ATOM 1918 N N . THR A 1 237 ? -19.587 -2.840 25.948 1.00 90.00 237 THR A N 1
ATOM 1919 C CA . THR A 1 237 ? -18.385 -2.439 25.188 1.00 90.00 237 THR A CA 1
ATOM 1920 C C . THR A 1 237 ? -17.113 -2.407 26.052 1.00 90.00 237 THR A C 1
ATOM 1922 O O . THR A 1 237 ? -16.025 -2.705 25.563 1.00 90.00 237 THR A O 1
ATOM 1925 N N . ALA A 1 238 ? -17.204 -2.039 27.336 1.00 90.38 238 ALA A N 1
ATOM 1926 C CA . ALA A 1 238 ? -16.036 -1.848 28.205 1.00 90.38 238 ALA A CA 1
ATOM 1927 C C . ALA A 1 238 ? -15.482 -3.146 28.826 1.00 90.38 238 ALA A C 1
ATOM 1929 O O . ALA A 1 238 ? -14.300 -3.185 29.177 1.00 90.38 238 ALA A O 1
ATOM 1930 N N . THR A 1 239 ? -16.296 -4.198 28.975 1.00 88.69 239 THR A N 1
ATOM 1931 C CA . THR A 1 239 ? -15.941 -5.424 29.722 1.00 88.69 239 THR A CA 1
ATOM 1932 C C . THR A 1 239 ? -14.618 -6.073 29.271 1.00 88.69 239 THR A C 1
ATOM 1934 O O . THR A 1 239 ? -13.763 -6.269 30.140 1.00 88.69 239 THR A O 1
ATOM 1937 N N . PRO A 1 240 ? -14.343 -6.295 27.964 1.00 89.06 240 PRO A N 1
ATOM 1938 C CA . PRO A 1 240 ? -13.079 -6.900 27.511 1.00 89.06 240 PRO A CA 1
ATOM 1939 C C . PRO A 1 240 ? -11.826 -6.091 27.889 1.00 89.06 240 PRO A C 1
ATOM 1941 O O . PRO A 1 240 ? -10.716 -6.628 27.958 1.00 89.06 240 PRO A O 1
ATOM 1944 N N . PHE A 1 241 ? -11.989 -4.788 28.135 1.00 89.69 241 PHE A N 1
ATOM 1945 C CA . PHE A 1 241 ? -10.919 -3.896 28.577 1.00 89.69 241 PHE A CA 1
ATOM 1946 C C . PHE A 1 241 ? -10.809 -3.876 30.104 1.00 89.69 241 PHE A C 1
ATOM 1948 O O . PHE A 1 241 ? -9.707 -3.973 30.631 1.00 89.69 241 PHE A O 1
ATOM 1955 N N . ILE A 1 242 ? -11.926 -3.851 30.838 1.00 83.69 242 ILE A N 1
ATOM 1956 C CA . ILE A 1 242 ? -11.932 -3.958 32.311 1.00 83.69 242 ILE A CA 1
ATOM 1957 C C . ILE A 1 242 ? -11.224 -5.249 32.770 1.00 83.69 242 ILE A C 1
ATOM 1959 O O . ILE A 1 242 ? -10.461 -5.233 33.741 1.00 83.69 242 ILE A O 1
ATOM 1963 N N . GLU A 1 243 ? -11.416 -6.351 32.042 1.00 84.81 243 GLU A N 1
ATOM 1964 C CA . GLU A 1 243 ? -10.836 -7.666 32.353 1.00 84.81 243 GLU A CA 1
ATOM 1965 C C . GLU A 1 243 ? -9.415 -7.881 31.785 1.00 84.81 243 GLU A C 1
ATOM 1967 O O . GLU A 1 243 ? -8.754 -8.865 32.115 1.00 84.81 243 GLU A O 1
ATOM 1972 N N . TYR A 1 244 ? -8.874 -6.905 31.042 1.00 87.44 244 TYR A N 1
ATOM 1973 C CA . TYR A 1 244 ? -7.548 -6.937 30.404 1.00 87.44 244 TYR A CA 1
ATOM 1974 C C . TYR A 1 244 ? -7.365 -8.014 29.318 1.00 87.44 244 TYR A C 1
ATOM 1976 O O . TYR A 1 244 ? -6.241 -8.455 29.058 1.00 87.44 244 TYR A O 1
ATOM 1984 N N . GLU A 1 245 ? -8.447 -8.407 28.648 1.00 86.81 245 GLU A N 1
ATOM 1985 C CA . GLU A 1 245 ? -8.423 -9.404 27.573 1.00 86.81 245 GLU A CA 1
ATOM 1986 C C . GLU A 1 245 ? -7.930 -8.811 26.245 1.00 86.81 245 GLU A C 1
ATOM 1988 O O . GLU A 1 245 ? -7.151 -9.440 25.528 1.00 86.81 245 GLU A O 1
ATOM 1993 N N . GLN A 1 246 ? -8.327 -7.570 25.935 1.00 90.69 246 GLN A N 1
ATOM 1994 C CA . GLN A 1 246 ? -8.083 -6.943 24.630 1.00 90.69 246 GLN A CA 1
ATOM 1995 C C . GLN A 1 246 ? -7.242 -5.660 24.701 1.00 90.69 246 GLN A C 1
ATOM 1997 O O . GLN A 1 246 ? -7.299 -4.885 25.658 1.00 90.69 246 GLN A O 1
ATOM 2002 N N . TYR A 1 247 ? -6.473 -5.394 23.641 1.00 94.00 247 TYR A N 1
ATOM 2003 C CA . TYR A 1 247 ? -5.753 -4.130 23.470 1.00 94.00 247 TYR A CA 1
ATOM 2004 C C . TYR A 1 247 ? -6.734 -3.010 23.097 1.00 94.00 247 TYR A C 1
ATOM 2006 O O . TYR A 1 247 ? -7.455 -3.126 22.107 1.00 94.00 247 TYR A O 1
ATOM 2014 N N . LEU A 1 248 ? -6.736 -1.895 23.833 1.00 94.75 248 LEU A N 1
ATOM 2015 C CA . LEU A 1 248 ? -7.674 -0.801 23.581 1.00 94.75 248 LEU A CA 1
ATOM 2016 C C . LEU A 1 248 ? -7.199 0.044 22.392 1.00 94.75 248 LEU A C 1
ATOM 2018 O O . LEU A 1 248 ? -6.237 0.813 22.507 1.00 94.75 248 LEU A O 1
ATOM 2022 N N . THR A 1 249 ? -7.862 -0.108 21.245 1.00 94.88 249 THR A N 1
ATOM 2023 C CA . THR A 1 249 ? -7.555 0.662 20.028 1.00 94.88 249 THR A CA 1
ATOM 2024 C C . THR A 1 249 ? -7.963 2.132 20.166 1.00 94.88 249 THR A C 1
ATOM 2026 O O . THR A 1 249 ? -8.771 2.479 21.027 1.00 94.88 249 THR A O 1
ATOM 2029 N N . ASP A 1 250 ? -7.405 3.010 19.326 1.00 91.81 250 ASP A N 1
ATOM 2030 C CA . ASP A 1 250 ? -7.712 4.443 19.396 1.00 91.81 250 ASP A CA 1
ATOM 2031 C C . ASP A 1 250 ? -9.198 4.749 19.073 1.00 91.81 250 ASP A C 1
ATOM 2033 O O . ASP A 1 250 ? -9.803 5.468 19.865 1.00 91.81 250 ASP A O 1
ATOM 2037 N N . PRO A 1 251 ? -9.854 4.151 18.049 1.00 93.56 251 PRO A N 1
ATOM 2038 C CA . PRO A 1 251 ? -11.292 4.363 17.834 1.00 93.56 251 PRO A CA 1
ATOM 2039 C C . PRO A 1 251 ? -12.181 3.780 18.937 1.00 93.56 251 PRO A C 1
ATOM 2041 O O . PRO A 1 251 ? -13.137 4.426 19.342 1.00 93.56 251 PRO A O 1
ATOM 2044 N N . THR A 1 252 ? -11.853 2.602 19.484 1.00 93.56 252 THR A N 1
ATOM 2045 C CA . THR A 1 252 ? -12.620 2.036 20.614 1.00 93.56 252 THR A CA 1
ATOM 2046 C C . THR A 1 252 ? -12.470 2.887 21.878 1.00 93.56 252 THR A C 1
ATOM 2048 O O . THR A 1 252 ? -13.404 3.013 22.664 1.00 93.56 252 THR A O 1
ATOM 2051 N N . ARG A 1 253 ? -11.303 3.518 22.080 1.00 93.69 253 ARG A N 1
ATOM 2052 C CA . ARG A 1 253 ? -11.107 4.510 23.146 1.00 93.69 253 ARG A CA 1
ATOM 2053 C C . ARG A 1 253 ? -11.988 5.736 22.925 1.00 93.69 253 ARG A C 1
ATOM 2055 O O . ARG A 1 253 ? -12.545 6.229 23.900 1.00 93.69 253 ARG A O 1
ATOM 2062 N N . GLU A 1 254 ? -12.087 6.229 21.694 1.00 93.44 254 GLU A N 1
ATOM 2063 C CA . GLU A 1 254 ? -12.917 7.385 21.331 1.00 93.44 254 GLU A CA 1
ATOM 2064 C C . GLU A 1 254 ? -14.406 7.078 21.579 1.00 93.44 254 GLU A C 1
ATOM 2066 O O . GLU A 1 254 ? -15.044 7.792 22.346 1.00 93.44 254 GLU A O 1
ATOM 2071 N N . GLU A 1 255 ? -14.903 5.932 21.100 1.00 94.38 255 GLU A N 1
ATOM 2072 C CA . GLU A 1 255 ? -16.265 5.427 21.350 1.00 94.38 255 GLU A CA 1
ATOM 2073 C C . GLU A 1 255 ? -16.599 5.319 22.851 1.00 94.38 255 GLU A C 1
ATOM 2075 O O . GLU A 1 255 ? -17.608 5.853 23.314 1.00 94.38 255 GLU A O 1
ATOM 2080 N N . LEU A 1 256 ? -15.731 4.675 23.645 1.00 94.81 256 LEU A N 1
ATOM 2081 C CA . LEU A 1 256 ? -15.920 4.571 25.097 1.00 94.81 256 LEU A CA 1
ATOM 2082 C C . LEU A 1 256 ? -15.899 5.946 25.781 1.00 94.81 256 LEU A C 1
ATOM 2084 O O . LEU A 1 256 ? -16.665 6.180 26.715 1.00 94.81 256 LEU A O 1
ATOM 2088 N N . THR A 1 257 ? -15.044 6.862 25.320 1.00 94.31 257 THR A N 1
ATOM 2089 C CA . THR A 1 257 ? -14.945 8.226 25.862 1.00 94.31 257 THR A CA 1
ATOM 2090 C C . THR A 1 257 ? -16.211 9.031 25.563 1.00 94.31 257 THR A C 1
ATOM 2092 O O . THR A 1 257 ? -16.701 9.745 26.439 1.00 94.31 257 THR A O 1
ATOM 2095 N N . ASP A 1 258 ? -16.783 8.885 24.369 1.00 94.56 258 ASP A N 1
ATOM 2096 C CA . ASP A 1 258 ? -18.041 9.529 23.990 1.00 94.56 258 ASP A CA 1
ATOM 2097 C C . ASP A 1 258 ? -19.224 8.985 24.805 1.00 94.56 258 ASP A C 1
ATOM 2099 O O . ASP A 1 258 ? -19.972 9.778 25.383 1.00 94.56 258 ASP A O 1
ATOM 2103 N N . HIS A 1 259 ? -19.339 7.661 24.974 1.00 94.19 259 HIS A N 1
ATOM 2104 C CA . HIS A 1 259 ? -20.353 7.053 25.848 1.00 94.19 259 HIS A CA 1
ATOM 2105 C C . HIS A 1 259 ? -20.224 7.521 27.314 1.00 94.19 259 HIS A C 1
ATOM 2107 O O . HIS A 1 259 ? -21.227 7.853 27.953 1.00 94.19 259 HIS A O 1
ATOM 2113 N N . ILE A 1 260 ? -18.998 7.614 27.850 1.00 95.00 260 ILE A N 1
ATOM 2114 C CA . ILE A 1 260 ? -18.740 8.148 29.201 1.00 95.00 260 ILE A CA 1
ATOM 2115 C C . ILE A 1 260 ? -19.146 9.627 29.296 1.00 95.00 260 ILE A C 1
ATOM 2117 O O . ILE A 1 260 ? -19.764 10.036 30.282 1.00 95.00 260 ILE A O 1
ATOM 2121 N N . ASN A 1 261 ? -18.850 10.438 28.277 1.00 95.12 261 ASN A N 1
ATOM 2122 C CA . ASN A 1 261 ? -19.211 11.856 28.244 1.00 95.12 261 ASN A CA 1
ATOM 2123 C C . ASN A 1 261 ? -20.724 12.092 28.118 1.00 95.12 261 ASN A C 1
ATOM 2125 O O . ASN A 1 261 ? -21.241 13.037 28.731 1.00 95.12 261 ASN A O 1
ATOM 2129 N N . GLU A 1 262 ? -21.439 11.245 27.373 1.00 94.38 262 GLU A N 1
ATOM 2130 C CA . GLU A 1 262 ? -22.901 11.263 27.299 1.00 94.38 262 GLU A CA 1
ATOM 2131 C C . GLU A 1 262 ? -23.509 10.942 28.670 1.00 94.38 262 GLU A C 1
ATOM 2133 O O . GLU A 1 262 ? -24.228 11.776 29.230 1.00 94.38 262 GLU A O 1
ATOM 2138 N N . LEU A 1 263 ? -23.133 9.805 29.268 1.00 95.06 263 LEU A N 1
ATOM 2139 C CA . LEU A 1 263 ? -23.569 9.388 30.606 1.00 95.06 263 LEU A CA 1
ATOM 2140 C C . LEU A 1 263 ? -23.274 10.454 31.666 1.00 95.06 263 LEU A C 1
ATOM 2142 O O . LEU A 1 263 ? -24.159 10.845 32.425 1.00 95.06 263 LEU A O 1
ATOM 2146 N N . ARG A 1 264 ? -22.057 11.008 31.684 1.00 95.50 264 ARG A N 1
ATOM 2147 C CA . ARG A 1 264 ? -21.671 12.086 32.607 1.00 95.50 264 ARG A CA 1
ATOM 2148 C C . ARG A 1 264 ? -22.497 13.357 32.397 1.00 95.50 264 ARG A C 1
ATOM 2150 O O . ARG A 1 264 ? -22.732 14.104 33.347 1.00 95.50 264 ARG A O 1
ATOM 2157 N N . THR A 1 265 ? -22.934 13.632 31.170 1.00 94.94 265 THR A N 1
ATOM 2158 C CA . THR A 1 265 ? -23.817 14.767 30.868 1.00 94.94 265 THR A CA 1
ATOM 2159 C C . THR A 1 265 ? -25.251 14.492 31.317 1.00 94.94 265 THR A C 1
ATOM 2161 O O . THR A 1 265 ? -25.857 15.380 31.916 1.00 94.94 265 THR A O 1
ATOM 2164 N N . ARG A 1 266 ? -25.750 13.259 31.151 1.00 93.94 266 ARG A N 1
ATOM 2165 C CA . ARG A 1 266 ? -27.040 12.802 31.694 1.00 93.94 266 ARG A CA 1
ATOM 2166 C C . ARG A 1 266 ? -27.067 12.886 33.224 1.00 93.94 266 ARG A C 1
ATOM 2168 O O . ARG A 1 266 ? -27.968 13.508 33.773 1.00 93.94 266 ARG A O 1
ATOM 2175 N N . ILE A 1 267 ? -26.037 12.377 33.904 1.00 94.56 267 ILE A N 1
ATOM 2176 C CA . ILE A 1 267 ? -25.873 12.462 35.368 1.00 94.56 267 ILE A CA 1
ATOM 2177 C C . ILE A 1 267 ? -25.869 13.923 35.835 1.00 94.56 267 ILE A C 1
ATOM 2179 O O . ILE A 1 267 ? -26.585 14.266 36.770 1.00 94.56 267 ILE A O 1
ATOM 2183 N N . ARG A 1 268 ? -25.120 14.814 35.167 1.00 94.06 268 ARG A N 1
ATOM 2184 C CA . ARG A 1 268 ? -25.112 16.253 35.498 1.00 94.06 268 ARG A CA 1
ATOM 2185 C C . ARG A 1 268 ? -26.469 16.935 35.298 1.00 94.06 268 ARG A C 1
ATOM 2187 O O . ARG A 1 268 ? -26.766 17.871 36.030 1.00 94.06 268 ARG A O 1
ATOM 2194 N N . HIS A 1 269 ? -27.260 16.501 34.319 1.00 93.62 269 HIS A N 1
ATOM 2195 C CA . HIS A 1 269 ? -28.608 17.018 34.077 1.00 93.62 269 HIS A CA 1
ATOM 2196 C C . HIS A 1 269 ? -29.590 16.540 35.152 1.00 93.62 269 HIS A C 1
ATOM 2198 O O . HIS A 1 269 ? -30.229 17.378 35.781 1.00 93.62 269 HIS A O 1
ATOM 2204 N N . ILE A 1 270 ? -29.619 15.232 35.441 1.00 92.50 270 ILE A N 1
ATOM 2205 C CA . ILE A 1 270 ? -30.452 14.651 36.506 1.00 92.50 270 ILE A CA 1
ATOM 2206 C C . ILE A 1 270 ? -30.121 15.317 37.847 1.00 92.50 270 ILE A C 1
ATOM 2208 O O . ILE A 1 270 ? -31.009 15.851 38.496 1.00 92.50 270 ILE A O 1
ATOM 2212 N N . ALA A 1 271 ? -28.840 15.413 38.213 1.00 91.25 271 ALA A N 1
ATOM 2213 C CA . ALA A 1 271 ? -28.401 16.066 39.450 1.00 91.25 271 ALA A CA 1
ATOM 2214 C C . ALA A 1 271 ? -28.704 17.580 39.529 1.00 91.25 271 ALA A C 1
ATOM 2216 O O . ALA A 1 271 ? -28.545 18.169 40.595 1.00 91.25 271 ALA A O 1
ATOM 2217 N N . GLY A 1 272 ? -29.073 18.222 38.414 1.00 90.56 272 GLY A N 1
ATOM 2218 C CA . GLY A 1 272 ? -29.441 19.640 38.355 1.00 90.56 272 GLY A CA 1
ATOM 2219 C C . GLY A 1 272 ? -30.949 19.909 38.396 1.00 90.56 272 GLY A C 1
ATOM 2220 O O . GLY A 1 272 ? -31.338 21.026 38.728 1.00 90.56 272 GLY A O 1
ATOM 2221 N N . GLU A 1 273 ? -31.779 18.917 38.060 1.00 90.81 273 GLU A N 1
ATOM 2222 C CA . GLU A 1 273 ? -33.251 18.995 38.119 1.00 90.81 273 GLU A CA 1
ATOM 2223 C C . GLU A 1 273 ? -33.845 18.216 39.303 1.00 90.81 273 GLU A C 1
ATOM 2225 O O . GLU A 1 273 ? -34.968 18.486 39.717 1.00 90.81 273 GLU A O 1
ATOM 2230 N N . MET A 1 274 ? -33.085 17.278 39.872 1.00 87.69 274 MET A N 1
ATOM 2231 C CA . MET A 1 274 ? -33.469 16.473 41.026 1.00 87.69 274 MET A CA 1
ATOM 2232 C C . MET A 1 274 ? -33.590 17.313 42.304 1.00 87.69 274 MET A C 1
ATOM 2234 O O . MET A 1 274 ? -32.605 17.885 42.772 1.00 87.69 274 MET A O 1
ATOM 2238 N N . ASP A 1 275 ? -34.770 17.289 42.923 1.00 85.12 275 ASP A N 1
ATOM 2239 C CA . ASP A 1 275 ? -34.957 17.724 44.307 1.00 85.12 275 ASP A CA 1
ATOM 2240 C C . ASP A 1 275 ? -34.614 16.566 45.261 1.00 85.12 275 ASP A C 1
ATOM 2242 O O . ASP A 1 275 ? -35.276 15.524 45.271 1.00 85.12 275 ASP A O 1
ATOM 2246 N N . SER A 1 276 ? -33.547 16.728 46.049 1.00 80.00 276 SER A N 1
ATOM 2247 C CA . SER A 1 276 ? -33.096 15.715 47.008 1.00 80.00 276 SER A CA 1
ATOM 2248 C C . SER A 1 276 ? -34.031 15.542 48.201 1.00 80.00 276 SER A C 1
ATOM 2250 O O . SER A 1 276 ? -34.021 14.475 48.810 1.00 80.00 276 SER A O 1
ATOM 2252 N N . ASP A 1 277 ? -34.825 16.560 48.539 1.00 76.81 277 ASP A N 1
ATOM 2253 C CA . ASP A 1 277 ? -35.691 16.548 49.722 1.00 76.81 277 ASP A CA 1
ATOM 2254 C C . ASP A 1 277 ? -37.012 15.798 49.451 1.00 76.81 277 ASP A C 1
ATOM 2256 O O . ASP A 1 277 ? -37.724 15.428 50.387 1.00 76.81 277 ASP A O 1
ATOM 2260 N N . LEU A 1 278 ? -37.319 15.533 48.172 1.00 78.00 278 LEU A N 1
ATOM 2261 C CA . LEU A 1 278 ? -38.497 14.789 47.705 1.00 78.00 278 LEU A CA 1
ATOM 2262 C C . LEU A 1 278 ? -38.207 13.315 47.357 1.00 78.00 278 LEU A C 1
ATOM 2264 O O . LEU A 1 278 ? -39.137 12.572 47.043 1.00 78.00 278 LEU A O 1
ATOM 2268 N N . LEU A 1 279 ? -36.943 12.881 47.420 1.00 76.62 279 LEU A N 1
ATOM 2269 C CA . LEU A 1 279 ? -36.509 11.509 47.125 1.00 76.62 279 LEU A CA 1
ATOM 2270 C C . LEU A 1 279 ? -36.093 10.738 48.384 1.00 76.62 279 LEU A C 1
ATOM 2272 O O . LEU A 1 279 ? -35.875 11.298 49.456 1.00 76.62 279 LEU A O 1
ATOM 2276 N N . ARG A 1 280 ? -35.974 9.411 48.253 1.00 75.88 280 ARG A N 1
ATOM 2277 C CA . ARG A 1 280 ? -35.561 8.526 49.351 1.00 75.88 280 ARG A CA 1
ATOM 2278 C C . ARG A 1 280 ? -34.038 8.433 49.413 1.00 75.88 280 ARG A C 1
ATOM 2280 O O . ARG A 1 280 ? -33.368 8.387 48.382 1.00 75.88 280 ARG A O 1
ATOM 2287 N N . GLU A 1 281 ? -33.489 8.277 50.617 1.00 78.00 281 GLU A N 1
ATOM 2288 C CA . GLU A 1 281 ? -32.044 8.089 50.843 1.00 78.00 281 GLU A CA 1
ATOM 2289 C C . GLU A 1 281 ? -31.445 6.932 50.013 1.00 78.00 281 GLU A C 1
ATOM 2291 O O . GLU A 1 281 ? -30.326 7.031 49.507 1.00 78.00 281 GLU A O 1
ATOM 2296 N N . SER A 1 282 ? -32.209 5.856 49.794 1.00 76.25 282 SER A N 1
ATOM 2297 C CA . SER A 1 282 ? -31.804 4.723 48.953 1.00 76.25 282 SER A CA 1
ATOM 2298 C C . SER A 1 282 ? -31.674 5.070 47.466 1.00 76.25 282 SER A C 1
ATOM 2300 O O . SER A 1 282 ? -30.807 4.512 46.796 1.00 76.25 282 SER A O 1
ATOM 2302 N N . ASP A 1 283 ? -32.476 6.005 46.957 1.00 81.75 283 ASP A N 1
ATOM 2303 C CA . ASP A 1 283 ? -32.465 6.423 45.551 1.00 81.75 283 ASP A CA 1
ATOM 2304 C C . ASP A 1 283 ? -31.258 7.323 45.272 1.00 81.75 283 ASP A C 1
ATOM 2306 O O . ASP A 1 283 ? -30.509 7.101 44.318 1.00 81.75 283 ASP A O 1
ATOM 2310 N N . LEU A 1 284 ? -31.002 8.266 46.186 1.00 84.75 284 LEU A N 1
ATOM 2311 C CA . LEU A 1 284 ? -29.792 9.089 46.192 1.00 84.75 284 LEU A CA 1
ATOM 2312 C C . LEU A 1 284 ? -28.537 8.202 46.257 1.00 84.75 284 LEU A C 1
ATOM 2314 O O . LEU A 1 284 ? -27.637 8.348 45.434 1.00 84.75 284 LEU A O 1
ATOM 2318 N N . THR A 1 285 ? -28.518 7.210 47.154 1.00 85.19 285 THR A N 1
ATOM 2319 C CA . THR A 1 285 ? -27.406 6.249 47.286 1.00 85.19 285 THR A CA 1
ATOM 2320 C C . THR A 1 285 ? -27.168 5.452 45.995 1.00 85.19 285 THR A C 1
ATOM 2322 O O . THR A 1 285 ? -26.022 5.255 45.588 1.00 85.19 285 THR A O 1
ATOM 2325 N N . GLN A 1 286 ? -28.227 5.003 45.311 1.00 84.56 286 GLN A N 1
ATOM 2326 C CA . GLN A 1 286 ? -28.105 4.298 44.028 1.00 84.56 286 GLN A CA 1
ATOM 2327 C C . GLN A 1 286 ? -27.559 5.200 42.912 1.00 84.56 286 GLN A C 1
ATOM 2329 O O . GLN A 1 286 ? -26.718 4.760 42.123 1.00 84.56 286 GLN A O 1
ATOM 2334 N N . PHE A 1 287 ? -27.995 6.460 42.865 1.00 88.94 287 PHE A N 1
ATOM 2335 C CA . PHE A 1 287 ? -27.508 7.451 41.908 1.00 88.94 287 PHE A CA 1
ATOM 2336 C C . PHE A 1 287 ? -26.024 7.789 42.127 1.00 88.94 287 PHE A C 1
ATOM 2338 O O . PHE A 1 287 ? -25.240 7.789 41.174 1.00 88.94 287 PHE A O 1
ATOM 2345 N N . GLU A 1 288 ? -25.608 7.989 43.381 1.00 89.75 288 GLU A N 1
ATOM 2346 C CA . GLU A 1 288 ? -24.199 8.198 43.733 1.00 89.75 288 GLU A CA 1
ATOM 2347 C C . GLU A 1 288 ? -23.333 6.980 43.398 1.00 89.75 288 GLU A C 1
ATOM 2349 O O . GLU A 1 288 ? -22.275 7.131 42.789 1.00 89.75 288 GLU A O 1
ATOM 2354 N N . HIS A 1 289 ? -23.800 5.760 43.683 1.00 88.56 289 HIS A N 1
ATOM 2355 C CA . HIS A 1 289 ? -23.086 4.545 43.287 1.00 88.56 289 HIS A CA 1
ATOM 2356 C C . HIS A 1 289 ? -22.897 4.417 41.769 1.00 88.56 289 HIS A C 1
ATOM 2358 O O . HIS A 1 289 ? -21.862 3.909 41.337 1.00 88.56 289 HIS A O 1
ATOM 2364 N N . LEU A 1 290 ? -23.854 4.858 40.945 1.00 87.12 290 LEU A N 1
ATOM 2365 C CA . LEU A 1 290 ? -23.699 4.837 39.486 1.00 87.12 290 LEU A CA 1
ATOM 2366 C C . LEU A 1 290 ? -22.656 5.870 39.027 1.00 87.12 290 LEU A C 1
ATOM 2368 O O . LEU A 1 290 ? -21.769 5.525 38.245 1.00 87.12 290 LEU A O 1
ATOM 2372 N N . ARG A 1 291 ? -22.701 7.095 39.568 1.00 91.31 291 ARG A N 1
ATOM 2373 C CA . ARG A 1 291 ? -21.689 8.143 39.328 1.00 91.31 291 ARG A CA 1
ATOM 2374 C C . ARG A 1 291 ? -20.280 7.653 39.672 1.00 91.31 291 ARG A C 1
ATOM 2376 O O . ARG A 1 291 ? -19.391 7.700 38.826 1.00 91.31 291 ARG A O 1
ATOM 2383 N N . ASP A 1 292 ? -20.093 7.124 40.877 1.00 90.88 292 ASP A N 1
ATOM 2384 C CA . ASP A 1 292 ? -18.785 6.686 41.365 1.00 90.88 292 ASP A CA 1
ATOM 2385 C C . ASP A 1 292 ? -18.246 5.481 40.557 1.00 90.88 292 ASP A C 1
ATOM 2387 O O . ASP A 1 292 ? -17.040 5.361 40.324 1.00 90.88 292 ASP A O 1
ATOM 2391 N N . ARG A 1 293 ? -19.133 4.603 40.056 1.00 89.88 293 ARG A N 1
ATOM 2392 C CA . ARG A 1 293 ? -18.764 3.524 39.119 1.00 89.88 293 ARG A CA 1
ATOM 2393 C C . ARG A 1 293 ? -18.323 4.053 37.754 1.00 89.88 293 ARG A C 1
ATOM 2395 O O . ARG A 1 293 ? -17.389 3.490 37.189 1.00 89.88 293 ARG A O 1
ATOM 2402 N N . LEU A 1 294 ? -18.951 5.108 37.232 1.00 91.38 294 LEU A N 1
ATOM 2403 C CA . LEU A 1 294 ? -18.562 5.726 35.959 1.00 91.38 294 LEU A CA 1
ATOM 2404 C C . LEU A 1 294 ? -17.159 6.334 36.031 1.00 91.38 294 LEU A C 1
ATOM 2406 O O . LEU A 1 294 ? -16.328 6.048 35.169 1.00 91.38 294 LEU A O 1
ATOM 2410 N N . ASP A 1 295 ? -16.871 7.088 37.091 1.00 90.06 295 ASP A N 1
ATOM 2411 C CA . ASP A 1 295 ? -15.539 7.661 37.308 1.00 90.06 295 ASP A CA 1
ATOM 2412 C C . ASP A 1 295 ? -14.482 6.555 37.536 1.00 90.06 295 ASP A C 1
ATOM 2414 O O . ASP A 1 295 ? -13.348 6.661 37.063 1.00 90.06 295 ASP A O 1
ATOM 2418 N N . SER A 1 296 ? -14.859 5.433 38.169 1.00 89.38 296 SER A N 1
ATOM 2419 C CA . SER A 1 296 ? -13.988 4.252 38.280 1.00 89.38 296 SER A CA 1
ATOM 2420 C C . SER A 1 296 ? -13.694 3.576 36.934 1.00 89.38 296 SER A C 1
ATOM 2422 O O . SER A 1 296 ? -12.594 3.049 36.775 1.00 89.38 296 SER A O 1
ATOM 2424 N N . VAL A 1 297 ? -14.639 3.541 35.987 1.00 88.69 297 VAL A N 1
ATOM 2425 C CA . VAL A 1 297 ? -14.406 2.974 34.643 1.00 88.69 297 VAL A CA 1
ATOM 2426 C C . VAL A 1 297 ? -13.501 3.896 33.829 1.00 88.69 297 VAL A C 1
ATOM 2428 O O . VAL A 1 297 ? -12.523 3.424 33.254 1.00 88.69 297 VAL A O 1
ATOM 2431 N N . GLU A 1 298 ? -13.749 5.209 33.835 1.00 90.44 298 GLU A N 1
ATOM 2432 C CA . GLU A 1 298 ? -12.876 6.175 33.153 1.00 90.44 298 GLU A CA 1
ATOM 2433 C C . GLU A 1 298 ? -11.428 6.078 33.663 1.00 90.44 298 GLU A C 1
ATOM 2435 O O . GLU A 1 298 ? -10.498 5.915 32.871 1.00 90.44 298 GLU A O 1
ATOM 2440 N N . SER A 1 299 ? -11.239 6.059 34.988 1.00 89.75 299 SER A N 1
ATOM 2441 C CA . SER A 1 299 ? -9.914 5.939 35.606 1.00 89.75 299 SER A CA 1
ATOM 2442 C C . SER A 1 299 ? -9.192 4.621 35.277 1.00 89.75 299 SER A C 1
ATOM 2444 O O . SER A 1 299 ? -7.963 4.590 35.317 1.00 89.75 299 SER A O 1
ATOM 2446 N N . GLN A 1 300 ? -9.910 3.543 34.935 1.00 87.19 300 GLN A N 1
ATOM 2447 C CA . GLN A 1 300 ? -9.306 2.288 34.463 1.00 87.19 300 GLN A CA 1
ATOM 2448 C C . GLN A 1 300 ? -8.880 2.340 32.987 1.00 87.19 300 GLN A C 1
ATOM 2450 O O . GLN A 1 300 ? -7.930 1.655 32.605 1.00 87.19 300 GLN A O 1
ATOM 2455 N N . LEU A 1 301 ? -9.557 3.143 32.157 1.00 88.88 301 LEU A N 1
ATOM 2456 C CA . LEU A 1 301 ? -9.220 3.347 30.740 1.00 88.88 301 LEU A CA 1
ATOM 2457 C C . LEU A 1 301 ? -8.054 4.344 30.557 1.00 88.88 301 LEU A C 1
ATOM 2459 O O . LEU A 1 301 ? -7.302 4.274 29.566 1.00 88.88 301 LEU A O 1
ATOM 2463 N N . GLU A 1 302 ? -7.855 5.246 31.523 1.00 88.44 302 GLU A N 1
ATOM 2464 C CA . GLU A 1 302 ? -6.639 6.049 31.661 1.00 88.44 302 GLU A CA 1
ATOM 2465 C C . GLU A 1 302 ? -5.415 5.157 31.929 1.00 88.44 302 GLU A C 1
ATOM 2467 O O . GLU A 1 302 ? -5.395 4.318 32.822 1.00 88.44 302 GLU A O 1
ATOM 2472 N N . GLY A 1 303 ? -4.353 5.304 31.129 1.00 86.38 303 GLY A N 1
ATOM 2473 C CA . GLY A 1 303 ? -3.127 4.509 31.304 1.00 86.38 303 GLY A CA 1
ATOM 2474 C C . GLY A 1 303 ? -3.251 3.004 30.998 1.00 86.38 303 GLY A C 1
ATOM 2475 O O . GLY A 1 303 ? -2.253 2.292 31.115 1.00 86.38 303 GLY A O 1
ATOM 2476 N N . TYR A 1 304 ? -4.415 2.535 30.533 1.00 93.38 304 TYR A N 1
ATOM 2477 C CA . TYR A 1 304 ? -4.720 1.122 30.276 1.00 93.38 304 TYR A CA 1
ATOM 2478 C C . TYR A 1 304 ? -3.686 0.380 29.407 1.00 93.38 304 TYR A C 1
ATOM 2480 O O . TYR A 1 304 ? -3.131 -0.636 29.818 1.00 93.38 304 TYR A O 1
ATOM 2488 N N . ASN A 1 305 ? -3.384 0.889 28.205 1.00 94.62 305 ASN A N 1
ATOM 2489 C CA . ASN A 1 305 ? -2.532 0.182 27.235 1.00 94.62 305 ASN A CA 1
ATOM 2490 C C . ASN A 1 305 ? -1.107 -0.124 27.756 1.00 94.62 305 ASN A C 1
ATOM 2492 O O . ASN A 1 305 ? -0.625 -1.233 27.524 1.00 94.62 305 ASN A O 1
ATOM 2496 N N . PRO A 1 306 ? -0.410 0.796 28.455 1.00 93.25 306 PRO A N 1
ATOM 2497 C CA . PRO A 1 306 ? 0.817 0.480 29.192 1.00 93.25 306 PRO A CA 1
ATOM 2498 C C . PRO A 1 306 ? 0.709 -0.706 30.165 1.00 93.25 306 PRO A C 1
ATOM 2500 O O . PRO A 1 306 ? 1.597 -1.559 30.166 1.00 93.25 306 PRO A O 1
ATOM 2503 N N . GLU A 1 307 ? -0.363 -0.782 30.959 1.00 93.50 307 GLU A N 1
ATOM 2504 C CA . GLU A 1 307 ? -0.594 -1.861 31.932 1.00 93.50 307 GLU A CA 1
ATOM 2505 C C . GLU A 1 307 ? -0.962 -3.181 31.232 1.00 93.50 307 GLU A C 1
ATOM 2507 O O . GLU A 1 307 ? -0.381 -4.221 31.543 1.00 93.50 307 GLU A O 1
ATOM 2512 N N . PHE A 1 308 ? -1.825 -3.145 30.209 1.00 94.81 308 PHE A N 1
ATOM 2513 C CA . PHE A 1 308 ? -2.109 -4.295 29.341 1.00 94.81 308 PHE A CA 1
ATOM 2514 C C . PHE A 1 308 ? -0.820 -4.873 28.741 1.00 94.81 308 PHE A C 1
ATOM 2516 O O . PHE A 1 308 ? -0.550 -6.067 28.869 1.00 94.81 308 PHE A O 1
ATOM 2523 N N . VAL A 1 309 ? 0.043 -4.022 28.170 1.00 95.25 309 VAL A N 1
ATOM 2524 C CA . VAL A 1 309 ? 1.347 -4.455 27.646 1.00 95.25 309 VAL A CA 1
ATOM 2525 C C . VAL A 1 309 ? 2.216 -5.052 28.756 1.00 95.25 309 VAL A C 1
ATOM 2527 O O . VAL A 1 309 ? 2.844 -6.084 28.534 1.00 95.25 309 VAL A O 1
ATOM 2530 N N . ALA A 1 310 ? 2.260 -4.465 29.955 1.00 94.50 310 ALA A N 1
ATOM 2531 C CA . ALA A 1 310 ? 3.037 -5.016 31.067 1.00 94.50 310 ALA A CA 1
ATOM 2532 C C . ALA A 1 310 ? 2.552 -6.416 31.500 1.00 94.50 310 ALA A C 1
ATOM 2534 O O . ALA A 1 310 ? 3.380 -7.290 31.776 1.00 94.50 310 ALA A O 1
ATOM 2535 N N . ARG A 1 311 ? 1.233 -6.651 31.504 1.00 94.06 311 ARG A N 1
ATOM 2536 C CA . ARG A 1 311 ? 0.618 -7.958 31.795 1.00 94.06 311 ARG A CA 1
ATOM 2537 C C . ARG A 1 311 ? 0.929 -8.987 30.715 1.00 94.06 311 ARG A C 1
ATOM 2539 O O . ARG A 1 311 ? 1.475 -10.043 31.035 1.00 94.06 311 ARG A O 1
ATOM 2546 N N . GLN A 1 312 ? 0.685 -8.652 29.450 1.00 94.75 312 GLN A N 1
ATOM 2547 C CA . GLN A 1 312 ? 0.948 -9.536 28.310 1.00 94.75 312 GLN A CA 1
ATOM 2548 C C . GLN A 1 312 ? 2.438 -9.903 28.191 1.00 94.75 312 GLN A C 1
ATOM 2550 O O . GLN A 1 312 ? 2.780 -11.067 28.006 1.00 94.75 312 GLN A O 1
ATOM 2555 N N . ARG A 1 313 ? 3.361 -8.959 28.446 1.00 94.75 313 ARG A N 1
ATOM 2556 C CA . ARG A 1 313 ? 4.816 -9.236 28.509 1.00 94.75 313 ARG A CA 1
ATOM 2557 C C . ARG A 1 313 ? 5.200 -10.293 29.546 1.00 94.75 313 ARG A C 1
ATOM 2559 O O . ARG A 1 313 ? 6.220 -10.963 29.389 1.00 94.75 313 ARG A O 1
ATOM 2566 N N . LYS A 1 314 ? 4.420 -10.416 30.623 1.00 94.19 314 LYS A N 1
ATOM 2567 C CA . LYS A 1 314 ? 4.626 -11.411 31.679 1.00 94.19 314 LYS A CA 1
ATOM 2568 C C . LYS A 1 314 ? 3.943 -12.741 31.351 1.00 94.19 314 LYS A C 1
ATOM 2570 O O . LYS A 1 314 ? 4.529 -13.779 31.645 1.00 94.19 314 LYS A O 1
ATOM 2575 N N . ALA A 1 315 ? 2.740 -12.708 30.774 1.00 93.50 315 ALA A N 1
ATOM 2576 C CA . ALA A 1 315 ? 1.986 -13.896 30.377 1.00 93.50 315 ALA A CA 1
ATOM 2577 C C . ALA A 1 315 ? 2.694 -14.646 29.238 1.00 93.50 315 ALA A C 1
ATOM 2579 O O . ALA A 1 315 ? 3.149 -15.774 29.423 1.00 93.50 315 ALA A O 1
ATOM 2580 N N . CYS A 1 316 ? 2.924 -13.965 28.117 1.00 94.38 316 CYS A N 1
ATOM 2581 C CA . CYS A 1 316 ? 3.508 -14.524 26.898 1.00 94.38 316 CYS A CA 1
ATOM 2582 C C . CYS A 1 316 ? 5.041 -14.647 26.971 1.00 94.38 316 CYS A C 1
ATOM 2584 O O . CYS A 1 316 ? 5.717 -14.740 25.948 1.00 94.38 316 CYS A O 1
ATOM 2586 N N . LYS A 1 317 ? 5.641 -14.636 28.173 1.00 93.88 317 LYS A N 1
ATOM 2587 C CA . LYS A 1 317 ? 7.103 -14.661 28.319 1.00 93.88 317 LYS A CA 1
ATOM 2588 C C . LYS A 1 317 ? 7.778 -15.863 27.626 1.00 93.88 317 LYS A C 1
ATOM 2590 O O . LYS A 1 317 ? 8.828 -15.628 27.031 1.00 93.88 317 LYS A O 1
ATOM 2595 N N . PRO A 1 318 ? 7.200 -17.087 27.611 1.00 93.50 318 P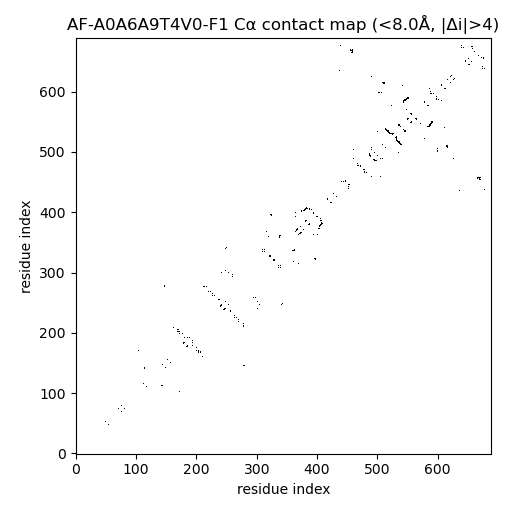RO A N 1
ATOM 2596 C CA . PRO A 1 318 ? 7.749 -18.216 26.853 1.00 93.50 318 PRO A CA 1
ATOM 2597 C C . PRO A 1 318 ? 7.853 -17.984 25.338 1.00 93.50 318 PRO A C 1
ATOM 2599 O O . PRO A 1 318 ? 8.718 -18.579 24.708 1.00 93.50 318 PRO A O 1
ATOM 2602 N N . LEU A 1 319 ? 7.018 -17.114 24.758 1.00 95.00 319 LEU A N 1
ATOM 2603 C CA . LEU A 1 319 ? 7.055 -16.764 23.334 1.00 95.00 319 LEU A CA 1
ATOM 2604 C C . LEU A 1 319 ? 8.184 -15.767 23.001 1.00 95.00 319 LEU A C 1
ATOM 2606 O O . LEU A 1 319 ? 8.595 -15.647 21.849 1.00 95.00 319 LEU A O 1
ATOM 2610 N N . PHE A 1 320 ? 8.691 -15.039 24.003 1.00 95.94 320 PHE A N 1
ATOM 2611 C CA . PHE A 1 320 ? 9.647 -13.937 23.832 1.00 95.94 320 PHE A CA 1
ATOM 2612 C C . PHE A 1 320 ? 11.090 -14.282 24.235 1.00 95.94 320 PHE A C 1
ATOM 2614 O O . PHE A 1 320 ? 11.949 -13.395 24.232 1.00 95.94 320 PHE A O 1
ATOM 2621 N N . THR A 1 321 ? 11.359 -15.532 24.616 1.00 94.56 321 THR A N 1
ATOM 2622 C CA . THR A 1 321 ? 12.678 -16.006 25.073 1.00 94.56 321 THR A CA 1
ATOM 2623 C C . THR A 1 321 ? 13.036 -17.359 24.482 1.00 94.56 321 THR A C 1
ATOM 2625 O O . THR A 1 321 ? 12.138 -18.140 24.182 1.00 94.56 321 THR A O 1
ATOM 2628 N N . ASP A 1 322 ? 14.333 -17.667 24.382 1.00 92.44 322 ASP A N 1
ATOM 2629 C CA . ASP A 1 322 ? 14.833 -18.945 23.840 1.00 92.44 322 ASP A CA 1
ATOM 2630 C C . ASP A 1 322 ? 14.317 -19.245 22.401 1.00 92.44 322 ASP A C 1
ATOM 2632 O O . ASP A 1 322 ? 14.207 -20.402 21.991 1.00 92.44 322 ASP A O 1
ATOM 2636 N N . ILE A 1 323 ? 14.029 -18.209 21.597 1.00 92.69 323 ILE A N 1
ATOM 2637 C CA . ILE A 1 323 ? 13.397 -18.343 20.273 1.00 92.69 323 ILE A CA 1
ATOM 2638 C C . ILE A 1 323 ? 14.347 -19.018 19.272 1.00 92.69 323 ILE A C 1
ATOM 2640 O O . ILE A 1 323 ? 15.422 -18.499 18.946 1.00 92.69 323 ILE A O 1
ATOM 2644 N N . GLY A 1 324 ? 13.898 -20.143 18.708 1.00 86.94 324 GLY A N 1
ATOM 2645 C CA . GLY A 1 324 ? 14.584 -20.865 17.637 1.00 86.94 324 GLY A CA 1
ATOM 2646 C C . GLY A 1 324 ? 15.915 -21.523 18.045 1.00 86.94 324 GLY A C 1
ATOM 2647 O O . GLY A 1 324 ? 16.296 -21.532 19.216 1.00 86.94 324 GLY A O 1
ATOM 2648 N N . PRO A 1 325 ? 16.671 -22.077 17.077 1.00 81.75 325 PRO A N 1
ATOM 2649 C CA . PRO A 1 325 ? 17.917 -22.800 17.359 1.00 81.75 325 PRO A CA 1
ATOM 2650 C C . PRO A 1 325 ? 19.031 -21.909 17.933 1.00 81.75 325 PRO A C 1
ATOM 2652 O O . PRO A 1 325 ? 19.939 -22.412 18.591 1.00 81.75 325 PRO A O 1
ATOM 2655 N N . GLU A 1 326 ? 18.959 -20.597 17.698 1.00 86.06 326 GLU A N 1
ATOM 2656 C CA . GLU A 1 326 ? 19.915 -19.601 18.199 1.00 86.06 326 GLU A CA 1
ATOM 2657 C C . GLU A 1 326 ? 19.583 -19.089 19.611 1.00 86.06 326 GLU A C 1
ATOM 2659 O O . GLU A 1 326 ? 20.397 -18.367 20.183 1.00 86.06 326 GLU A O 1
ATOM 2664 N N . LYS A 1 327 ? 18.433 -19.484 20.189 1.00 89.31 327 LYS A N 1
ATOM 2665 C CA . LYS A 1 327 ? 17.966 -19.073 21.527 1.00 89.31 327 LYS A CA 1
ATOM 2666 C C . LYS A 1 327 ? 17.925 -17.550 21.694 1.00 89.31 327 LYS A C 1
ATOM 2668 O O . LYS A 1 327 ? 18.578 -16.979 22.565 1.00 89.31 327 LYS A O 1
ATOM 2673 N N . LEU A 1 328 ? 17.185 -16.889 20.807 1.00 91.88 328 LEU A N 1
ATOM 2674 C CA . LEU A 1 328 ? 17.078 -15.432 20.782 1.00 91.88 328 LEU A CA 1
ATOM 2675 C C . LEU A 1 328 ? 16.028 -14.937 21.787 1.00 91.88 328 LEU A C 1
ATOM 2677 O O . LEU A 1 328 ? 14.931 -15.485 21.863 1.00 91.88 328 LEU A O 1
ATOM 2681 N N . ASP A 1 329 ? 16.343 -13.854 22.494 1.00 95.38 329 ASP A N 1
ATOM 2682 C CA . ASP A 1 329 ? 15.415 -13.157 23.389 1.00 95.38 329 ASP A CA 1
ATOM 2683 C C . ASP A 1 329 ? 15.000 -11.810 22.780 1.00 95.38 329 ASP A C 1
ATOM 2685 O O . ASP A 1 329 ? 15.827 -11.087 22.213 1.00 95.38 329 ASP A O 1
ATOM 2689 N N . LEU A 1 330 ? 13.729 -11.430 22.933 1.00 96.56 330 LEU A N 1
ATOM 2690 C CA . LEU A 1 330 ? 13.263 -10.096 22.553 1.00 96.56 330 LEU A CA 1
ATOM 2691 C C . LEU A 1 330 ? 13.639 -9.040 23.601 1.00 96.56 330 LEU A C 1
ATOM 2693 O O . LEU A 1 330 ? 13.507 -9.236 24.811 1.00 96.56 330 LEU A O 1
ATOM 2697 N N . THR A 1 331 ? 14.040 -7.858 23.130 1.00 95.81 331 THR A N 1
ATOM 2698 C CA . THR A 1 331 ? 14.142 -6.667 23.988 1.00 95.81 331 THR A CA 1
ATOM 2699 C C . THR A 1 331 ? 12.754 -6.144 24.370 1.00 95.81 331 THR A C 1
ATOM 2701 O O . THR A 1 331 ? 11.783 -6.357 23.648 1.00 95.81 331 THR A O 1
ATOM 2704 N N . ALA A 1 332 ? 12.655 -5.376 25.461 1.00 94.62 332 ALA A N 1
ATOM 2705 C CA . ALA A 1 332 ? 11.386 -4.805 25.932 1.00 94.62 332 ALA A CA 1
ATOM 2706 C C . ALA A 1 332 ? 10.626 -3.991 24.861 1.00 94.62 332 ALA A C 1
ATOM 2708 O O . ALA A 1 332 ? 9.397 -3.993 24.841 1.00 94.62 332 ALA A O 1
ATOM 2709 N N . GLU A 1 333 ? 11.346 -3.327 23.951 1.00 94.56 333 GLU A N 1
ATOM 2710 C CA . GLU A 1 333 ? 10.753 -2.587 22.830 1.00 94.56 333 GLU A CA 1
ATOM 2711 C C . GLU A 1 333 ? 10.214 -3.505 21.727 1.00 94.56 333 GLU A C 1
ATOM 2713 O O . GLU A 1 333 ? 9.196 -3.195 21.112 1.00 94.56 333 GLU A O 1
ATOM 2718 N N . GLN A 1 334 ? 10.851 -4.655 21.498 1.00 96.31 334 GLN A N 1
ATOM 2719 C CA . GLN A 1 334 ? 10.360 -5.664 20.559 1.00 96.31 334 GLN A CA 1
ATOM 2720 C C . GLN A 1 334 ? 9.166 -6.425 21.142 1.00 96.31 334 GLN A C 1
ATOM 2722 O O . GLN A 1 334 ? 8.175 -6.584 20.442 1.00 96.31 334 GLN A O 1
ATOM 2727 N N . GLU A 1 335 ? 9.205 -6.807 22.424 1.00 96.88 335 GLU A N 1
ATOM 2728 C CA . GLU A 1 335 ? 8.041 -7.368 23.131 1.00 96.88 335 GLU A CA 1
ATOM 2729 C C . GLU A 1 335 ? 6.845 -6.395 23.059 1.00 96.88 335 GLU A C 1
ATOM 2731 O O . GLU A 1 335 ? 5.732 -6.784 22.712 1.00 96.88 335 GLU A O 1
ATOM 2736 N N . ARG A 1 336 ? 7.080 -5.093 23.293 1.00 95.38 336 ARG A N 1
ATOM 2737 C CA . ARG A 1 336 ? 6.061 -4.038 23.142 1.00 95.38 336 ARG A CA 1
ATOM 2738 C C . ARG A 1 336 ? 5.525 -3.934 21.711 1.00 95.38 336 ARG A C 1
ATOM 2740 O O . ARG A 1 336 ? 4.323 -3.758 21.538 1.00 95.38 336 ARG A O 1
ATOM 2747 N N . ALA A 1 337 ? 6.387 -4.036 20.700 1.00 95.94 337 ALA A N 1
ATOM 2748 C CA . ALA A 1 337 ? 5.988 -4.018 19.292 1.00 95.94 337 ALA A CA 1
ATOM 2749 C C . ALA A 1 337 ? 5.222 -5.284 18.857 1.00 95.94 337 ALA A C 1
ATOM 2751 O O . ALA A 1 337 ? 4.407 -5.203 17.944 1.00 95.94 337 ALA A O 1
ATOM 2752 N N . VAL A 1 338 ? 5.457 -6.425 19.514 1.00 96.81 338 VAL A N 1
ATOM 2753 C CA . VAL A 1 338 ? 4.711 -7.676 19.301 1.00 96.81 338 VAL A CA 1
ATOM 2754 C C . VAL A 1 338 ? 3.313 -7.617 19.924 1.00 96.81 338 VAL A C 1
ATOM 2756 O O . VAL A 1 338 ? 2.348 -8.048 19.299 1.00 96.81 338 VAL A O 1
ATOM 2759 N N . ILE A 1 339 ? 3.178 -7.054 21.125 1.00 96.50 339 ILE A N 1
ATOM 2760 C CA . ILE A 1 339 ? 1.892 -7.015 21.843 1.00 96.50 339 ILE A CA 1
ATOM 2761 C C . ILE A 1 339 ? 0.977 -5.892 21.344 1.00 96.50 339 ILE A C 1
ATOM 2763 O O . ILE A 1 339 ? -0.245 -6.038 21.368 1.00 96.50 339 ILE A O 1
ATOM 2767 N N . ARG A 1 340 ? 1.535 -4.752 20.907 1.00 94.31 340 ARG A N 1
ATOM 2768 C CA . ARG A 1 340 ? 0.729 -3.604 20.468 1.00 94.31 340 ARG A CA 1
ATOM 2769 C C . ARG A 1 340 ? -0.185 -4.005 19.305 1.00 94.31 340 ARG A C 1
ATOM 2771 O O . ARG A 1 340 ? 0.297 -4.334 18.226 1.00 94.31 340 ARG A O 1
ATOM 2778 N N . ASN A 1 341 ? -1.495 -3.901 19.524 1.00 92.06 341 ASN A N 1
ATOM 2779 C CA . ASN A 1 341 ? -2.523 -4.280 18.558 1.00 92.06 341 ASN A CA 1
ATOM 2780 C C . ASN A 1 341 ? -3.439 -3.089 18.210 1.00 92.06 341 ASN A C 1
ATOM 2782 O O . ASN A 1 341 ? -4.659 -3.190 18.249 1.00 92.06 341 ASN A O 1
ATOM 2786 N N . GLY A 1 342 ? -2.849 -1.921 17.924 1.00 90.38 342 GLY A N 1
ATOM 2787 C CA . GLY A 1 342 ? -3.601 -0.805 17.338 1.00 90.38 342 GLY A CA 1
ATOM 2788 C C . GLY A 1 342 ? -3.895 -1.059 15.855 1.00 90.38 342 GLY A C 1
ATOM 2789 O O . GLY A 1 342 ? -3.238 -1.898 15.244 1.00 90.38 342 GLY A O 1
ATOM 2790 N N . ILE A 1 343 ? -4.816 -0.302 15.251 1.00 91.69 343 ILE A N 1
ATOM 2791 C CA . ILE A 1 343 ? -5.160 -0.449 13.819 1.00 91.69 343 ILE A CA 1
ATOM 2792 C C . ILE A 1 343 ? -3.932 -0.231 12.916 1.00 91.69 343 ILE A C 1
ATOM 2794 O O . ILE A 1 343 ? -3.741 -0.939 11.931 1.00 91.69 343 ILE A O 1
ATOM 2798 N N . TYR A 1 344 ? -3.052 0.706 13.286 1.00 91.81 344 TYR A N 1
ATOM 2799 C CA . TYR A 1 344 ? -1.803 0.978 12.574 1.00 91.81 344 TYR A CA 1
ATOM 2800 C C . TYR A 1 344 ? -0.604 0.880 13.525 1.00 91.81 344 TYR A C 1
ATOM 2802 O O . TYR A 1 344 ? -0.481 1.658 14.472 1.00 91.81 344 TYR A O 1
ATOM 2810 N N . ASN A 1 345 ? 0.319 -0.049 13.253 1.00 91.19 345 ASN A N 1
ATOM 2811 C CA . ASN A 1 345 ? 1.526 -0.258 14.059 1.00 91.19 345 ASN A CA 1
ATOM 2812 C C . ASN A 1 345 ? 2.786 -0.055 13.205 1.00 91.19 345 ASN A C 1
ATOM 2814 O O . ASN A 1 345 ? 3.184 -0.931 12.441 1.00 91.19 345 ASN A O 1
ATOM 2818 N N . GLN A 1 346 ? 3.439 1.102 13.347 1.00 93.19 346 GLN A N 1
ATOM 2819 C CA . GLN A 1 346 ? 4.704 1.395 12.668 1.00 93.19 346 GLN A CA 1
ATOM 2820 C C . GLN A 1 346 ? 5.902 1.078 13.576 1.00 93.19 346 GLN A C 1
ATOM 2822 O O . GLN A 1 346 ? 6.032 1.643 14.661 1.00 93.19 346 GLN A O 1
ATOM 2827 N N . VAL A 1 347 ? 6.812 0.215 13.111 1.00 92.06 347 VAL A N 1
ATOM 2828 C CA . VAL A 1 347 ? 8.057 -0.135 13.818 1.00 92.06 347 VAL A CA 1
ATOM 2829 C C . VAL A 1 347 ? 9.256 0.471 13.085 1.00 92.06 347 VAL A C 1
ATOM 2831 O O . VAL A 1 347 ? 9.693 -0.031 12.050 1.00 92.06 347 VAL A O 1
ATOM 2834 N N . ILE A 1 348 ? 9.807 1.558 13.629 1.00 92.69 348 ILE A N 1
ATOM 2835 C CA . ILE A 1 348 ? 10.995 2.233 13.087 1.00 92.69 348 ILE A CA 1
ATOM 2836 C C . ILE A 1 348 ? 12.231 1.742 13.843 1.00 92.69 348 ILE A C 1
ATOM 2838 O O . ILE A 1 348 ? 12.358 1.974 15.042 1.00 92.69 348 ILE A O 1
ATOM 2842 N N . ALA A 1 349 ? 13.160 1.080 13.149 1.00 90.94 349 ALA A N 1
ATOM 2843 C CA . ALA A 1 349 ? 14.399 0.594 13.757 1.00 90.94 349 ALA A CA 1
ATOM 2844 C C . ALA A 1 349 ? 15.558 0.499 12.748 1.00 90.94 349 ALA A C 1
ATOM 2846 O O . ALA A 1 349 ? 15.349 0.235 11.557 1.00 90.94 349 ALA A O 1
ATOM 2847 N N . ALA A 1 350 ? 16.794 0.665 13.228 1.00 92.00 350 ALA A N 1
ATOM 2848 C CA . ALA A 1 350 ? 18.012 0.615 12.413 1.00 92.00 350 ALA A CA 1
ATOM 2849 C C . ALA A 1 350 ? 18.255 -0.773 11.772 1.00 92.00 350 ALA A C 1
ATOM 2851 O O . ALA A 1 350 ? 17.585 -1.762 12.093 1.00 92.00 350 ALA A O 1
ATOM 2852 N N . ALA A 1 351 ? 19.200 -0.873 10.835 1.00 88.12 351 ALA A N 1
ATOM 2853 C CA . ALA A 1 351 ? 19.632 -2.168 10.297 1.00 88.12 351 ALA A CA 1
ATOM 2854 C C . ALA A 1 351 ? 20.190 -3.075 11.417 1.00 88.12 351 ALA A C 1
ATOM 2856 O O . ALA A 1 351 ? 20.739 -2.581 12.397 1.00 88.12 351 ALA A O 1
ATOM 2857 N N . GLY A 1 352 ? 20.004 -4.395 11.304 1.00 86.50 352 GLY A N 1
ATOM 2858 C CA . GLY A 1 352 ? 20.500 -5.376 12.285 1.00 86.50 352 GLY A CA 1
ATOM 2859 C C . GLY A 1 352 ? 19.744 -5.463 13.624 1.00 86.50 352 GLY A C 1
ATOM 2860 O O . GLY A 1 352 ? 19.991 -6.384 14.389 1.00 86.50 352 GLY A O 1
ATOM 2861 N N . THR A 1 353 ? 18.780 -4.582 13.904 1.00 88.75 353 THR A N 1
ATOM 2862 C CA . THR A 1 353 ? 18.032 -4.527 15.188 1.00 88.75 353 THR A CA 1
ATOM 2863 C C . THR A 1 353 ? 16.937 -5.597 15.365 1.00 88.75 353 THR A C 1
ATOM 2865 O O . THR A 1 353 ? 16.029 -5.429 16.172 1.00 88.75 353 THR A O 1
ATOM 2868 N N . GLY A 1 354 ? 16.971 -6.686 14.592 1.00 90.56 354 GLY A N 1
ATOM 2869 C CA . GLY A 1 354 ? 16.009 -7.786 14.739 1.00 90.56 354 GLY A CA 1
ATOM 2870 C C . GLY A 1 354 ? 14.585 -7.513 14.231 1.00 90.56 354 GLY A C 1
ATOM 2871 O O . GLY A 1 354 ? 13.673 -8.215 14.650 1.00 90.56 354 GLY A O 1
ATOM 2872 N N . LYS A 1 355 ? 14.367 -6.552 13.315 1.00 94.38 355 LYS A N 1
ATOM 2873 C CA . LYS A 1 355 ? 13.034 -6.264 12.726 1.00 94.38 355 LYS A CA 1
ATOM 2874 C C . LYS A 1 355 ? 12.288 -7.519 12.247 1.00 94.38 355 LYS A C 1
ATOM 2876 O O . LYS A 1 355 ? 11.122 -7.693 12.578 1.00 94.38 355 LYS A O 1
ATOM 2881 N N . THR A 1 356 ? 12.975 -8.395 11.511 1.00 92.31 356 THR A N 1
ATOM 2882 C CA . THR A 1 356 ? 12.431 -9.659 10.990 1.00 92.31 356 THR A CA 1
ATOM 2883 C C . THR A 1 356 ? 11.997 -10.601 12.115 1.00 92.31 356 THR A C 1
ATOM 2885 O O . THR A 1 356 ? 10.919 -11.173 12.036 1.00 92.31 356 THR A O 1
ATOM 2888 N N . LEU A 1 357 ? 12.783 -10.699 13.197 1.00 94.62 357 LEU A N 1
ATOM 2889 C CA . LEU A 1 357 ? 12.443 -11.495 14.383 1.00 94.62 357 LEU A CA 1
ATOM 2890 C C . LEU A 1 357 ? 11.206 -10.933 15.101 1.00 94.62 357 LEU A C 1
ATOM 2892 O O . LEU A 1 357 ? 10.312 -11.685 15.477 1.00 94.62 357 LEU A O 1
ATOM 2896 N N . THR A 1 358 ? 11.125 -9.610 15.261 1.00 95.88 358 THR A N 1
ATOM 2897 C CA . THR A 1 358 ? 9.946 -8.950 15.841 1.00 95.88 358 THR A CA 1
ATOM 2898 C C . THR A 1 358 ? 8.692 -9.223 15.006 1.00 95.88 358 THR A C 1
ATOM 2900 O O . THR A 1 358 ? 7.638 -9.493 15.569 1.00 95.88 358 THR A O 1
ATOM 2903 N N . LEU A 1 359 ? 8.798 -9.198 13.672 1.00 95.88 359 LEU A N 1
ATOM 2904 C CA . LEU A 1 359 ? 7.671 -9.458 12.773 1.00 95.88 359 LEU A CA 1
ATOM 2905 C C . LEU A 1 359 ? 7.228 -10.931 12.795 1.00 95.88 359 LEU A C 1
ATOM 2907 O O . LEU A 1 359 ? 6.031 -11.193 12.851 1.00 95.88 359 LEU A O 1
ATOM 2911 N N . THR A 1 360 ? 8.155 -11.895 12.818 1.00 96.31 360 THR A N 1
ATOM 2912 C CA . THR A 1 360 ? 7.791 -13.321 12.923 1.00 96.31 360 THR A CA 1
ATOM 2913 C C . THR A 1 360 ? 7.208 -13.668 14.291 1.00 96.31 360 THR A C 1
ATOM 2915 O O . THR A 1 360 ? 6.204 -14.370 14.360 1.00 96.31 360 THR A O 1
ATOM 2918 N N . THR A 1 361 ? 7.751 -13.102 15.374 1.00 97.00 361 THR A N 1
ATOM 2919 C CA . THR A 1 361 ? 7.175 -13.270 16.722 1.00 97.00 361 THR A CA 1
ATOM 2920 C C . THR A 1 361 ? 5.807 -12.584 16.847 1.00 97.00 361 THR A C 1
ATOM 2922 O O . THR A 1 361 ? 4.952 -13.062 17.583 1.00 97.00 361 THR A O 1
ATOM 2925 N N . ARG A 1 362 ? 5.555 -11.496 16.101 1.00 97.00 362 ARG A N 1
ATOM 2926 C CA . ARG A 1 362 ? 4.237 -10.837 16.029 1.00 97.00 362 ARG A CA 1
ATOM 2927 C C . ARG A 1 362 ? 3.181 -11.729 15.378 1.00 97.00 362 ARG A C 1
ATOM 2929 O O . ARG A 1 362 ? 2.078 -11.804 15.904 1.00 97.00 362 ARG A O 1
ATOM 2936 N N . VAL A 1 363 ? 3.520 -12.408 14.282 1.00 97.44 363 VAL A N 1
ATOM 2937 C CA . VAL A 1 363 ? 2.636 -13.405 13.649 1.00 97.44 363 VAL A CA 1
ATOM 2938 C C . VAL A 1 363 ? 2.353 -14.557 14.616 1.00 97.44 363 VAL A C 1
ATOM 2940 O O . VAL A 1 363 ? 1.196 -14.912 14.811 1.00 97.44 363 VAL A O 1
ATOM 2943 N N . ALA A 1 364 ? 3.383 -15.080 15.289 1.00 97.12 364 ALA A N 1
ATOM 2944 C CA . ALA A 1 364 ? 3.204 -16.135 16.283 1.00 97.12 364 ALA A CA 1
ATOM 2945 C C . ALA A 1 364 ? 2.303 -15.702 17.455 1.00 97.12 364 ALA A C 1
ATOM 2947 O O . ALA A 1 364 ? 1.402 -16.446 17.816 1.00 97.12 364 ALA A O 1
ATOM 2948 N N . TYR A 1 365 ? 2.480 -14.485 17.984 1.00 97.00 365 TYR A N 1
ATOM 2949 C CA . TYR A 1 365 ? 1.637 -13.917 19.047 1.00 97.00 365 TYR A CA 1
ATOM 2950 C C . TYR A 1 365 ? 0.170 -13.765 18.628 1.00 97.00 365 TYR A C 1
ATOM 2952 O O . TYR A 1 365 ? -0.723 -14.037 19.424 1.00 97.00 365 TYR A O 1
ATOM 2960 N N . LEU A 1 366 ? -0.088 -13.337 17.387 1.00 96.56 366 LEU A N 1
ATOM 2961 C CA . LEU A 1 366 ? -1.454 -13.221 16.869 1.00 96.56 366 LEU A CA 1
ATOM 2962 C C . LEU A 1 366 ? -2.163 -14.581 16.829 1.00 96.56 366 LEU A C 1
ATOM 2964 O O . LEU A 1 366 ? -3.313 -14.673 17.243 1.00 96.56 366 LEU A O 1
ATOM 2968 N N . ILE A 1 367 ? -1.459 -15.632 16.408 1.00 96.56 367 ILE A N 1
ATOM 2969 C CA . ILE A 1 367 ? -2.024 -16.983 16.324 1.00 96.56 367 ILE A CA 1
ATOM 2970 C C . ILE A 1 367 ? -2.150 -17.623 17.716 1.00 96.56 367 ILE A C 1
ATOM 2972 O O . ILE A 1 367 ? -3.214 -18.126 18.057 1.00 96.56 367 ILE A O 1
ATOM 2976 N N . SER A 1 368 ? -1.095 -17.616 18.543 1.00 94.62 368 SER A N 1
ATOM 2977 C CA . SER A 1 368 ? -1.091 -18.378 19.806 1.00 94.62 368 SER A CA 1
ATOM 2978 C C . SER A 1 368 ? -1.743 -17.666 20.989 1.00 94.62 368 SER A C 1
ATOM 2980 O O . SER A 1 368 ? -2.278 -18.337 21.868 1.00 94.62 368 SER A O 1
ATOM 2982 N N . GLU A 1 369 ? -1.699 -16.330 21.034 1.00 93.69 369 GLU A N 1
ATOM 2983 C CA . GLU A 1 369 ? -2.160 -15.542 22.188 1.00 93.69 369 GLU A CA 1
ATOM 2984 C C . GLU A 1 369 ? -3.403 -14.690 21.886 1.00 93.69 369 GLU A C 1
ATOM 2986 O O . GLU A 1 369 ? -3.996 -14.138 22.812 1.00 93.69 369 GLU A O 1
ATOM 2991 N N . GLN A 1 370 ? -3.782 -14.519 20.614 1.00 92.88 370 GLN A N 1
ATOM 2992 C CA . GLN A 1 370 ? -4.936 -13.703 20.197 1.00 92.88 370 GLN A CA 1
ATOM 2993 C C . GLN A 1 370 ? -5.950 -14.472 19.331 1.00 92.88 370 GLN A C 1
ATOM 2995 O O . GLN A 1 370 ? -6.898 -13.853 18.858 1.00 92.88 370 GLN A O 1
ATOM 3000 N N . ASP A 1 371 ? -5.763 -15.787 19.153 1.00 93.69 371 ASP A N 1
ATOM 3001 C CA . ASP A 1 371 ? -6.677 -16.704 18.445 1.00 93.69 371 ASP A CA 1
ATOM 3002 C C . ASP A 1 371 ? -7.039 -16.246 17.014 1.00 93.69 371 ASP A C 1
ATOM 3004 O O . ASP A 1 371 ? -8.148 -16.461 16.529 1.00 93.69 371 ASP A O 1
ATOM 3008 N N . VAL A 1 372 ? -6.100 -15.573 16.334 1.00 96.00 372 VAL A N 1
ATOM 3009 C CA . VAL A 1 372 ? -6.263 -15.145 14.937 1.00 96.00 372 VAL A CA 1
ATOM 3010 C C . VAL A 1 372 ? -5.944 -16.311 14.008 1.00 96.00 372 VAL A C 1
ATOM 3012 O O . VAL A 1 372 ? -4.861 -16.896 14.096 1.00 96.00 372 VAL A O 1
ATOM 3015 N N . ASP A 1 373 ? -6.863 -16.611 13.090 1.00 97.12 373 ASP A N 1
ATOM 3016 C CA . ASP A 1 373 ? -6.671 -17.649 12.079 1.00 97.12 373 ASP A CA 1
ATOM 3017 C C . ASP A 1 373 ? -5.459 -17.307 11.179 1.00 97.12 373 ASP A C 1
ATOM 3019 O O . ASP A 1 373 ? -5.339 -16.166 10.720 1.00 97.12 373 ASP A O 1
ATOM 3023 N N . PRO A 1 374 ? -4.529 -18.247 10.915 1.00 96.62 374 PRO A N 1
ATOM 3024 C CA . PRO A 1 374 ? -3.443 -18.048 9.957 1.00 96.62 374 PRO A CA 1
ATOM 3025 C C . PRO A 1 374 ? -3.880 -17.525 8.579 1.00 96.62 374 PRO A C 1
ATOM 3027 O O . PRO A 1 374 ? -3.111 -16.772 7.973 1.00 96.62 374 PRO A O 1
ATOM 3030 N N . ASP A 1 375 ? -5.084 -17.875 8.110 1.00 95.44 375 ASP A N 1
ATOM 3031 C CA . ASP A 1 375 ? -5.632 -17.415 6.825 1.00 95.44 375 ASP A CA 1
ATOM 3032 C C . ASP A 1 375 ? -6.005 -15.913 6.840 1.00 95.44 375 ASP A C 1
ATOM 3034 O O . ASP A 1 375 ? -5.931 -15.250 5.802 1.00 95.44 375 ASP A O 1
ATOM 3038 N N . ASP A 1 376 ? -6.297 -15.333 8.013 1.00 96.56 376 ASP A N 1
ATOM 3039 C CA . ASP A 1 376 ? -6.530 -13.887 8.192 1.00 96.56 376 ASP A CA 1
ATOM 3040 C C . ASP A 1 376 ? -5.216 -13.067 8.224 1.00 96.56 376 ASP A C 1
ATOM 3042 O O . ASP A 1 376 ? -5.235 -11.830 8.281 1.00 96.56 376 ASP A O 1
ATOM 3046 N N . ILE A 1 377 ? -4.045 -13.722 8.181 1.00 97.19 377 ILE A N 1
ATOM 3047 C CA . ILE A 1 377 ? -2.730 -13.072 8.275 1.00 97.19 377 ILE A CA 1
ATOM 3048 C C . ILE A 1 377 ? -2.006 -13.073 6.921 1.00 97.19 377 ILE A C 1
ATOM 3050 O O . ILE A 1 377 ? -1.453 -14.076 6.469 1.00 97.19 377 ILE A O 1
ATOM 3054 N N . LEU A 1 378 ? -1.882 -11.882 6.325 1.00 96.62 378 LEU A N 1
ATOM 3055 C CA . LEU A 1 378 ? -1.052 -11.640 5.142 1.00 96.62 378 LEU A CA 1
ATOM 3056 C C . LEU A 1 378 ? 0.283 -10.969 5.505 1.00 96.62 378 LEU A C 1
ATOM 3058 O O . LEU A 1 378 ? 0.324 -9.875 6.074 1.00 96.62 378 LEU A O 1
ATOM 3062 N N . VAL A 1 379 ? 1.394 -11.578 5.088 1.00 97.00 379 VAL A N 1
ATOM 3063 C CA . VAL A 1 379 ? 2.753 -11.032 5.211 1.00 97.00 379 VAL A CA 1
ATOM 3064 C C . VAL A 1 379 ? 3.333 -10.769 3.821 1.00 97.00 379 VAL A C 1
ATOM 3066 O O . VAL A 1 379 ? 3.655 -11.702 3.086 1.00 97.00 379 VAL A O 1
ATOM 3069 N N . VAL A 1 380 ? 3.533 -9.495 3.471 1.00 96.62 380 VAL A N 1
ATOM 3070 C CA . VAL A 1 380 ? 4.126 -9.093 2.182 1.00 96.62 380 VAL A CA 1
ATOM 3071 C C . VAL A 1 380 ? 5.575 -8.615 2.304 1.00 96.62 380 VAL A C 1
ATOM 3073 O O . VAL A 1 380 ? 5.921 -7.825 3.185 1.00 96.62 380 VAL A O 1
ATOM 3076 N N . THR A 1 381 ? 6.430 -9.054 1.378 1.00 94.50 381 THR A N 1
ATOM 3077 C CA . THR A 1 381 ? 7.825 -8.604 1.222 1.00 94.50 381 THR A CA 1
ATOM 3078 C C . THR A 1 381 ? 8.081 -8.032 -0.181 1.00 94.50 381 THR A C 1
ATOM 3080 O O . THR A 1 381 ? 7.231 -8.101 -1.068 1.00 94.50 381 THR A O 1
ATOM 3083 N N . TYR A 1 382 ? 9.261 -7.439 -0.401 1.00 90.44 382 TYR A N 1
ATOM 3084 C CA . TYR A 1 382 ? 9.650 -6.907 -1.718 1.00 90.44 382 TYR A CA 1
ATOM 3085 C C . TYR A 1 382 ? 10.419 -7.911 -2.597 1.00 90.44 382 TYR A C 1
ATOM 3087 O O . TYR A 1 382 ? 10.434 -7.764 -3.815 1.00 90.44 382 TYR A O 1
ATOM 3095 N N . THR A 1 383 ? 11.075 -8.916 -2.006 1.00 91.00 383 THR A N 1
ATOM 3096 C CA . THR A 1 383 ? 11.845 -9.932 -2.747 1.00 91.00 383 THR A CA 1
ATOM 3097 C C . THR A 1 383 ? 11.508 -11.339 -2.271 1.00 91.00 383 THR A C 1
ATOM 3099 O O . THR A 1 383 ? 11.122 -11.524 -1.111 1.00 91.00 383 THR A O 1
ATOM 3102 N N . ASN A 1 384 ? 11.684 -12.315 -3.168 1.00 87.69 384 ASN A N 1
ATOM 3103 C CA . ASN A 1 384 ? 11.429 -13.732 -2.905 1.00 87.69 384 ASN A CA 1
ATOM 3104 C C . ASN A 1 384 ? 12.339 -14.272 -1.795 1.00 87.69 384 ASN A C 1
ATOM 3106 O O . ASN A 1 384 ? 11.877 -15.014 -0.938 1.00 87.69 384 ASN A O 1
ATOM 3110 N N . GLU A 1 385 ? 13.604 -13.844 -1.743 1.00 91.94 385 GLU A N 1
ATOM 3111 C CA . GLU A 1 385 ? 14.550 -14.263 -0.701 1.00 91.94 385 GLU A CA 1
ATOM 3112 C C . GLU A 1 385 ? 14.057 -13.846 0.689 1.00 91.94 385 GLU A C 1
ATOM 3114 O O . GLU A 1 385 ? 14.119 -14.633 1.630 1.00 91.94 385 GLU A O 1
ATOM 3119 N N . ALA A 1 386 ? 13.500 -12.635 0.815 1.00 92.56 386 ALA A N 1
ATOM 3120 C CA . ALA A 1 386 ? 12.887 -12.176 2.058 1.00 92.56 386 ALA A CA 1
ATOM 3121 C C . ALA A 1 386 ? 11.568 -12.911 2.369 1.00 92.56 386 ALA A C 1
ATOM 3123 O O . ALA A 1 386 ? 11.252 -13.118 3.540 1.00 92.56 386 ALA A O 1
ATOM 3124 N N . THR A 1 387 ? 10.799 -13.313 1.347 1.00 93.75 387 THR A N 1
ATOM 3125 C CA . THR A 1 387 ? 9.604 -14.158 1.519 1.00 93.75 387 THR A CA 1
ATOM 3126 C C . THR A 1 387 ? 9.986 -15.521 2.096 1.00 93.75 387 THR A C 1
ATOM 3128 O O . THR A 1 387 ? 9.412 -15.958 3.092 1.00 93.75 387 THR A O 1
ATOM 3131 N N . ASP A 1 388 ? 10.980 -16.177 1.501 1.00 94.44 388 ASP A N 1
ATOM 3132 C CA . ASP A 1 388 ? 11.424 -17.514 1.891 1.00 94.44 388 ASP A CA 1
ATOM 3133 C C . ASP A 1 388 ? 12.128 -17.505 3.253 1.00 94.44 388 ASP A C 1
ATOM 3135 O O . ASP A 1 388 ? 11.861 -18.381 4.076 1.00 94.44 388 ASP A O 1
ATOM 3139 N N . GLU A 1 389 ? 12.920 -16.470 3.560 1.00 94.56 389 GLU A N 1
ATOM 3140 C CA . GLU A 1 389 ? 13.484 -16.262 4.900 1.00 94.56 389 GLU A CA 1
ATOM 3141 C C . GLU A 1 389 ? 12.377 -16.115 5.962 1.00 94.56 389 GLU A C 1
ATOM 3143 O O . GLU A 1 389 ? 12.461 -16.714 7.036 1.00 94.56 389 GLU A O 1
ATOM 3148 N N . MET A 1 390 ? 11.315 -15.351 5.675 1.00 95.56 390 MET A N 1
ATOM 3149 C CA . MET A 1 390 ? 10.173 -15.190 6.586 1.00 95.56 390 MET A CA 1
ATOM 3150 C C . MET A 1 390 ? 9.419 -16.510 6.805 1.00 95.56 390 MET A C 1
ATOM 3152 O O . MET A 1 390 ? 9.153 -16.864 7.956 1.00 95.56 390 MET A O 1
ATOM 3156 N N . ARG A 1 391 ? 9.128 -17.265 5.735 1.00 96.00 391 ARG A N 1
ATOM 3157 C CA . ARG A 1 391 ? 8.502 -18.601 5.814 1.00 96.00 391 ARG A CA 1
ATOM 3158 C C . ARG A 1 391 ? 9.351 -19.569 6.633 1.00 96.00 391 ARG A C 1
ATOM 3160 O O . ARG A 1 391 ? 8.839 -20.250 7.520 1.00 96.00 391 ARG A O 1
ATOM 3167 N N . GLU A 1 392 ? 10.654 -19.622 6.363 1.00 95.25 392 GLU A N 1
ATOM 3168 C CA . GLU A 1 392 ? 11.557 -20.521 7.073 1.00 95.25 392 GLU A CA 1
ATOM 3169 C C . GLU A 1 392 ? 11.682 -20.148 8.556 1.00 95.25 392 GLU A C 1
ATOM 3171 O O . GLU A 1 392 ? 11.656 -21.038 9.406 1.00 95.25 392 GLU A O 1
ATOM 3176 N N . ARG A 1 393 ? 11.748 -18.853 8.894 1.00 94.81 393 ARG A N 1
ATOM 3177 C CA . ARG A 1 393 ? 11.721 -18.397 10.291 1.00 94.81 393 ARG A CA 1
ATOM 3178 C C . ARG A 1 393 ? 10.429 -18.813 10.994 1.00 94.81 393 ARG A C 1
ATOM 3180 O O . ARG A 1 393 ? 10.519 -19.407 12.063 1.00 94.81 393 ARG A O 1
ATOM 3187 N N . LEU A 1 394 ? 9.255 -18.561 10.409 1.00 96.31 394 LEU A N 1
ATOM 3188 C CA . LEU A 1 394 ? 7.964 -18.950 10.999 1.00 96.31 394 LEU A CA 1
ATOM 3189 C C . LEU A 1 394 ? 7.888 -20.461 11.265 1.00 96.31 394 LEU A C 1
ATOM 3191 O O . LEU A 1 394 ? 7.601 -20.877 12.391 1.00 96.31 394 LEU A O 1
ATOM 3195 N N . ARG A 1 395 ? 8.268 -21.279 10.277 1.00 95.50 395 ARG A N 1
ATOM 3196 C CA . ARG A 1 395 ? 8.285 -22.740 10.406 1.00 95.50 395 ARG A CA 1
ATOM 3197 C C . ARG A 1 395 ? 9.303 -23.224 11.440 1.00 95.50 395 ARG A C 1
ATOM 3199 O O . ARG A 1 395 ? 8.968 -24.035 12.297 1.00 95.50 395 ARG A O 1
ATOM 3206 N N . ASN A 1 396 ? 10.550 -22.760 11.364 1.00 93.88 396 ASN A N 1
ATOM 3207 C CA . ASN A 1 396 ? 11.646 -23.299 12.174 1.00 93.88 396 ASN A CA 1
ATOM 3208 C C . ASN A 1 396 ? 11.666 -22.742 13.615 1.00 93.88 396 ASN A C 1
ATOM 3210 O O . ASN A 1 396 ? 12.244 -23.384 14.490 1.00 93.88 396 ASN A O 1
ATOM 3214 N N . GLN A 1 397 ? 11.093 -21.557 13.867 1.00 94.38 397 GLN A N 1
ATOM 3215 C CA . GLN A 1 397 ? 11.054 -20.927 15.198 1.00 94.38 397 GLN A CA 1
ATOM 3216 C C . GLN A 1 397 ? 9.740 -21.189 15.944 1.00 94.38 397 GLN A C 1
ATOM 3218 O O . GLN A 1 397 ? 9.778 -21.349 17.161 1.00 94.38 397 GLN A O 1
ATOM 3223 N N . PHE A 1 398 ? 8.607 -21.251 15.233 1.00 94.75 398 PHE A N 1
ATOM 3224 C CA . PHE A 1 398 ? 7.268 -21.314 15.838 1.00 94.75 398 PHE A CA 1
ATOM 3225 C C . PHE A 1 398 ? 6.404 -22.483 15.331 1.00 94.75 398 PHE A C 1
ATOM 3227 O O . PHE A 1 398 ? 5.311 -22.692 15.842 1.00 94.75 398 PHE A O 1
ATOM 3234 N N . GLY A 1 399 ? 6.872 -23.262 14.348 1.00 94.50 399 GLY A N 1
ATOM 3235 C CA . GLY A 1 399 ? 6.107 -24.372 13.763 1.00 94.50 399 GLY A CA 1
ATOM 3236 C C . GLY A 1 399 ? 5.005 -23.947 12.787 1.00 94.50 399 GLY A C 1
ATOM 3237 O O . GLY A 1 399 ? 4.233 -24.794 12.354 1.00 94.50 399 GLY A O 1
ATOM 3238 N N . ILE A 1 400 ? 4.936 -22.662 12.430 1.00 96.12 400 ILE A N 1
ATOM 3239 C CA . ILE A 1 400 ? 3.855 -22.077 11.626 1.00 96.12 400 ILE A CA 1
ATOM 3240 C C . ILE A 1 400 ? 4.164 -22.250 10.134 1.00 96.12 400 ILE A C 1
ATOM 3242 O O . ILE A 1 400 ? 5.199 -21.776 9.660 1.00 96.12 400 ILE A O 1
ATOM 3246 N N . THR A 1 401 ? 3.267 -22.908 9.395 1.00 95.00 401 THR A N 1
ATOM 3247 C CA . THR A 1 401 ? 3.390 -23.130 7.939 1.00 95.00 401 THR A CA 1
ATOM 3248 C C . THR A 1 401 ? 2.309 -22.465 7.100 1.00 95.00 401 THR A C 1
ATOM 3250 O O . THR A 1 401 ? 2.541 -22.251 5.912 1.00 95.00 401 THR A O 1
ATOM 3253 N N . ASP A 1 402 ? 1.169 -22.134 7.704 1.00 94.19 402 ASP A N 1
ATOM 3254 C CA . ASP A 1 402 ? -0.082 -21.950 6.957 1.00 94.19 402 ASP A CA 1
ATOM 3255 C C . ASP A 1 402 ? -0.403 -20.467 6.678 1.00 94.19 402 ASP A C 1
ATOM 3257 O O . ASP A 1 402 ? -1.258 -20.151 5.864 1.00 94.19 402 ASP A O 1
ATOM 3261 N N . VAL A 1 403 ? 0.365 -19.545 7.270 1.00 96.00 403 VAL A N 1
ATOM 3262 C CA . VAL A 1 403 ? 0.270 -18.094 7.032 1.00 96.00 403 VAL A CA 1
ATOM 3263 C C . VAL A 1 403 ? 0.670 -17.730 5.600 1.00 96.00 403 VAL A C 1
ATOM 3265 O O . VAL A 1 403 ? 1.742 -18.119 5.118 1.00 96.00 403 VAL A O 1
ATOM 3268 N N . SER A 1 404 ? -0.124 -16.873 4.954 1.00 94.81 404 SER A N 1
ATOM 3269 C CA . SER A 1 404 ? 0.188 -16.349 3.623 1.00 94.81 404 SER A CA 1
ATOM 3270 C C . SER A 1 404 ? 1.365 -15.367 3.667 1.00 94.81 404 SER A C 1
ATOM 3272 O O . SER A 1 404 ? 1.226 -14.181 3.968 1.00 94.81 404 SER A O 1
ATOM 3274 N N . VAL A 1 405 ? 2.562 -15.864 3.346 1.00 96.75 405 VAL A N 1
ATOM 3275 C CA . VAL A 1 405 ? 3.773 -15.049 3.157 1.00 96.75 405 VAL A CA 1
ATOM 3276 C C . VAL A 1 405 ? 4.092 -14.975 1.666 1.00 96.75 405 VAL A C 1
ATOM 3278 O O . VAL A 1 405 ? 4.345 -16.012 1.046 1.00 96.75 405 VAL A O 1
ATOM 3281 N N . GLN A 1 406 ? 4.095 -13.780 1.073 1.00 95.62 406 GLN A N 1
ATOM 3282 C CA . GLN A 1 406 ? 4.264 -13.568 -0.375 1.00 95.62 406 GLN A CA 1
ATOM 3283 C C . GLN A 1 406 ? 5.084 -12.300 -0.689 1.00 95.62 406 GLN A C 1
ATOM 3285 O O . GLN A 1 406 ? 5.339 -11.478 0.191 1.00 95.62 406 GLN A O 1
ATOM 3290 N N . THR A 1 407 ? 5.500 -12.106 -1.946 1.00 95.06 407 THR A N 1
ATOM 3291 C CA . THR A 1 407 ? 5.899 -10.761 -2.404 1.00 95.06 407 THR A CA 1
ATOM 3292 C C . THR A 1 407 ? 4.662 -9.931 -2.743 1.00 95.06 407 THR A C 1
ATOM 3294 O O . THR A 1 407 ? 3.612 -10.488 -3.064 1.00 95.06 407 THR A O 1
ATOM 3297 N N . ILE A 1 408 ? 4.785 -8.600 -2.737 1.00 93.69 408 ILE A N 1
ATOM 3298 C CA . ILE A 1 408 ? 3.710 -7.692 -3.184 1.00 93.69 408 ILE A CA 1
ATOM 3299 C C . ILE A 1 408 ? 3.247 -8.048 -4.611 1.00 93.69 408 ILE A C 1
ATOM 3301 O O . ILE A 1 408 ? 2.052 -8.034 -4.898 1.00 93.69 408 ILE A O 1
ATOM 3305 N N . GLN A 1 409 ? 4.181 -8.402 -5.499 1.00 86.19 409 GLN A N 1
ATOM 3306 C CA . GLN A 1 409 ? 3.894 -8.786 -6.880 1.00 86.19 409 GLN A CA 1
ATOM 3307 C C . GLN A 1 409 ? 3.170 -10.136 -6.964 1.00 86.19 409 GLN A C 1
ATOM 3309 O O . GLN A 1 409 ? 2.205 -10.248 -7.715 1.00 86.19 409 GLN A O 1
ATOM 3314 N N . SER A 1 410 ? 3.592 -11.142 -6.190 1.00 88.94 410 SER A N 1
ATOM 3315 C CA . SER A 1 410 ? 2.915 -12.448 -6.140 1.00 88.94 410 SER A CA 1
ATOM 3316 C C . SER A 1 410 ? 1.491 -12.334 -5.593 1.00 88.94 410 SER A C 1
ATOM 3318 O O . SER A 1 410 ? 0.587 -12.946 -6.153 1.00 88.94 410 SER A O 1
ATOM 3320 N N . PHE A 1 411 ? 1.284 -11.509 -4.562 1.00 93.12 411 PHE A N 1
ATOM 3321 C CA . PHE A 1 411 ? -0.045 -11.235 -4.013 1.00 93.12 411 PHE A CA 1
ATOM 3322 C C . PHE A 1 411 ? -0.945 -10.525 -5.030 1.00 93.12 411 PHE A C 1
ATOM 3324 O O . PHE A 1 411 ? -2.068 -10.957 -5.275 1.00 93.12 411 PHE A O 1
ATOM 3331 N N . GLY A 1 412 ? -0.429 -9.485 -5.695 1.00 90.44 412 GLY A N 1
ATOM 3332 C CA . GLY A 1 412 ? -1.156 -8.796 -6.763 1.00 90.44 412 GLY A CA 1
ATOM 3333 C C . GLY A 1 412 ? -1.505 -9.712 -7.941 1.00 90.44 412 GLY A C 1
ATOM 3334 O O . GLY A 1 412 ? -2.613 -9.632 -8.459 1.00 90.44 412 GLY A O 1
ATOM 3335 N N . TYR A 1 413 ? -0.598 -10.611 -8.336 1.00 85.50 413 TYR A N 1
ATOM 3336 C CA . TYR A 1 413 ? -0.862 -11.613 -9.373 1.00 85.50 413 TYR A CA 1
ATOM 3337 C C . TYR A 1 413 ? -1.977 -12.584 -8.962 1.00 85.50 413 TYR A C 1
ATOM 3339 O O . TYR A 1 413 ? -2.898 -12.803 -9.744 1.00 85.50 413 TYR A O 1
ATOM 3347 N N . GLY A 1 414 ? -1.924 -13.113 -7.732 1.00 86.44 414 GLY A N 1
ATOM 3348 C CA . GLY A 1 414 ? -2.964 -13.990 -7.186 1.00 86.44 414 GLY A CA 1
ATOM 3349 C C . GLY A 1 414 ? -4.341 -13.328 -7.210 1.00 86.44 414 GLY A C 1
ATOM 3350 O O . GLY A 1 414 ? -5.273 -13.887 -7.778 1.00 86.44 414 GLY A O 1
ATOM 3351 N N . LEU A 1 415 ? -4.435 -12.088 -6.721 1.00 89.62 415 LEU A N 1
ATOM 3352 C CA . LEU A 1 415 ? -5.682 -11.321 -6.719 1.00 89.62 415 LEU A CA 1
ATOM 3353 C C . LEU A 1 415 ? -6.253 -11.105 -8.132 1.00 89.62 415 LEU A C 1
ATOM 3355 O O . LEU A 1 415 ? -7.457 -11.228 -8.330 1.00 89.62 415 LEU A O 1
ATOM 3359 N N . ILE A 1 416 ? -5.415 -10.797 -9.132 1.00 85.00 416 ILE A N 1
ATOM 3360 C CA . ILE A 1 416 ? -5.890 -10.651 -10.520 1.00 85.00 416 ILE A CA 1
ATOM 3361 C C . ILE A 1 416 ? -6.386 -12.005 -11.044 1.00 85.00 416 ILE A C 1
ATOM 3363 O O . ILE A 1 416 ? -7.479 -12.068 -11.606 1.00 85.00 416 ILE A O 1
ATOM 3367 N N . GLN A 1 417 ? -5.632 -13.083 -10.811 1.00 84.19 417 GLN A N 1
ATOM 3368 C CA . GLN A 1 417 ? -5.985 -14.429 -11.263 1.00 84.19 417 GLN A CA 1
ATOM 3369 C C . GLN A 1 417 ? -7.267 -14.972 -10.606 1.00 84.19 417 GLN A C 1
ATOM 3371 O O . GLN A 1 417 ? -7.995 -15.722 -11.246 1.00 84.19 417 GLN A O 1
ATOM 3376 N N . GLU A 1 418 ? -7.580 -14.578 -9.371 1.00 86.38 418 GLU A N 1
ATOM 3377 C CA . GLU A 1 418 ? -8.852 -14.898 -8.704 1.00 86.38 418 GLU A CA 1
ATOM 3378 C C . GLU A 1 418 ? -10.051 -14.133 -9.291 1.00 86.38 418 GLU A C 1
ATOM 3380 O O . GLU A 1 418 ? -11.190 -14.586 -9.177 1.00 86.38 418 GLU A O 1
ATOM 3385 N N . THR A 1 419 ? -9.818 -12.986 -9.940 1.00 85.81 419 THR A N 1
ATOM 3386 C CA . THR A 1 419 ? -10.877 -12.176 -10.575 1.00 85.81 419 THR A CA 1
ATOM 3387 C C . THR A 1 419 ? -11.141 -12.512 -12.046 1.00 85.81 419 THR A C 1
ATOM 3389 O O . THR A 1 419 ? -12.046 -11.923 -12.640 1.00 85.81 419 THR A O 1
ATOM 3392 N N . GLN A 1 420 ? -10.367 -13.421 -12.650 1.00 79.62 420 GLN A N 1
ATOM 3393 C CA . GLN A 1 420 ? -10.428 -13.743 -14.079 1.00 79.62 420 GLN A CA 1
ATOM 3394 C C . GLN A 1 420 ? -10.478 -15.260 -14.308 1.00 79.62 420 GLN A C 1
ATOM 3396 O O . GLN A 1 420 ? -9.660 -16.001 -13.771 1.00 79.62 420 GLN A O 1
ATOM 3401 N N . ASP A 1 421 ? -11.409 -15.715 -15.153 1.00 73.69 421 ASP A N 1
ATOM 3402 C CA . ASP A 1 421 ? -11.512 -17.129 -15.559 1.00 73.69 421 ASP A CA 1
ATOM 3403 C C . ASP A 1 421 ? -10.351 -17.573 -16.478 1.00 73.69 421 ASP A C 1
ATOM 3405 O O . ASP A 1 421 ? -10.094 -18.769 -16.633 1.00 73.69 421 ASP A O 1
ATOM 3409 N N . GLU A 1 422 ? -9.661 -16.618 -17.110 1.00 74.38 422 GLU A N 1
ATOM 3410 C CA . GLU A 1 422 ? -8.533 -16.862 -18.013 1.00 74.38 422 GLU A CA 1
ATOM 3411 C C . GLU A 1 422 ? -7.185 -16.728 -17.289 1.00 74.38 422 GLU A C 1
ATOM 3413 O O . GLU A 1 422 ? -7.061 -16.058 -16.262 1.00 74.38 422 GLU A O 1
ATOM 3418 N N . PHE A 1 423 ? -6.155 -17.404 -17.805 1.00 69.31 423 PHE A N 1
ATOM 3419 C CA . PHE A 1 423 ? -4.825 -17.381 -17.199 1.00 69.31 423 PHE A CA 1
ATOM 3420 C C . PHE A 1 423 ? -4.124 -16.047 -17.474 1.00 69.31 423 PHE A C 1
ATOM 3422 O O . PHE A 1 423 ? -3.938 -15.664 -18.628 1.00 69.31 423 PHE A O 1
ATOM 3429 N N . VAL A 1 424 ? -3.678 -15.369 -16.418 1.00 65.12 424 VAL A N 1
ATOM 3430 C CA . VAL A 1 424 ? -2.987 -14.081 -16.527 1.00 65.12 424 VAL A CA 1
ATOM 3431 C C . VAL A 1 424 ? -1.563 -14.313 -17.043 1.00 65.12 424 VAL A C 1
ATOM 3433 O O . VAL A 1 424 ? -0.665 -14.678 -16.278 1.00 65.12 424 VAL A O 1
ATOM 3436 N N . GLU A 1 425 ? -1.331 -14.092 -18.341 1.00 62.22 425 GLU A N 1
ATOM 3437 C CA . GLU A 1 425 ? 0.010 -14.182 -18.934 1.00 62.22 425 GLU A CA 1
ATOM 3438 C C . GLU A 1 425 ? 0.932 -13.059 -18.423 1.00 62.22 425 GLU A C 1
ATOM 3440 O O . GLU A 1 425 ? 0.820 -11.886 -18.792 1.00 62.22 425 GLU A O 1
ATOM 3445 N N . SER A 1 426 ? 1.902 -13.422 -17.581 1.00 65.44 426 SER A N 1
ATOM 3446 C CA . SER A 1 426 ? 2.965 -12.520 -17.139 1.00 65.44 426 SER A CA 1
ATOM 3447 C C . SER A 1 426 ? 4.148 -12.553 -18.112 1.00 65.44 426 SER A C 1
ATOM 3449 O O . SER A 1 426 ? 4.979 -13.454 -18.025 1.00 65.44 426 SER A O 1
ATOM 3451 N N . ILE A 1 427 ? 4.259 -11.554 -18.996 1.00 69.06 427 ILE A N 1
ATOM 3452 C CA . ILE A 1 427 ? 5.316 -11.534 -20.024 1.00 69.06 427 ILE A CA 1
ATOM 3453 C C . ILE A 1 427 ? 6.715 -11.401 -19.402 1.00 69.06 427 ILE A C 1
ATOM 3455 O O . ILE A 1 427 ? 7.103 -10.313 -18.948 1.00 69.06 427 ILE A O 1
ATOM 3459 N N . ASP A 1 428 ? 7.493 -12.483 -19.441 1.00 72.38 428 ASP A N 1
ATOM 3460 C CA . ASP A 1 428 ? 8.864 -12.520 -18.920 1.00 72.38 428 ASP A CA 1
ATOM 3461 C C . ASP A 1 428 ? 9.867 -11.769 -19.843 1.00 72.38 428 ASP A C 1
ATOM 3463 O O . ASP A 1 428 ? 9.547 -11.417 -20.986 1.00 72.38 428 ASP A O 1
ATOM 3467 N N . PRO A 1 429 ? 11.104 -11.471 -19.395 1.00 71.06 429 PRO A N 1
ATOM 3468 C CA . PRO A 1 429 ? 12.087 -10.769 -20.229 1.00 71.06 429 PRO A CA 1
ATOM 3469 C C . PRO A 1 429 ? 12.525 -11.523 -21.500 1.00 71.06 429 PRO A C 1
ATOM 3471 O O . PRO A 1 429 ? 13.019 -10.901 -22.443 1.00 71.06 429 PRO A O 1
ATOM 3474 N N . ASN A 1 430 ? 12.379 -12.849 -21.553 1.00 76.81 430 ASN A N 1
ATOM 3475 C CA . ASN A 1 430 ? 12.652 -13.656 -22.743 1.00 76.81 430 ASN A CA 1
ATOM 3476 C C . ASN A 1 430 ? 11.482 -13.588 -23.728 1.00 76.81 430 ASN A C 1
ATOM 3478 O O . ASN A 1 430 ? 11.710 -13.436 -24.924 1.00 76.81 430 ASN A O 1
ATOM 3482 N N . GLU A 1 431 ? 10.244 -13.612 -23.247 1.00 81.94 431 GLU A N 1
ATOM 3483 C CA . GLU A 1 431 ? 9.043 -13.388 -24.047 1.00 81.94 431 GLU A CA 1
ATOM 3484 C C . GLU A 1 431 ? 9.014 -11.966 -24.615 1.00 81.94 431 GLU A C 1
ATOM 3486 O O . GLU A 1 431 ? 8.742 -11.798 -25.801 1.00 81.94 431 GLU A O 1
ATOM 3491 N N . GLN A 1 432 ? 9.430 -10.948 -23.849 1.00 84.12 432 GLN A N 1
ATOM 3492 C CA . GLN A 1 432 ? 9.638 -9.593 -24.382 1.00 84.12 432 GLN A CA 1
ATOM 3493 C C . GLN A 1 432 ? 10.699 -9.563 -25.495 1.00 84.12 432 GLN A C 1
ATOM 3495 O O . GLN A 1 432 ? 10.502 -8.902 -26.518 1.00 84.12 432 GLN A O 1
ATOM 3500 N N . ARG A 1 433 ? 11.811 -10.301 -25.352 1.00 86.12 433 ARG A N 1
ATOM 3501 C CA . ARG A 1 433 ? 12.813 -10.444 -26.427 1.00 86.12 433 ARG A CA 1
ATOM 3502 C C . ARG A 1 433 ? 12.250 -11.162 -27.651 1.00 86.12 433 ARG A C 1
ATOM 3504 O O . ARG A 1 433 ? 12.508 -10.709 -28.761 1.00 86.12 433 ARG A O 1
ATOM 3511 N N . ASN A 1 434 ? 11.491 -12.240 -27.459 1.00 87.56 434 ASN A N 1
ATOM 3512 C CA . ASN A 1 434 ? 10.857 -13.006 -28.533 1.00 87.56 434 ASN A CA 1
ATOM 3513 C C . ASN A 1 434 ? 9.816 -12.157 -29.275 1.00 87.56 434 ASN A C 1
ATOM 3515 O O . ASN A 1 434 ? 9.755 -12.192 -30.500 1.00 87.56 434 ASN A O 1
ATOM 3519 N N . PHE A 1 435 ? 9.057 -11.337 -28.547 1.00 89.62 435 PHE A N 1
ATOM 3520 C CA . PHE A 1 435 ? 8.139 -10.349 -29.100 1.00 89.62 435 PHE A CA 1
ATOM 3521 C C . PHE A 1 435 ? 8.880 -9.314 -29.966 1.00 89.62 435 PHE A C 1
ATOM 3523 O O . PHE A 1 435 ? 8.514 -9.118 -31.122 1.00 89.62 435 PHE A O 1
ATOM 3530 N N . ILE A 1 436 ? 9.961 -8.704 -29.462 1.00 90.94 436 ILE A N 1
ATOM 3531 C CA . ILE A 1 436 ? 10.777 -7.742 -30.231 1.00 90.94 436 ILE A CA 1
ATOM 3532 C C . ILE A 1 436 ? 11.389 -8.402 -31.478 1.00 90.94 436 ILE A C 1
ATOM 3534 O O . ILE A 1 436 ? 11.360 -7.823 -32.561 1.00 90.94 436 ILE A O 1
ATOM 3538 N N . ASP A 1 437 ? 11.912 -9.622 -31.343 1.00 89.56 437 ASP A N 1
ATOM 3539 C CA . ASP A 1 437 ? 12.447 -10.427 -32.447 1.00 89.56 437 ASP A CA 1
ATOM 3540 C C . ASP A 1 437 ? 11.378 -10.712 -33.516 1.00 89.56 437 ASP A C 1
ATOM 3542 O O . ASP A 1 437 ? 11.632 -10.579 -34.713 1.00 89.56 437 ASP A O 1
ATOM 3546 N N . GLN A 1 438 ? 10.150 -11.017 -33.090 1.00 89.44 438 GLN A N 1
ATOM 3547 C CA . GLN A 1 438 ? 9.018 -11.194 -33.990 1.00 89.44 438 GLN A CA 1
ATOM 3548 C C . GLN A 1 438 ? 8.645 -9.890 -34.709 1.00 89.44 438 GLN A C 1
ATOM 3550 O O . GLN A 1 438 ? 8.503 -9.908 -35.927 1.00 89.44 438 GLN A O 1
ATOM 3555 N N . GLN A 1 439 ? 8.575 -8.751 -34.009 1.00 91.25 439 GLN A N 1
ATOM 3556 C CA . GLN A 1 439 ? 8.288 -7.452 -34.638 1.00 91.25 439 GLN A CA 1
ATOM 3557 C C . GLN A 1 439 ? 9.356 -7.041 -35.667 1.00 91.25 439 GLN A C 1
ATOM 3559 O O . GLN A 1 439 ? 9.013 -6.533 -36.733 1.00 91.25 439 GLN A O 1
ATOM 3564 N N . ILE A 1 440 ? 10.642 -7.303 -35.397 1.00 88.19 440 ILE A N 1
ATOM 3565 C CA . ILE A 1 440 ? 11.727 -7.054 -36.363 1.00 88.19 440 ILE A CA 1
ATOM 3566 C C . ILE A 1 440 ? 11.586 -7.973 -37.588 1.00 88.19 440 ILE A C 1
ATOM 3568 O O . ILE A 1 440 ? 11.728 -7.507 -38.719 1.00 88.19 440 ILE A O 1
ATOM 3572 N N . ARG A 1 441 ? 11.268 -9.263 -37.396 1.00 86.81 441 ARG A N 1
ATOM 3573 C CA . ARG A 1 441 ? 11.024 -10.201 -38.508 1.00 86.81 441 ARG A CA 1
ATOM 3574 C C . ARG A 1 441 ? 9.804 -9.823 -39.346 1.00 86.81 441 ARG A C 1
ATOM 3576 O O . ARG A 1 441 ? 9.890 -9.853 -40.570 1.00 86.81 441 ARG A O 1
ATOM 3583 N N . ASP A 1 442 ? 8.700 -9.437 -38.716 1.00 87.50 442 ASP A N 1
ATOM 3584 C CA . ASP A 1 442 ? 7.482 -9.027 -39.418 1.00 87.50 442 ASP A CA 1
ATOM 3585 C C . ASP A 1 442 ? 7.711 -7.746 -40.228 1.00 87.50 442 ASP A C 1
ATOM 3587 O O . ASP A 1 442 ? 7.313 -7.673 -41.391 1.00 87.50 442 ASP A O 1
ATOM 3591 N N . ALA A 1 443 ? 8.449 -6.780 -39.675 1.00 86.19 443 ALA A N 1
ATOM 3592 C CA . ALA A 1 443 ? 8.811 -5.558 -40.385 1.00 86.19 443 ALA A CA 1
ATOM 3593 C C . ALA A 1 443 ? 9.727 -5.795 -41.599 1.00 86.19 443 ALA A C 1
ATOM 3595 O O . ALA A 1 443 ? 9.629 -5.049 -42.567 1.00 86.19 443 ALA A O 1
ATOM 3596 N N . ARG A 1 444 ? 10.574 -6.836 -41.602 1.00 82.62 444 ARG A N 1
ATOM 3597 C CA . ARG A 1 444 ? 11.368 -7.223 -42.790 1.00 82.62 444 ARG A CA 1
ATOM 3598 C C . ARG A 1 444 ? 10.503 -7.773 -43.929 1.00 82.62 444 ARG A C 1
ATOM 3600 O O . ARG A 1 444 ? 10.855 -7.605 -45.091 1.00 82.62 444 ARG A O 1
ATOM 3607 N N . ASN A 1 445 ? 9.356 -8.381 -43.617 1.00 82.00 445 ASN A N 1
ATOM 3608 C CA . ASN A 1 445 ? 8.400 -8.841 -44.631 1.00 82.00 445 ASN A CA 1
ATOM 3609 C C . ASN A 1 445 ? 7.571 -7.688 -45.239 1.00 82.00 445 ASN A C 1
ATOM 3611 O O . ASN A 1 445 ? 7.009 -7.853 -46.322 1.00 82.00 445 ASN A O 1
ATOM 3615 N N . ASP A 1 446 ? 7.511 -6.526 -44.576 1.00 79.75 446 ASP A N 1
ATOM 3616 C CA . ASP A 1 446 ? 6.935 -5.283 -45.102 1.00 79.75 446 ASP A CA 1
ATOM 3617 C C . ASP A 1 446 ? 8.000 -4.179 -45.208 1.00 79.75 446 ASP A C 1
ATOM 3619 O O . ASP A 1 446 ? 8.143 -3.311 -44.340 1.00 79.75 446 ASP A O 1
ATOM 3623 N N . ALA A 1 447 ? 8.710 -4.174 -46.339 1.00 63.22 447 ALA A N 1
ATOM 3624 C CA . ALA A 1 447 ? 9.717 -3.167 -46.674 1.00 63.22 447 ALA A CA 1
ATOM 3625 C C . ALA A 1 447 ? 9.179 -1.716 -46.714 1.00 63.22 447 ALA A C 1
ATOM 3627 O O . ALA A 1 447 ? 9.964 -0.766 -46.708 1.00 63.22 447 ALA A O 1
ATOM 3628 N N . SER A 1 448 ? 7.853 -1.516 -46.735 1.00 66.94 448 SER A N 1
ATOM 3629 C CA . SER A 1 448 ? 7.229 -0.186 -46.653 1.00 66.94 448 SER A CA 1
ATOM 3630 C C . SER A 1 448 ? 6.948 0.265 -45.215 1.00 66.94 448 SER A C 1
ATOM 3632 O O . SER A 1 448 ? 6.500 1.396 -45.006 1.00 66.94 448 SER A O 1
ATOM 3634 N N . SER A 1 449 ? 7.212 -0.577 -44.212 1.00 80.62 449 SER A N 1
ATOM 3635 C CA . SER A 1 449 ? 6.933 -0.254 -42.817 1.00 80.62 449 SER A CA 1
ATOM 3636 C C . SER A 1 449 ? 7.780 0.929 -42.321 1.00 80.62 449 SER A C 1
ATOM 3638 O O . SER A 1 449 ? 8.989 1.039 -42.559 1.00 80.62 449 SER A O 1
ATOM 3640 N N . ALA A 1 450 ? 7.140 1.841 -41.582 1.00 88.25 450 ALA A N 1
ATOM 3641 C CA . ALA A 1 450 ? 7.837 2.961 -40.949 1.00 88.25 450 ALA A CA 1
ATOM 3642 C C . ALA A 1 450 ? 8.894 2.460 -39.947 1.00 88.25 450 ALA A C 1
ATOM 3644 O O . ALA A 1 450 ? 9.984 3.023 -39.868 1.00 88.25 450 ALA A O 1
ATOM 3645 N N . PHE A 1 451 ? 8.601 1.361 -39.239 1.00 91.81 451 PHE A N 1
ATOM 3646 C CA . PHE A 1 451 ? 9.537 0.729 -38.313 1.00 91.81 451 PHE A CA 1
ATOM 3647 C C . PHE A 1 451 ? 10.828 0.287 -39.008 1.00 91.81 451 PHE A C 1
ATOM 3649 O O . PHE A 1 451 ? 11.893 0.702 -38.561 1.00 91.81 451 PHE A O 1
ATOM 3656 N N . LEU A 1 452 ? 10.765 -0.474 -40.113 1.00 90.50 452 LEU A N 1
ATOM 3657 C CA . LEU A 1 452 ? 11.982 -0.925 -40.803 1.00 90.50 452 LEU A CA 1
ATOM 3658 C C . LEU A 1 452 ? 12.815 0.261 -41.309 1.00 90.50 452 LEU A C 1
ATOM 3660 O O . LEU A 1 452 ? 14.039 0.226 -41.234 1.00 90.50 452 LEU A O 1
ATOM 3664 N N . ASN A 1 453 ? 12.169 1.345 -41.749 1.00 91.31 453 ASN A N 1
ATOM 3665 C CA . ASN A 1 453 ? 12.867 2.555 -42.184 1.00 91.31 453 ASN A CA 1
ATOM 3666 C C . ASN A 1 453 ? 13.614 3.267 -41.046 1.00 91.31 453 ASN A C 1
ATOM 3668 O O . ASN A 1 453 ? 14.774 3.639 -41.235 1.00 91.31 453 ASN A O 1
ATOM 3672 N N . HIS A 1 454 ? 13.001 3.430 -39.866 1.00 94.12 454 HIS A N 1
ATOM 3673 C CA . HIS A 1 454 ? 13.736 3.934 -38.701 1.00 94.12 454 HIS A CA 1
ATOM 3674 C C . HIS A 1 454 ? 14.798 2.926 -38.239 1.00 94.12 454 HIS A C 1
ATOM 3676 O O . HIS A 1 454 ? 15.894 3.341 -37.881 1.00 94.12 454 HIS A O 1
ATOM 3682 N N . TYR A 1 455 ? 14.537 1.619 -38.299 1.00 92.62 455 TYR A N 1
ATOM 3683 C CA . TYR A 1 455 ? 15.501 0.606 -37.874 1.00 92.62 455 TYR A CA 1
ATOM 3684 C C . TYR A 1 455 ? 16.748 0.584 -38.772 1.00 92.62 455 TYR A C 1
ATOM 3686 O O . TYR A 1 455 ? 17.865 0.579 -38.261 1.00 92.62 455 TYR A O 1
ATOM 3694 N N . TYR A 1 456 ? 16.575 0.696 -40.092 1.00 92.06 456 TYR A N 1
ATOM 3695 C CA . TYR A 1 456 ? 17.660 0.846 -41.066 1.00 92.06 456 TYR A CA 1
ATOM 3696 C C . TYR A 1 456 ? 18.524 2.083 -40.773 1.00 92.06 456 TYR A C 1
ATOM 3698 O O . TYR A 1 456 ? 19.739 1.962 -40.634 1.00 92.06 456 TYR A O 1
ATOM 3706 N N . GLU A 1 457 ? 17.927 3.276 -40.635 1.00 92.12 457 GLU A N 1
ATOM 3707 C CA . GLU A 1 457 ? 18.713 4.492 -40.359 1.00 92.12 457 GLU A CA 1
ATOM 3708 C C . GLU A 1 457 ? 19.348 4.455 -38.951 1.00 92.12 457 GLU A C 1
ATOM 3710 O O . GLU A 1 457 ? 20.440 4.987 -38.761 1.00 92.12 457 GLU A O 1
ATOM 3715 N N . PHE A 1 458 ? 18.738 3.770 -37.973 1.00 93.38 458 PHE A N 1
ATOM 3716 C CA . PHE A 1 458 ? 19.377 3.489 -36.682 1.00 93.38 458 PHE A CA 1
ATOM 3717 C C . PHE A 1 458 ? 20.635 2.620 -36.834 1.00 93.38 458 PHE A C 1
ATOM 3719 O O . PHE A 1 458 ? 21.632 2.913 -36.176 1.00 93.38 458 PHE A O 1
ATOM 3726 N N . LEU A 1 459 ? 20.620 1.592 -37.695 1.00 91.19 459 LEU A N 1
ATOM 3727 C CA . LEU A 1 459 ? 21.806 0.771 -37.974 1.00 91.19 459 LEU A CA 1
ATOM 3728 C C . LEU A 1 459 ? 22.896 1.570 -38.708 1.00 91.19 459 LEU A C 1
ATOM 3730 O O . LEU A 1 459 ? 24.056 1.515 -38.304 1.00 91.19 459 LEU A O 1
ATOM 3734 N N . VAL A 1 460 ? 22.528 2.382 -39.708 1.00 90.12 460 VAL A N 1
ATOM 3735 C CA . VAL A 1 460 ? 23.446 3.312 -40.407 1.00 90.12 460 VAL A CA 1
ATOM 3736 C C . VAL A 1 460 ? 24.148 4.261 -39.430 1.00 90.12 460 VAL A C 1
ATOM 3738 O O . VAL A 1 460 ? 25.338 4.535 -39.570 1.00 90.12 460 VAL A O 1
ATOM 3741 N N . HIS A 1 461 ? 23.420 4.739 -38.420 1.00 90.00 461 HIS A N 1
ATOM 3742 C CA . HIS A 1 461 ? 23.923 5.657 -37.400 1.00 90.00 461 HIS A CA 1
ATOM 3743 C C . HIS A 1 461 ? 24.357 4.952 -36.095 1.00 90.00 461 HIS A C 1
ATOM 3745 O O . HIS A 1 461 ? 24.547 5.613 -35.074 1.00 90.00 461 HIS A O 1
ATOM 3751 N N . PHE A 1 462 ? 24.522 3.622 -36.083 1.00 88.75 462 PHE A N 1
ATOM 3752 C CA . PHE A 1 462 ? 24.704 2.854 -34.842 1.00 88.75 462 PHE A CA 1
ATOM 3753 C C . PHE A 1 462 ? 26.016 3.156 -34.112 1.00 88.75 462 PHE A C 1
ATOM 3755 O O . PHE A 1 462 ? 26.008 3.298 -32.890 1.00 88.75 462 PHE A O 1
ATOM 3762 N N . ASP A 1 463 ? 27.130 3.242 -34.841 1.00 85.00 463 ASP A N 1
ATOM 3763 C CA . ASP A 1 463 ? 28.452 3.539 -34.269 1.00 85.00 463 ASP A CA 1
ATOM 3764 C C . ASP A 1 463 ? 28.726 5.050 -34.167 1.00 85.00 463 ASP A C 1
ATOM 3766 O O . ASP A 1 463 ? 29.767 5.457 -33.652 1.00 85.00 463 ASP A O 1
ATOM 3770 N N . ASP A 1 464 ? 27.783 5.901 -34.591 1.00 85.38 464 ASP A N 1
ATOM 3771 C CA . ASP A 1 464 ? 27.947 7.346 -34.466 1.00 85.38 464 ASP A CA 1
ATOM 3772 C C . ASP A 1 464 ? 27.918 7.792 -32.997 1.00 85.38 464 ASP A C 1
ATOM 3774 O O . ASP A 1 464 ? 27.049 7.412 -32.194 1.00 85.38 464 ASP A O 1
ATOM 3778 N N . VAL A 1 465 ? 28.875 8.662 -32.678 1.00 79.75 465 VAL A N 1
ATOM 3779 C CA . VAL A 1 465 ? 28.988 9.373 -31.406 1.00 79.75 465 VAL A CA 1
ATOM 3780 C C . VAL A 1 465 ? 28.573 10.822 -31.630 1.00 79.75 465 VAL A C 1
ATOM 3782 O O . VAL A 1 465 ? 29.119 11.521 -32.486 1.00 79.75 465 VAL A O 1
ATOM 3785 N N . TYR A 1 466 ? 27.608 11.272 -30.839 1.00 77.44 466 TYR A N 1
ATOM 3786 C CA . TYR A 1 466 ? 27.112 12.640 -30.838 1.00 77.44 466 TYR A CA 1
ATOM 3787 C C . TYR A 1 466 ? 27.406 13.238 -29.467 1.00 77.44 466 TYR A C 1
ATOM 3789 O O . TYR A 1 466 ? 27.071 12.627 -28.456 1.00 77.44 466 TYR A O 1
ATOM 3797 N N . TYR A 1 467 ? 28.061 14.395 -29.468 1.00 75.88 467 TYR A N 1
ATOM 3798 C CA . TYR A 1 467 ? 28.392 15.177 -28.283 1.00 75.88 467 TYR A CA 1
ATOM 3799 C C . TYR A 1 467 ? 27.517 16.427 -28.263 1.00 75.88 467 TYR A C 1
ATOM 3801 O O . TYR A 1 467 ? 27.544 17.191 -29.232 1.00 75.88 467 TYR A O 1
ATOM 3809 N N . ASP A 1 468 ? 26.786 16.644 -27.175 1.00 73.75 468 ASP A N 1
ATOM 3810 C CA . ASP A 1 468 ? 26.115 17.908 -26.882 1.00 73.75 468 ASP A CA 1
ATOM 3811 C C . ASP A 1 468 ? 27.027 18.816 -26.029 1.00 73.75 468 ASP A C 1
ATOM 3813 O O . ASP A 1 468 ? 27.880 18.323 -25.292 1.00 73.75 468 ASP A O 1
ATOM 3817 N N . GLU A 1 469 ? 26.879 20.149 -26.089 1.00 74.56 469 GLU A N 1
ATOM 3818 C CA . GLU A 1 469 ? 27.669 21.047 -25.216 1.00 74.56 469 GLU A CA 1
ATOM 3819 C C . GLU A 1 469 ? 27.301 20.842 -23.727 1.00 74.56 469 GLU A C 1
ATOM 3821 O O . GLU A 1 469 ? 28.149 21.044 -22.859 1.00 74.56 469 GLU A O 1
ATOM 3826 N N . SER A 1 470 ? 26.080 20.374 -23.423 1.00 77.38 470 SER A N 1
ATOM 3827 C CA . SER A 1 470 ? 25.620 20.045 -22.064 1.00 77.38 470 SER A CA 1
ATOM 3828 C C . SER A 1 470 ? 26.163 18.727 -21.494 1.00 77.38 470 SER A C 1
ATOM 3830 O O . SER A 1 470 ? 26.122 18.550 -20.275 1.00 77.38 470 SER A O 1
ATOM 3832 N N . ASP A 1 471 ? 26.753 17.854 -22.320 1.00 80.25 471 ASP A N 1
ATOM 3833 C CA . ASP A 1 471 ? 27.445 16.640 -21.851 1.00 80.25 471 ASP A CA 1
ATOM 3834 C C . ASP A 1 471 ? 28.753 16.965 -21.089 1.00 80.25 471 ASP A C 1
ATOM 3836 O O . ASP A 1 471 ? 29.351 16.086 -20.461 1.00 80.25 471 ASP A O 1
ATOM 3840 N N . PHE A 1 472 ? 29.227 18.220 -21.136 1.00 83.69 472 PHE A N 1
ATOM 3841 C CA . PHE A 1 472 ? 30.529 18.641 -20.615 1.00 83.69 472 PHE A CA 1
ATOM 3842 C C . PHE A 1 472 ? 30.412 19.781 -19.597 1.00 83.69 472 PHE A C 1
ATOM 3844 O O . PHE A 1 472 ? 29.823 20.824 -19.862 1.00 83.69 472 PHE A O 1
ATOM 3851 N N . GLU A 1 473 ? 31.109 19.657 -18.460 1.00 84.19 473 GLU A N 1
ATOM 3852 C CA . GLU A 1 473 ? 31.171 20.713 -17.429 1.00 84.19 473 GLU A CA 1
ATOM 3853 C C . GLU A 1 473 ? 31.748 22.044 -17.943 1.00 84.19 473 GLU A C 1
ATOM 3855 O O . GLU A 1 473 ? 31.509 23.105 -17.363 1.00 84.19 473 GLU A O 1
ATOM 3860 N N . THR A 1 474 ? 32.553 22.005 -19.012 1.00 85.44 474 THR A N 1
ATOM 3861 C CA . THR A 1 474 ? 33.122 23.206 -19.626 1.00 85.44 474 THR A CA 1
ATOM 3862 C C . THR A 1 474 ? 33.113 23.118 -21.147 1.00 85.44 474 THR A C 1
ATOM 3864 O O . THR A 1 474 ? 33.513 22.113 -21.736 1.00 85.44 474 THR A O 1
ATOM 3867 N N . ARG A 1 475 ? 32.807 24.249 -21.794 1.00 78.69 475 ARG A N 1
ATOM 3868 C CA . ARG A 1 475 ? 32.949 24.443 -23.246 1.00 78.69 475 ARG A CA 1
ATOM 3869 C C . ARG A 1 475 ? 34.340 24.081 -23.776 1.00 78.69 475 ARG A C 1
ATOM 3871 O O . ARG A 1 475 ? 34.472 23.673 -24.924 1.00 78.69 475 ARG A O 1
ATOM 3878 N N . LYS A 1 476 ? 35.388 24.228 -22.953 1.00 81.94 476 LYS A N 1
ATOM 3879 C CA . LYS A 1 476 ? 36.748 23.823 -23.331 1.00 81.94 476 LYS A CA 1
ATOM 3880 C C . LYS A 1 476 ? 36.836 22.305 -23.528 1.00 81.94 476 LYS A C 1
ATOM 3882 O O . LYS A 1 476 ? 37.346 21.880 -24.556 1.00 81.94 476 LYS A O 1
ATOM 3887 N N . ALA A 1 477 ? 36.307 21.522 -22.587 1.00 82.00 477 ALA A N 1
ATOM 3888 C CA . ALA A 1 477 ? 36.302 20.063 -22.674 1.00 82.00 477 ALA A CA 1
ATOM 3889 C C . ALA A 1 477 ? 35.448 19.560 -23.851 1.00 82.00 477 ALA A C 1
ATOM 3891 O O . ALA A 1 477 ? 35.891 18.669 -24.569 1.00 82.00 477 ALA A O 1
ATOM 3892 N N . TYR A 1 478 ? 34.292 20.189 -24.110 1.00 80.25 478 TYR A N 1
ATOM 3893 C CA . TYR A 1 478 ? 33.491 19.922 -25.313 1.00 80.25 478 TYR A CA 1
ATOM 3894 C C . TYR A 1 478 ? 34.306 20.141 -26.599 1.00 80.25 478 TYR A C 1
ATOM 3896 O O . TYR A 1 478 ? 34.350 19.267 -27.460 1.00 80.25 478 TYR A O 1
ATOM 3904 N N . VAL A 1 479 ? 35.012 21.273 -26.720 1.00 76.88 479 VAL A N 1
ATOM 3905 C CA . VAL A 1 479 ? 35.856 21.566 -27.894 1.00 76.88 479 VAL A CA 1
ATOM 3906 C C . VAL A 1 479 ? 37.040 20.598 -28.014 1.00 76.88 479 VAL A C 1
ATOM 3908 O O . VAL A 1 479 ? 37.338 20.169 -29.123 1.00 76.88 479 VAL A O 1
ATOM 3911 N N . GLU A 1 480 ? 37.697 20.225 -26.912 1.00 81.56 480 GLU A N 1
ATOM 3912 C CA . GLU A 1 480 ? 38.783 19.230 -26.922 1.00 81.56 480 GLU A CA 1
ATOM 3913 C C . GLU A 1 480 ? 38.267 17.855 -27.400 1.00 81.56 480 GLU A C 1
ATOM 3915 O O . GLU A 1 480 ? 38.803 17.313 -28.365 1.00 81.56 480 GLU A O 1
ATOM 3920 N N . ALA A 1 481 ? 37.152 17.356 -26.853 1.00 80.31 481 ALA A N 1
ATOM 3921 C CA . ALA A 1 481 ? 36.530 16.101 -27.296 1.00 80.31 481 ALA A CA 1
ATOM 3922 C C . ALA A 1 481 ? 36.054 16.143 -28.763 1.00 80.31 481 ALA A C 1
ATOM 3924 O O . ALA A 1 481 ? 36.185 15.163 -29.495 1.00 80.31 481 ALA A O 1
ATOM 3925 N N . ARG A 1 482 ? 35.543 17.292 -29.226 1.00 76.25 482 ARG A N 1
ATOM 3926 C CA . ARG A 1 482 ? 35.115 17.503 -30.619 1.00 76.25 482 ARG A CA 1
ATOM 3927 C C . ARG A 1 482 ? 36.289 17.512 -31.608 1.00 76.25 482 ARG A C 1
ATOM 3929 O O . ARG A 1 482 ? 36.089 17.167 -32.769 1.00 76.25 482 ARG A O 1
ATOM 3936 N N . LEU A 1 483 ? 37.486 17.912 -31.167 1.00 73.62 483 LEU A N 1
ATOM 3937 C CA . LEU A 1 483 ? 38.719 17.915 -31.968 1.00 73.62 483 LEU A CA 1
ATOM 3938 C C . LEU A 1 483 ? 39.403 16.541 -32.023 1.00 73.62 483 LEU A C 1
ATOM 3940 O O . LEU A 1 483 ? 40.074 16.245 -33.007 1.00 73.62 483 LEU A O 1
ATOM 3944 N N . GLU A 1 484 ? 39.237 15.713 -30.989 1.00 78.12 484 GLU A N 1
ATOM 3945 C CA . GLU A 1 484 ? 39.756 14.335 -30.938 1.00 78.12 484 GLU A CA 1
ATOM 3946 C C . GLU A 1 484 ? 38.816 13.308 -31.602 1.00 78.12 484 GLU A C 1
ATOM 3948 O O . GLU A 1 484 ? 39.183 12.145 -31.773 1.00 78.12 484 GLU A O 1
ATOM 3953 N N . GLN A 1 485 ? 37.608 13.723 -31.997 1.00 81.19 485 GLN A N 1
ATOM 3954 C CA . GLN A 1 485 ? 36.610 12.855 -32.616 1.00 81.19 485 GLN A CA 1
ATOM 3955 C C . GLN A 1 485 ? 37.020 12.412 -34.031 1.00 81.19 485 GLN A C 1
ATOM 3957 O O . GLN A 1 485 ? 37.079 13.224 -34.956 1.00 81.19 485 GLN A O 1
ATOM 3962 N N . THR A 1 486 ? 37.207 11.105 -34.217 1.00 84.56 486 THR A N 1
ATOM 3963 C CA . THR A 1 486 ? 37.388 10.474 -35.532 1.00 84.56 486 THR A CA 1
ATOM 3964 C C . THR A 1 486 ? 36.044 10.093 -36.160 1.00 84.56 486 THR A C 1
ATOM 3966 O O . THR A 1 486 ? 35.056 9.844 -35.462 1.00 84.56 486 THR A O 1
ATOM 3969 N N . TYR A 1 487 ? 35.992 10.039 -37.495 1.00 87.94 487 TYR A N 1
ATOM 3970 C CA . TYR A 1 487 ? 34.797 9.647 -38.248 1.00 87.94 487 TYR A CA 1
ATOM 3971 C C . TYR A 1 487 ? 35.117 8.439 -39.121 1.00 87.94 487 TYR A C 1
ATOM 3973 O O . TYR A 1 487 ? 35.892 8.546 -40.067 1.00 87.94 487 TYR A O 1
ATOM 3981 N N . VAL A 1 488 ? 34.508 7.293 -38.821 1.00 90.06 488 VAL A N 1
ATOM 3982 C CA . VAL A 1 488 ? 34.683 6.054 -39.591 1.00 90.06 488 VAL A CA 1
ATOM 3983 C C . VAL A 1 488 ? 33.393 5.752 -40.341 1.00 90.06 488 VAL A C 1
ATOM 3985 O O . VAL A 1 488 ? 32.332 5.640 -39.737 1.00 90.06 488 VAL A O 1
ATOM 3988 N N . THR A 1 489 ? 33.488 5.658 -41.662 1.00 91.62 489 THR A N 1
ATOM 3989 C CA . THR A 1 489 ? 32.376 5.329 -42.573 1.00 91.62 489 THR A CA 1
ATOM 3990 C C . THR A 1 489 ? 31.923 3.876 -42.429 1.00 91.62 489 THR A C 1
ATOM 3992 O O . THR A 1 489 ? 32.674 3.033 -41.938 1.00 91.62 489 THR A O 1
ATOM 3995 N N . LEU A 1 490 ? 30.741 3.542 -42.951 1.00 89.25 490 LEU A N 1
ATOM 3996 C CA . LEU A 1 490 ? 30.213 2.168 -43.007 1.00 89.25 490 LEU A CA 1
ATOM 3997 C C . LEU A 1 490 ? 31.142 1.175 -43.739 1.00 89.25 490 LEU A C 1
ATOM 3999 O O . LEU A 1 490 ? 31.088 -0.024 -43.493 1.00 89.25 490 LEU A O 1
ATOM 4003 N N . LYS A 1 491 ? 32.039 1.670 -44.602 1.00 87.75 491 LYS A N 1
ATOM 4004 C CA . LYS A 1 491 ? 33.101 0.891 -45.269 1.00 87.75 491 LYS A CA 1
ATOM 4005 C C . LYS A 1 491 ? 34.395 0.748 -44.448 1.00 87.75 491 LYS A C 1
ATOM 4007 O O . LYS A 1 491 ? 35.400 0.278 -44.977 1.00 87.75 491 LYS A O 1
ATOM 4012 N N . GLY A 1 492 ? 34.426 1.212 -43.199 1.00 87.50 492 GLY A N 1
ATOM 4013 C CA . GLY A 1 492 ? 35.622 1.205 -42.350 1.00 87.50 492 GLY A CA 1
ATOM 4014 C C . GLY A 1 492 ? 36.707 2.213 -42.758 1.00 87.50 492 GLY A C 1
ATOM 4015 O O . GLY A 1 492 ? 37.835 2.118 -42.283 1.00 87.50 492 GLY A O 1
ATOM 4016 N N . THR A 1 493 ? 36.403 3.168 -43.645 1.00 90.31 493 THR A N 1
ATOM 4017 C CA . THR A 1 493 ? 37.342 4.237 -44.041 1.00 90.31 493 THR A CA 1
ATOM 4018 C C . THR A 1 493 ? 37.204 5.429 -43.097 1.00 90.31 493 THR A C 1
ATOM 4020 O O . THR A 1 493 ? 36.086 5.905 -42.892 1.00 90.31 493 THR A O 1
ATOM 4023 N N . GLU A 1 494 ? 38.319 5.910 -42.547 1.00 92.00 494 GLU A N 1
ATOM 4024 C CA . GLU A 1 494 ? 38.385 7.136 -41.742 1.00 92.00 494 GLU A CA 1
ATOM 4025 C C . GLU A 1 494 ? 38.366 8.384 -42.646 1.00 92.00 494 GLU A C 1
ATOM 4027 O O . GLU A 1 494 ? 39.059 8.420 -43.664 1.00 92.00 494 GLU A O 1
ATOM 4032 N N . VAL A 1 495 ? 37.563 9.389 -42.286 1.00 91.06 495 VAL A N 1
ATOM 4033 C CA . VAL A 1 495 ? 37.346 10.633 -43.054 1.00 91.06 495 VAL A CA 1
ATOM 4034 C C . VAL A 1 495 ? 37.462 11.870 -42.155 1.00 91.06 495 VAL A C 1
ATOM 4036 O O . VAL A 1 495 ? 37.359 11.766 -40.930 1.00 91.06 495 VAL A O 1
ATOM 4039 N N . LYS A 1 496 ? 37.690 13.057 -42.732 1.00 87.25 496 LYS A N 1
ATOM 4040 C CA . LYS A 1 496 ? 38.072 14.262 -41.967 1.00 87.25 496 LYS A CA 1
ATOM 4041 C C . LYS A 1 496 ? 36.896 14.991 -41.319 1.00 87.25 496 LYS A C 1
ATOM 4043 O O . LYS A 1 496 ? 37.116 15.761 -40.383 1.00 87.25 496 LYS A O 1
ATOM 4048 N N . SER A 1 497 ? 35.662 14.778 -41.780 1.00 87.12 497 SER A N 1
ATOM 4049 C CA . SER A 1 497 ? 34.478 15.465 -41.243 1.00 87.12 497 SER A CA 1
ATOM 4050 C C . SER A 1 497 ? 33.218 14.593 -41.162 1.00 87.12 497 SER A C 1
ATOM 4052 O O . SER A 1 497 ? 33.045 13.619 -41.896 1.00 87.12 497 SER A O 1
ATOM 4054 N N . ARG A 1 498 ? 32.273 14.991 -40.291 1.00 86.38 498 ARG A N 1
ATOM 4055 C CA . ARG A 1 498 ? 30.926 14.386 -40.201 1.00 86.38 498 ARG A CA 1
ATOM 4056 C C . ARG A 1 498 ? 30.163 14.504 -41.528 1.00 86.38 498 ARG A C 1
ATOM 4058 O O . ARG A 1 498 ? 29.422 13.590 -41.882 1.00 86.38 498 ARG A O 1
ATOM 4065 N N . ALA A 1 499 ? 30.367 15.595 -42.269 1.00 89.00 499 ALA A N 1
ATOM 4066 C CA . ALA A 1 499 ? 29.749 15.802 -43.573 1.00 89.00 499 ALA A CA 1
ATOM 4067 C C . ALA A 1 499 ? 30.330 14.861 -44.644 1.00 89.00 499 ALA A C 1
ATOM 4069 O O . ALA A 1 499 ? 29.562 14.241 -45.376 1.00 89.00 499 ALA A O 1
ATOM 4070 N N . GLU A 1 500 ? 31.654 14.664 -44.689 1.00 92.38 500 GLU A N 1
ATOM 4071 C CA . GLU A 1 500 ? 32.281 13.636 -45.536 1.00 92.38 500 GLU A CA 1
ATOM 4072 C C . GLU A 1 500 ? 31.797 12.230 -45.172 1.00 92.38 500 GLU A C 1
ATOM 4074 O O . GLU A 1 500 ? 31.458 11.465 -46.074 1.00 92.38 500 GLU A O 1
ATOM 4079 N N . LYS A 1 501 ? 31.680 11.895 -43.875 1.00 92.44 501 LYS A N 1
ATOM 4080 C CA . LYS A 1 501 ? 31.105 10.607 -43.445 1.00 92.44 501 LYS A CA 1
ATOM 4081 C C . LYS A 1 501 ? 29.697 10.429 -44.006 1.00 92.44 501 LYS A C 1
ATOM 4083 O O . LYS A 1 501 ? 29.407 9.399 -44.603 1.00 92.44 501 LYS A O 1
ATOM 4088 N N . LEU A 1 502 ? 28.846 11.449 -43.882 1.00 91.81 502 LEU A N 1
ATOM 4089 C CA . LEU A 1 502 ? 27.491 11.429 -44.430 1.00 91.81 502 LEU A CA 1
ATOM 4090 C C . LEU A 1 502 ? 27.490 11.247 -45.957 1.00 91.81 502 LEU A C 1
ATOM 4092 O O . LEU A 1 502 ? 26.679 10.472 -46.456 1.00 91.81 502 LEU A O 1
ATOM 4096 N N . VAL A 1 503 ? 28.387 11.906 -46.701 1.00 94.19 503 VAL A N 1
ATOM 4097 C CA . VAL A 1 503 ? 28.520 11.719 -48.160 1.00 94.19 503 VAL A CA 1
ATOM 4098 C C . VAL A 1 503 ? 28.953 10.287 -48.491 1.00 94.19 503 VAL A C 1
ATOM 4100 O O . VAL A 1 503 ? 28.315 9.642 -49.320 1.00 94.19 503 VAL A O 1
ATOM 4103 N N . ALA A 1 504 ? 29.983 9.766 -47.826 1.00 94.69 504 ALA A N 1
ATOM 4104 C CA . ALA A 1 504 ? 30.494 8.412 -48.021 1.00 94.69 504 ALA A CA 1
ATOM 4105 C C . ALA A 1 504 ? 29.436 7.336 -47.719 1.00 94.69 504 ALA A C 1
ATOM 4107 O O . ALA A 1 504 ? 29.184 6.455 -48.545 1.00 94.69 504 ALA A O 1
ATOM 4108 N N . ASP A 1 505 ? 28.773 7.447 -46.567 1.00 93.94 505 ASP A N 1
ATOM 4109 C CA . ASP A 1 505 ? 27.714 6.536 -46.136 1.00 93.94 505 ASP A CA 1
ATOM 4110 C C . ASP A 1 505 ? 26.483 6.657 -47.044 1.00 93.94 505 ASP A C 1
ATOM 4112 O O . ASP A 1 505 ? 25.853 5.649 -47.356 1.00 93.94 505 ASP A O 1
ATOM 4116 N N . PHE A 1 506 ? 26.153 7.857 -47.539 1.00 94.25 506 PHE A N 1
ATOM 4117 C CA . PHE A 1 506 ? 25.094 8.045 -48.535 1.00 94.25 506 PHE A CA 1
ATOM 4118 C C . PHE A 1 506 ? 25.433 7.342 -49.853 1.00 94.25 506 PHE A C 1
ATOM 4120 O O . PHE A 1 506 ? 24.589 6.626 -50.383 1.00 94.25 506 PHE A O 1
ATOM 4127 N N . LEU A 1 507 ? 26.650 7.520 -50.379 1.00 94.62 507 LEU A N 1
ATOM 4128 C CA . LEU A 1 507 ? 27.093 6.858 -51.611 1.00 94.62 507 LEU A CA 1
ATOM 4129 C C . LEU A 1 507 ? 27.051 5.335 -51.447 1.00 94.62 507 LEU A C 1
ATOM 4131 O O . LEU A 1 507 ? 26.472 4.645 -52.282 1.00 94.62 507 LEU A O 1
ATOM 4135 N N . PHE A 1 508 ? 27.575 4.821 -50.333 1.00 93.56 508 PHE A N 1
ATOM 4136 C CA . PHE A 1 508 ? 27.538 3.399 -50.002 1.00 93.56 508 PHE A CA 1
ATOM 4137 C C . PHE A 1 508 ? 26.106 2.847 -49.905 1.00 93.56 508 PHE A C 1
ATOM 4139 O O . PHE A 1 508 ? 25.768 1.890 -50.598 1.00 93.56 508 PHE A O 1
ATOM 4146 N N . THR A 1 509 ? 25.241 3.487 -49.114 1.00 93.31 509 THR A N 1
ATOM 4147 C CA . THR A 1 509 ? 23.835 3.077 -48.932 1.00 93.31 509 THR A CA 1
ATOM 4148 C C . THR A 1 509 ? 22.955 3.288 -50.164 1.00 93.31 509 THR A C 1
ATOM 4150 O O . THR A 1 509 ? 21.810 2.848 -50.144 1.00 93.31 509 THR A O 1
ATOM 4153 N N . HIS A 1 510 ? 23.455 3.932 -51.225 1.00 94.19 510 HIS A N 1
ATOM 4154 C CA . HIS A 1 510 ? 22.789 4.038 -52.530 1.00 94.19 510 HIS A CA 1
ATOM 4155 C C . HIS A 1 510 ? 23.538 3.277 -53.645 1.00 94.19 510 HIS A C 1
ATOM 4157 O O . HIS A 1 510 ? 23.392 3.603 -54.824 1.00 94.19 510 HIS A O 1
ATOM 4163 N N . GLN A 1 511 ? 24.363 2.289 -53.268 1.00 93.25 511 GLN A N 1
ATOM 4164 C CA . GLN A 1 511 ? 25.103 1.395 -54.170 1.00 93.25 511 GLN A CA 1
ATOM 4165 C C . GLN A 1 511 ? 26.060 2.113 -55.148 1.00 93.25 511 GLN A C 1
ATOM 4167 O O . GLN A 1 511 ? 26.430 1.576 -56.193 1.00 93.25 511 GLN A O 1
ATOM 4172 N N . VAL A 1 512 ? 26.513 3.323 -54.803 1.00 94.38 512 VAL A N 1
ATOM 4173 C CA . VAL A 1 512 ? 27.444 4.110 -55.619 1.00 94.38 512 VAL A CA 1
ATOM 4174 C C . VAL A 1 512 ? 28.887 3.782 -55.238 1.00 94.38 512 VAL A C 1
ATOM 4176 O O . VAL A 1 512 ? 29.337 4.006 -54.110 1.00 94.38 512 VAL A O 1
ATOM 4179 N N . GLU A 1 513 ? 29.646 3.269 -56.203 1.00 93.81 513 GLU A N 1
ATOM 4180 C CA . GLU A 1 513 ? 31.082 3.050 -56.049 1.00 93.81 513 GLU A CA 1
ATOM 4181 C C . GLU A 1 513 ? 31.835 4.388 -55.992 1.00 93.81 513 GLU A C 1
ATOM 4183 O O . GLU A 1 513 ? 31.677 5.245 -56.864 1.00 93.81 513 GLU A O 1
ATOM 4188 N N . TYR A 1 514 ? 32.677 4.549 -54.969 1.00 95.31 514 TYR A N 1
ATOM 4189 C CA . TYR A 1 514 ? 33.484 5.743 -54.754 1.00 95.31 514 TYR A CA 1
ATOM 4190 C C . TYR A 1 514 ? 34.893 5.392 -54.263 1.00 95.31 514 TYR A C 1
ATOM 4192 O O . TYR A 1 514 ? 35.118 4.340 -53.660 1.00 95.31 514 TYR A O 1
ATOM 4200 N N . GLN A 1 515 ? 35.821 6.318 -54.483 1.00 94.81 515 GLN A N 1
ATOM 4201 C CA . GLN A 1 515 ? 37.177 6.332 -53.944 1.00 94.81 515 GLN A CA 1
ATOM 4202 C C . GLN A 1 515 ? 37.359 7.624 -53.140 1.00 94.81 515 GLN A C 1
ATOM 4204 O O . GLN A 1 515 ? 37.064 8.703 -53.652 1.00 94.81 515 GLN A O 1
ATOM 4209 N N . TYR A 1 516 ? 37.808 7.514 -51.890 1.00 95.00 516 TYR A N 1
ATOM 4210 C CA . TYR A 1 516 ? 38.046 8.656 -50.999 1.00 95.00 516 TYR A CA 1
ATOM 4211 C C . TYR A 1 516 ? 39.471 9.207 -51.191 1.00 95.00 516 TYR A C 1
ATOM 4213 O O . TYR A 1 516 ? 40.413 8.427 -51.336 1.00 95.00 516 TYR A O 1
ATOM 4221 N N . GLU A 1 517 ? 39.617 10.535 -51.239 1.00 91.56 517 GLU A N 1
ATOM 4222 C CA . GLU A 1 517 ? 40.876 11.267 -51.496 1.00 91.56 517 GLU A CA 1
ATOM 4223 C C . GLU A 1 517 ? 41.667 10.779 -52.729 1.00 91.56 517 GLU A C 1
ATOM 4225 O O . GLU A 1 517 ? 42.903 10.789 -52.774 1.00 91.56 517 GLU A O 1
ATOM 4230 N N . ALA A 1 518 ? 40.953 10.355 -53.775 1.00 89.44 518 ALA A N 1
ATOM 4231 C CA . ALA A 1 518 ? 41.564 9.901 -55.017 1.00 89.44 518 ALA A CA 1
ATOM 4232 C C . ALA A 1 518 ? 42.288 11.056 -55.731 1.00 89.44 518 ALA A C 1
ATOM 4234 O O . ALA A 1 518 ? 41.703 12.093 -56.049 1.00 89.44 518 ALA A O 1
ATOM 4235 N N . ARG A 1 519 ? 43.580 10.874 -56.029 1.00 86.44 519 ARG A N 1
ATOM 4236 C CA . ARG A 1 519 ? 44.382 11.893 -56.721 1.00 86.44 519 ARG A CA 1
ATOM 4237 C C . ARG A 1 519 ? 43.906 12.090 -58.161 1.00 86.44 519 ARG A C 1
ATOM 4239 O O . ARG A 1 519 ? 44.056 11.193 -58.990 1.00 86.44 519 ARG A O 1
ATOM 4246 N N . ALA A 1 520 ? 43.460 13.303 -58.479 1.00 86.12 520 ALA A N 1
ATOM 4247 C CA . ALA A 1 520 ? 43.176 13.735 -59.841 1.00 86.12 520 ALA A CA 1
ATOM 4248 C C . ALA A 1 520 ? 44.495 13.864 -60.625 1.00 86.12 520 ALA A C 1
ATOM 4250 O O . ALA A 1 520 ? 45.236 14.837 -60.488 1.00 86.12 520 ALA A O 1
ATOM 4251 N N . SER A 1 521 ? 44.834 12.848 -61.423 1.00 81.69 521 SER A N 1
ATOM 4252 C CA . SER A 1 521 ? 46.084 12.804 -62.203 1.00 81.69 521 SER A CA 1
ATOM 4253 C C . SER A 1 521 ? 46.113 13.784 -63.380 1.00 81.69 521 SER A C 1
ATOM 4255 O O . SER A 1 521 ? 47.194 14.097 -63.876 1.00 81.69 521 SER A O 1
ATOM 4257 N N . TRP A 1 522 ? 44.943 14.262 -63.804 1.00 82.19 522 TRP A N 1
ATOM 4258 C CA . TRP A 1 522 ? 44.742 15.260 -64.854 1.00 82.19 522 TRP A CA 1
ATOM 4259 C C . TRP A 1 522 ? 44.853 16.711 -64.351 1.00 82.19 522 TRP A C 1
ATOM 4261 O O . TRP A 1 522 ? 45.049 17.612 -65.161 1.00 82.19 522 TRP A O 1
ATOM 4271 N N . ALA A 1 523 ? 44.747 16.949 -63.037 1.00 80.62 523 ALA A N 1
ATOM 4272 C CA . ALA A 1 523 ? 44.735 18.290 -62.451 1.00 80.62 523 ALA A CA 1
ATOM 4273 C C . ALA A 1 523 ? 46.147 18.889 -62.311 1.00 80.62 523 ALA A C 1
ATOM 4275 O O . ALA A 1 523 ? 47.128 18.181 -62.044 1.00 80.62 523 ALA A O 1
ATOM 4276 N N . GLU A 1 524 ? 46.262 20.215 -62.427 1.00 69.38 524 GLU A N 1
ATOM 4277 C CA . GLU A 1 524 ? 47.551 20.899 -62.345 1.00 69.38 524 GLU A CA 1
ATOM 4278 C C . GLU A 1 524 ? 48.117 20.859 -60.917 1.00 69.38 524 GLU A C 1
ATOM 4280 O O . GLU A 1 524 ? 47.578 21.420 -59.961 1.00 69.38 524 GLU A O 1
ATOM 4285 N N . SER A 1 525 ? 49.273 20.211 -60.766 1.00 61.34 525 SER A N 1
ATOM 4286 C CA . SER A 1 525 ? 50.039 20.235 -59.518 1.00 61.34 525 SER A CA 1
ATOM 4287 C C . SER A 1 525 ? 50.986 21.439 -59.533 1.00 61.34 525 SER A C 1
ATOM 4289 O O . SER A 1 525 ? 51.950 21.454 -60.298 1.00 61.34 525 SER A O 1
ATOM 4291 N N . ALA A 1 526 ? 50.737 22.446 -58.691 1.00 57.66 526 ALA A N 1
ATOM 4292 C CA . ALA A 1 526 ? 51.676 23.558 -58.522 1.00 57.66 526 ALA A CA 1
ATOM 4293 C C . ALA A 1 526 ? 53.022 23.049 -57.970 1.00 57.66 526 ALA A C 1
ATOM 4295 O O . ALA A 1 526 ? 53.040 22.129 -57.156 1.00 57.66 526 ALA A O 1
ATOM 4296 N N . ALA A 1 527 ? 54.139 23.673 -58.367 1.00 53.84 527 ALA A N 1
ATOM 4297 C CA . ALA A 1 527 ? 55.497 23.202 -58.050 1.00 53.84 527 ALA A CA 1
ATOM 4298 C C . ALA A 1 527 ? 55.772 22.981 -56.544 1.00 53.84 527 ALA A C 1
ATOM 4300 O O . ALA A 1 527 ? 56.590 22.134 -56.190 1.00 53.84 527 ALA A O 1
ATOM 4301 N N . ASP A 1 528 ? 55.047 23.703 -55.683 1.00 54.75 528 ASP A N 1
ATOM 4302 C CA . ASP A 1 528 ? 55.204 23.698 -54.226 1.00 54.75 528 ASP A CA 1
ATOM 4303 C C . ASP A 1 528 ? 54.026 23.021 -53.485 1.00 54.75 528 ASP A C 1
ATOM 4305 O O . ASP A 1 528 ? 53.940 23.100 -52.258 1.00 54.75 528 ASP A O 1
ATOM 4309 N N . LYS A 1 529 ? 53.078 22.392 -54.201 1.00 57.94 529 LYS A N 1
ATOM 4310 C CA . LYS A 1 529 ? 51.872 21.767 -53.622 1.00 57.94 529 LYS A CA 1
ATOM 4311 C C . LYS A 1 529 ? 51.758 20.287 -53.993 1.00 57.94 529 LYS A C 1
ATOM 4313 O O . LYS A 1 529 ? 52.156 19.860 -55.074 1.00 57.94 529 LYS A O 1
ATOM 4318 N N . ALA A 1 530 ? 51.151 19.505 -53.100 1.00 62.22 530 ALA A N 1
ATOM 4319 C CA . ALA A 1 530 ? 50.688 18.162 -53.436 1.00 62.22 530 ALA A CA 1
ATOM 4320 C C . ALA A 1 530 ? 49.649 18.219 -54.575 1.00 62.22 530 ALA A C 1
ATOM 4322 O O . ALA A 1 530 ? 48.964 19.229 -54.750 1.00 62.22 530 ALA A O 1
ATOM 4323 N N . GLY A 1 531 ? 49.547 17.136 -55.352 1.00 70.88 531 GLY A N 1
ATOM 4324 C CA . GLY A 1 531 ? 48.556 17.041 -56.426 1.00 70.88 531 GLY A CA 1
ATOM 4325 C C . GLY A 1 531 ? 47.130 17.107 -55.883 1.00 70.88 531 GLY A C 1
ATOM 4326 O O . GLY A 1 531 ? 46.881 16.674 -54.761 1.00 70.88 531 GLY A O 1
ATOM 4327 N N . TYR A 1 532 ? 46.211 17.652 -56.677 1.00 84.44 532 TYR A N 1
ATOM 4328 C CA . TYR A 1 532 ? 44.832 17.852 -56.249 1.00 84.44 532 TYR A CA 1
ATOM 4329 C C . TYR A 1 532 ? 44.121 16.514 -55.972 1.00 84.44 532 TYR A C 1
ATOM 4331 O O . TYR A 1 532 ? 44.220 15.554 -56.742 1.00 84.44 532 TYR A O 1
ATOM 4339 N N . THR A 1 533 ? 43.431 16.463 -54.838 1.00 87.31 533 THR A N 1
ATOM 4340 C CA . THR A 1 533 ? 42.732 15.299 -54.283 1.00 87.31 533 THR A CA 1
ATOM 4341 C C . THR A 1 533 ? 41.359 15.768 -53.798 1.00 87.31 533 THR A C 1
ATOM 4343 O O . THR A 1 533 ? 41.262 16.231 -52.659 1.00 87.31 533 THR A O 1
ATOM 4346 N N . PRO A 1 534 ? 40.322 15.724 -54.656 1.00 89.00 534 PRO A N 1
ATOM 4347 C CA . PRO A 1 534 ? 38.934 15.894 -54.230 1.00 89.00 534 PRO A CA 1
ATOM 4348 C C . PRO A 1 534 ? 3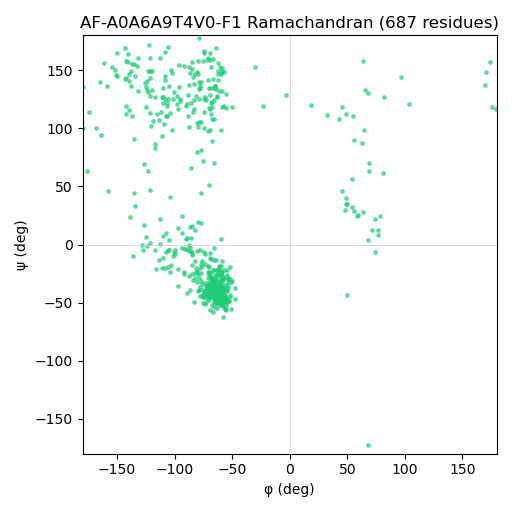8.554 14.826 -53.198 1.00 89.00 534 PRO A C 1
ATOM 4350 O O . PRO A 1 534 ? 39.102 13.720 -53.227 1.00 89.00 534 PRO A O 1
ATOM 4353 N N . ASP A 1 535 ? 37.605 15.134 -52.314 1.00 93.00 535 ASP A N 1
ATOM 4354 C CA . ASP A 1 535 ? 37.242 14.233 -51.212 1.00 93.00 535 ASP A CA 1
ATOM 4355 C C . ASP A 1 535 ? 36.701 12.890 -51.721 1.00 93.00 535 ASP A C 1
ATOM 4357 O O . ASP A 1 535 ? 37.044 11.844 -51.174 1.00 93.00 535 ASP A O 1
ATOM 4361 N N . PHE A 1 536 ? 35.917 12.896 -52.808 1.00 96.12 536 PHE A N 1
ATOM 4362 C CA . PHE A 1 536 ? 35.421 11.674 -53.446 1.00 96.12 536 PHE A CA 1
ATOM 4363 C C . PHE A 1 536 ? 35.561 11.702 -54.968 1.00 96.12 536 PHE A C 1
ATOM 4365 O O . PHE A 1 536 ? 35.345 12.724 -55.619 1.00 96.12 536 PHE A O 1
ATOM 4372 N N . TYR A 1 537 ? 35.832 10.533 -55.542 1.00 95.19 537 TYR A N 1
ATOM 4373 C CA . TYR A 1 537 ? 35.752 10.249 -56.973 1.00 95.19 537 TYR A CA 1
ATOM 4374 C C . TYR A 1 537 ? 34.833 9.048 -57.216 1.00 95.19 537 TYR A C 1
ATOM 4376 O O . TYR A 1 537 ? 34.928 8.055 -56.499 1.00 95.19 537 TYR A O 1
ATOM 4384 N N . LEU A 1 538 ? 33.952 9.133 -58.214 1.00 96.00 538 LEU A N 1
ATOM 4385 C CA . LEU A 1 538 ? 32.994 8.103 -58.623 1.00 96.00 538 LEU A CA 1
ATOM 4386 C C . LEU A 1 538 ? 33.422 7.559 -60.003 1.00 96.00 538 LEU A C 1
ATOM 4388 O O . LEU A 1 538 ? 33.034 8.134 -61.026 1.00 96.00 538 LEU A O 1
ATOM 4392 N N . PRO A 1 539 ? 34.201 6.458 -60.073 1.00 92.44 539 PRO A N 1
ATOM 4393 C CA . PRO A 1 539 ? 34.848 6.023 -61.315 1.00 92.44 539 PRO A CA 1
ATOM 4394 C C . PRO A 1 539 ? 33.874 5.687 -62.448 1.00 92.44 539 PRO A C 1
ATOM 4396 O O . PRO A 1 539 ? 34.156 5.958 -63.610 1.00 92.44 539 PRO A O 1
ATOM 4399 N N . ASN A 1 540 ? 32.705 5.138 -62.109 1.00 93.19 540 ASN A N 1
ATOM 4400 C CA . ASN A 1 540 ? 31.700 4.697 -63.082 1.00 93.19 540 ASN A CA 1
ATOM 4401 C C . ASN A 1 540 ? 30.943 5.857 -63.761 1.00 93.19 540 ASN A C 1
ATOM 4403 O O . ASN A 1 540 ? 30.192 5.624 -64.707 1.00 93.19 540 ASN A O 1
ATOM 4407 N N . HIS A 1 541 ? 31.140 7.093 -63.288 1.00 92.19 541 HIS A N 1
ATOM 4408 C CA . HIS A 1 541 ? 30.477 8.303 -63.785 1.00 92.19 541 HIS A CA 1
ATOM 4409 C C . HIS A 1 541 ? 31.450 9.445 -64.129 1.00 92.19 541 HIS A C 1
ATOM 4411 O O . HIS A 1 541 ? 30.990 10.507 -64.537 1.00 92.19 541 HIS A O 1
ATOM 4417 N N . ASP A 1 542 ? 32.761 9.241 -63.943 1.00 92.25 542 ASP A N 1
ATOM 4418 C CA . ASP A 1 542 ? 33.815 10.267 -64.039 1.00 92.25 542 ASP A CA 1
ATOM 4419 C C . ASP A 1 542 ? 33.460 11.584 -63.310 1.00 92.25 542 ASP A C 1
ATOM 4421 O O . ASP A 1 542 ? 33.571 12.701 -63.827 1.00 92.25 542 ASP A O 1
ATOM 4425 N N . LEU A 1 543 ? 32.955 11.426 -62.082 1.00 94.75 543 LEU A N 1
ATOM 4426 C CA . LEU A 1 543 ? 32.410 12.508 -61.268 1.00 94.75 543 LEU A CA 1
ATOM 4427 C C . LEU A 1 543 ? 33.189 12.642 -59.962 1.00 94.75 543 LEU A C 1
ATOM 4429 O O . LEU A 1 543 ? 33.407 11.667 -59.246 1.00 94.75 543 LEU A O 1
ATOM 4433 N N . TYR A 1 544 ? 33.559 13.870 -59.625 1.00 94.94 544 TYR A N 1
ATOM 4434 C CA . TYR A 1 544 ? 34.250 14.229 -58.394 1.00 94.94 544 TYR A CA 1
ATOM 4435 C C . TYR A 1 544 ? 33.313 14.990 -57.456 1.00 94.94 544 TYR A C 1
ATOM 4437 O O . TYR A 1 544 ? 32.476 15.775 -57.903 1.00 94.94 544 TYR A O 1
ATOM 4445 N N . ILE A 1 545 ? 33.466 14.786 -56.150 1.00 95.50 545 ILE A N 1
ATOM 4446 C CA . ILE A 1 545 ? 32.752 15.525 -55.106 1.00 95.50 545 ILE A CA 1
ATOM 4447 C C . ILE A 1 545 ? 33.791 16.164 -54.184 1.00 95.50 545 ILE A C 1
ATOM 4449 O O . ILE A 1 545 ? 34.701 15.480 -53.723 1.00 95.50 545 ILE A O 1
ATOM 4453 N N . GLU A 1 546 ? 33.638 17.457 -53.891 1.00 94.06 546 GLU A N 1
ATOM 4454 C CA . GLU A 1 546 ? 34.366 18.116 -52.794 1.00 94.06 546 GLU A CA 1
ATOM 4455 C C . GLU A 1 546 ? 33.378 18.811 -51.852 1.00 94.06 546 GLU A C 1
ATOM 4457 O O . GLU A 1 546 ? 32.377 19.411 -52.276 1.00 94.06 546 GLU A O 1
ATOM 4462 N N . HIS A 1 547 ? 33.657 18.683 -50.560 1.00 93.12 547 HIS A N 1
ATOM 4463 C CA . HIS A 1 547 ? 32.923 19.265 -49.460 1.00 93.12 547 HIS A CA 1
ATOM 4464 C C . HIS A 1 547 ? 33.599 20.555 -48.988 1.00 93.12 547 HIS A C 1
ATOM 4466 O O . HIS A 1 547 ? 34.759 20.591 -48.579 1.00 93.12 547 HIS A O 1
ATOM 4472 N N . TRP A 1 548 ? 32.855 21.655 -49.039 1.00 90.94 548 TRP A N 1
ATOM 4473 C CA . TRP A 1 548 ? 33.357 22.978 -48.698 1.00 90.94 548 TRP A CA 1
ATOM 4474 C C . TRP A 1 548 ? 32.850 23.395 -47.316 1.00 90.94 548 TRP A C 1
ATOM 4476 O O . TRP A 1 548 ? 31.662 23.669 -47.140 1.00 90.94 548 TRP A O 1
ATOM 4486 N N . GLY A 1 549 ? 33.775 23.508 -46.360 1.00 86.19 549 GLY A N 1
ATOM 4487 C CA . GLY A 1 549 ? 33.540 23.884 -44.960 1.00 86.19 549 GLY A CA 1
ATOM 4488 C C . GLY A 1 549 ? 33.149 25.352 -44.749 1.00 86.19 549 GLY A C 1
ATOM 4489 O O . GLY A 1 549 ? 33.810 26.054 -43.983 1.00 86.19 549 GLY A O 1
ATOM 4490 N N . ILE A 1 550 ? 32.139 25.841 -45.476 1.00 87.50 550 ILE A N 1
ATOM 4491 C CA . ILE A 1 550 ? 31.634 27.219 -45.418 1.00 87.50 550 ILE A CA 1
ATOM 4492 C C . ILE A 1 550 ? 30.149 27.293 -45.052 1.00 87.50 550 ILE A C 1
ATOM 4494 O O . ILE A 1 550 ? 29.358 26.426 -45.424 1.00 87.50 550 ILE A O 1
ATOM 4498 N N . ASP A 1 551 ? 29.791 28.387 -44.381 1.00 85.44 551 ASP A N 1
ATOM 4499 C CA . ASP A 1 551 ? 28.420 28.801 -44.082 1.00 85.44 551 ASP A CA 1
ATOM 4500 C C . ASP A 1 551 ? 27.713 29.460 -45.295 1.00 85.44 551 ASP A C 1
ATOM 4502 O O . ASP A 1 551 ? 28.317 29.676 -46.353 1.00 85.44 551 ASP A O 1
ATOM 4506 N N . GLU A 1 552 ? 26.432 29.832 -45.147 1.00 83.56 552 GLU A N 1
ATOM 4507 C CA . GLU A 1 552 ? 25.657 30.521 -46.202 1.00 83.56 552 GLU A CA 1
ATOM 4508 C C . GLU A 1 552 ? 26.241 31.901 -46.597 1.00 83.56 552 GLU A C 1
ATOM 4510 O O . GLU A 1 552 ? 25.952 32.409 -47.682 1.00 83.56 552 GLU A O 1
ATOM 4515 N N . SER A 1 553 ? 27.091 32.513 -45.758 1.00 81.75 553 SER A N 1
ATOM 4516 C CA . SER A 1 553 ? 27.801 33.769 -46.060 1.00 81.75 553 SER A CA 1
ATOM 4517 C C . SER A 1 553 ? 29.107 33.561 -46.847 1.00 81.75 553 SER A C 1
ATOM 4519 O O . SER A 1 553 ? 29.714 34.529 -47.319 1.00 81.75 553 SER A O 1
ATOM 4521 N N . GLY A 1 554 ? 29.551 32.309 -47.002 1.00 79.31 554 GLY A N 1
ATOM 4522 C CA . GLY A 1 554 ? 30.853 31.956 -47.566 1.00 79.31 554 GLY A CA 1
ATOM 4523 C C . GLY A 1 554 ? 32.016 32.114 -46.580 1.00 79.31 554 GLY A C 1
ATOM 4524 O O . GLY A 1 554 ? 33.155 32.326 -47.014 1.00 79.31 554 GLY A O 1
ATOM 4525 N N . SER A 1 555 ? 31.743 32.050 -45.275 1.00 82.88 555 SER A N 1
ATOM 4526 C CA . SER A 1 555 ? 32.734 32.093 -44.196 1.00 82.88 555 SER A CA 1
ATOM 4527 C C . SER A 1 555 ? 33.000 30.701 -43.629 1.00 82.88 555 SER A C 1
ATOM 4529 O O . SER A 1 555 ? 32.105 29.866 -43.597 1.00 82.88 555 SER A O 1
ATOM 4531 N N . VAL A 1 556 ? 34.230 30.445 -43.176 1.00 81.25 556 VAL A N 1
ATOM 4532 C CA . VAL A 1 556 ? 34.554 29.219 -42.424 1.00 81.25 556 VAL A CA 1
ATOM 4533 C C . VAL A 1 556 ? 34.233 29.404 -40.942 1.00 81.25 556 VAL A C 1
ATOM 4535 O O . VAL A 1 556 ? 34.215 30.535 -40.446 1.00 81.25 556 VAL A O 1
ATOM 4538 N N . ALA A 1 557 ? 34.021 28.301 -40.226 1.00 72.75 557 ALA A N 1
ATOM 4539 C CA . ALA A 1 557 ? 33.692 28.335 -38.805 1.00 72.75 557 ALA A CA 1
ATOM 4540 C C . ALA A 1 557 ? 34.784 29.032 -37.951 1.00 72.75 557 ALA A C 1
ATOM 4542 O O . ALA A 1 557 ? 35.970 28.923 -38.269 1.00 72.75 557 ALA A O 1
ATOM 4543 N N . PRO A 1 558 ? 34.447 29.696 -36.824 1.00 65.69 558 PRO A N 1
ATOM 4544 C CA . PRO A 1 558 ? 35.413 30.471 -36.027 1.00 65.69 558 PRO A CA 1
ATOM 4545 C C . PRO A 1 558 ? 36.610 29.690 -35.460 1.00 65.69 558 PRO A C 1
ATOM 4547 O O . PRO A 1 558 ? 37.596 30.301 -35.051 1.00 65.69 558 PRO A O 1
ATOM 4550 N N . TRP A 1 559 ? 36.516 28.359 -35.399 1.00 62.84 559 TRP A N 1
ATOM 4551 C CA . TRP A 1 559 ? 37.569 27.449 -34.935 1.00 62.84 559 TRP A CA 1
ATOM 4552 C C . TRP A 1 559 ? 38.455 26.892 -36.064 1.00 62.84 559 TRP A C 1
ATOM 4554 O O . TRP A 1 559 ? 39.409 26.170 -35.779 1.00 62.84 559 TRP A O 1
ATOM 4564 N N . PHE A 1 560 ? 38.181 27.214 -37.335 1.00 66.25 560 PHE A N 1
ATOM 4565 C CA . PHE A 1 560 ? 39.068 26.845 -38.441 1.00 66.25 560 PHE A CA 1
ATOM 4566 C C . PHE A 1 560 ? 40.411 27.583 -38.338 1.00 66.25 560 PHE A C 1
ATOM 4568 O O . PHE A 1 560 ? 40.477 28.765 -38.004 1.00 66.25 560 PHE A O 1
ATOM 4575 N N . SER A 1 561 ? 41.500 26.896 -38.685 1.00 68.62 561 SER A N 1
ATOM 4576 C CA . SER A 1 561 ? 42.855 27.468 -38.667 1.00 68.62 561 SER A CA 1
ATOM 4577 C C . SER A 1 561 ? 43.126 28.463 -39.806 1.00 68.62 561 SER A C 1
ATOM 4579 O O . SER A 1 561 ? 44.080 29.238 -39.731 1.00 68.62 561 SER A O 1
ATOM 4581 N N . GLN A 1 562 ? 42.299 28.449 -40.856 1.00 74.12 562 GLN A N 1
ATOM 4582 C CA . GLN A 1 562 ? 42.413 29.303 -42.041 1.00 74.12 562 GLN A CA 1
ATOM 4583 C C . GLN A 1 562 ? 41.397 30.446 -41.998 1.00 74.12 562 GLN A C 1
ATOM 4585 O O . GLN A 1 562 ? 40.298 30.291 -41.471 1.00 74.12 562 GLN A O 1
ATOM 4590 N N . ARG A 1 563 ? 41.720 31.596 -42.598 1.00 80.38 563 ARG A N 1
ATOM 4591 C CA . ARG A 1 563 ? 40.771 32.720 -42.676 1.00 80.38 563 ARG A CA 1
ATOM 4592 C C . ARG A 1 563 ? 39.792 32.534 -43.835 1.00 80.38 563 ARG A C 1
ATOM 4594 O O . ARG A 1 563 ? 40.185 32.110 -44.919 1.00 80.38 563 ARG A O 1
ATOM 4601 N N . SER A 1 564 ? 38.549 33.001 -43.681 1.00 82.81 564 SER A N 1
ATOM 4602 C CA . SER A 1 564 ? 37.512 32.953 -44.733 1.00 82.81 564 SER A CA 1
ATOM 4603 C C . SER A 1 564 ? 37.923 33.585 -46.074 1.00 82.81 564 SER A C 1
ATOM 4605 O O . SER A 1 564 ? 37.324 33.293 -47.102 1.00 82.81 564 SER A O 1
ATOM 4607 N N . GLY A 1 565 ? 38.909 34.490 -46.103 1.00 78.88 565 GLY A N 1
ATOM 4608 C CA . GLY A 1 565 ? 39.499 34.993 -47.354 1.00 78.88 565 GLY A CA 1
ATOM 4609 C C . GLY A 1 565 ? 40.315 33.922 -48.085 1.00 78.88 565 GLY A C 1
ATOM 4610 O O . GLY A 1 565 ? 40.001 33.580 -49.220 1.00 78.88 565 GLY A O 1
ATOM 4611 N N . GLU A 1 566 ? 41.299 33.349 -47.393 1.00 79.69 566 GLU A N 1
ATOM 4612 C CA . GLU A 1 566 ? 42.214 32.311 -47.893 1.00 79.69 566 GLU A CA 1
ATOM 4613 C C . GLU A 1 566 ? 41.454 31.036 -48.299 1.00 79.69 566 GLU A C 1
ATOM 4615 O O . GLU A 1 566 ? 41.719 30.446 -49.346 1.00 79.69 566 GLU A O 1
ATOM 4620 N N . TYR A 1 567 ? 40.440 30.638 -47.521 1.00 82.69 567 TYR A N 1
ATOM 4621 C CA . TYR A 1 567 ? 39.627 29.461 -47.841 1.00 82.69 567 TYR A CA 1
ATOM 4622 C C . TYR A 1 567 ? 38.783 29.655 -49.115 1.00 82.69 567 TYR A C 1
ATOM 4624 O O . TYR A 1 567 ? 38.656 28.735 -49.922 1.00 82.69 567 TYR A O 1
ATOM 4632 N N . ARG A 1 568 ? 38.270 30.868 -49.375 1.00 84.12 568 ARG A N 1
ATOM 4633 C CA . ARG A 1 568 ? 37.569 31.177 -50.637 1.00 84.12 568 ARG A CA 1
ATOM 4634 C C . ARG A 1 568 ? 38.495 31.139 -51.855 1.00 84.12 568 ARG A C 1
ATOM 4636 O O . ARG A 1 568 ? 38.030 30.813 -52.946 1.00 84.12 568 ARG A O 1
ATOM 4643 N N . GLU A 1 569 ? 39.786 31.419 -51.684 1.00 83.00 569 GLU A N 1
ATOM 4644 C CA . GLU A 1 569 ? 40.788 31.206 -52.736 1.00 83.00 569 GLU A CA 1
ATOM 4645 C C . GLU A 1 569 ? 41.056 29.709 -52.966 1.00 83.00 569 GLU A C 1
ATOM 4647 O O . GLU A 1 569 ? 41.126 29.301 -54.124 1.00 83.00 569 GLU A O 1
ATOM 4652 N N . LYS A 1 570 ? 41.082 28.868 -51.912 1.00 83.06 570 LYS A N 1
ATOM 4653 C CA . LYS A 1 570 ? 41.119 27.393 -52.056 1.00 83.06 570 LYS A CA 1
ATOM 4654 C C . LYS A 1 570 ? 39.918 26.879 -52.864 1.00 83.06 570 LYS A C 1
ATOM 4656 O O . LYS A 1 570 ? 40.120 26.146 -53.828 1.00 83.06 570 LYS A O 1
ATOM 4661 N N . ILE A 1 571 ? 38.694 27.296 -52.511 1.00 85.69 571 ILE A N 1
ATOM 4662 C CA . ILE A 1 571 ? 37.462 26.904 -53.227 1.00 85.69 571 ILE A CA 1
ATOM 4663 C C . ILE A 1 571 ? 37.538 27.308 -54.704 1.00 85.69 571 ILE A C 1
ATOM 4665 O O . ILE A 1 571 ? 37.191 26.520 -55.583 1.00 85.69 571 ILE A O 1
ATOM 4669 N N . ARG A 1 572 ? 37.978 28.542 -54.992 1.00 85.94 572 ARG A N 1
ATOM 4670 C CA . ARG A 1 572 ? 38.094 29.024 -56.373 1.00 85.94 572 ARG A CA 1
ATOM 4671 C C . ARG A 1 572 ? 39.103 28.194 -57.161 1.00 85.94 572 ARG A C 1
ATOM 4673 O O . ARG A 1 572 ? 38.745 27.692 -58.217 1.00 85.94 572 ARG A O 1
ATOM 4680 N N . TRP A 1 573 ? 40.302 27.995 -56.614 1.00 85.56 573 TRP A N 1
ATOM 4681 C CA . TRP A 1 573 ? 41.361 27.221 -57.259 1.00 85.56 573 TRP A CA 1
ATOM 4682 C C . TRP A 1 573 ? 40.938 25.773 -57.552 1.00 85.56 573 TRP A C 1
ATOM 4684 O O . TRP A 1 573 ? 41.199 25.277 -58.645 1.00 85.56 573 TRP A O 1
ATOM 4694 N N . GLY A 1 574 ? 40.234 25.116 -56.618 1.00 84.31 574 GLY A N 1
ATOM 4695 C CA . GLY A 1 574 ? 39.702 23.762 -56.821 1.00 84.31 574 GLY A CA 1
ATOM 4696 C C . GLY A 1 574 ? 38.672 23.690 -57.953 1.00 84.31 574 GLY A C 1
ATOM 4697 O O . GLY A 1 574 ? 38.729 22.787 -58.779 1.00 84.31 574 GLY A O 1
ATOM 4698 N N . ARG A 1 575 ? 37.779 24.684 -58.066 1.00 88.06 575 ARG A N 1
ATOM 4699 C CA . ARG A 1 575 ? 36.829 24.787 -59.194 1.00 88.06 575 ARG A CA 1
ATOM 4700 C C . ARG A 1 575 ? 37.512 25.123 -60.520 1.00 88.06 575 ARG A C 1
ATOM 4702 O O . ARG A 1 575 ? 37.102 24.608 -61.555 1.00 88.06 575 ARG A O 1
ATOM 4709 N N . GLU A 1 576 ? 38.539 25.969 -60.491 1.00 87.44 576 GLU A N 1
ATOM 4710 C CA . GLU A 1 576 ? 39.330 26.328 -61.674 1.00 87.44 576 GLU A CA 1
ATOM 4711 C C . GLU A 1 576 ? 39.993 25.090 -62.303 1.00 87.44 576 GLU A C 1
ATOM 4713 O O . GLU A 1 576 ? 40.056 25.029 -63.525 1.00 87.44 576 GLU A O 1
ATOM 4718 N N . GLN A 1 577 ? 40.361 24.060 -61.520 1.00 85.12 577 GLN A N 1
ATOM 4719 C CA . GLN A 1 577 ? 40.911 22.800 -62.059 1.00 85.12 577 GLN A CA 1
ATOM 4720 C C . GLN A 1 577 ? 39.990 22.108 -63.075 1.00 85.12 577 GLN A C 1
ATOM 4722 O O . GLN A 1 577 ? 40.484 21.507 -64.020 1.00 85.12 577 GLN A O 1
ATOM 4727 N N . PHE A 1 578 ? 38.669 22.192 -62.897 1.00 87.75 578 PHE A N 1
ATOM 4728 C CA . PHE A 1 578 ? 37.691 21.552 -63.786 1.00 87.75 578 PHE A CA 1
ATOM 4729 C C . PHE A 1 578 ? 37.292 22.430 -64.982 1.00 87.75 578 PHE A C 1
ATOM 4731 O O . PHE A 1 578 ? 36.535 21.990 -65.850 1.00 87.75 578 PHE A O 1
ATOM 4738 N N . THR A 1 579 ? 37.766 23.677 -65.038 1.00 83.94 579 THR A N 1
ATOM 4739 C CA . THR A 1 579 ? 37.457 24.588 -66.148 1.00 83.94 579 THR A CA 1
ATOM 4740 C C . THR A 1 579 ? 38.171 24.111 -67.410 1.00 83.94 579 THR A C 1
ATOM 4742 O O . THR A 1 579 ? 39.343 23.756 -67.357 1.00 83.94 579 THR A O 1
ATOM 4745 N N . ASP A 1 580 ? 37.458 24.088 -68.537 1.00 81.62 580 ASP A N 1
ATOM 4746 C CA . ASP A 1 580 ? 37.948 23.580 -69.827 1.00 81.62 580 ASP A CA 1
ATOM 4747 C C . ASP A 1 580 ? 38.398 22.094 -69.810 1.00 81.62 580 ASP A C 1
ATOM 4749 O O . ASP A 1 580 ? 39.185 21.667 -70.657 1.00 81.62 580 ASP A O 1
ATOM 4753 N N . THR A 1 581 ? 37.855 21.287 -68.884 1.00 85.50 581 THR A N 1
ATOM 4754 C CA . THR A 1 581 ? 38.019 19.818 -68.834 1.00 85.50 581 THR A CA 1
ATOM 4755 C C . THR A 1 581 ? 36.702 19.082 -69.108 1.00 85.50 581 THR A C 1
ATOM 4757 O O . THR A 1 581 ? 35.625 19.649 -68.927 1.00 85.50 581 THR A O 1
ATOM 4760 N N . ASP A 1 582 ? 36.779 17.802 -69.490 1.00 85.12 582 ASP A N 1
ATOM 4761 C CA . ASP A 1 582 ? 35.604 16.923 -69.637 1.00 85.12 582 ASP A CA 1
ATOM 4762 C C . ASP A 1 582 ? 35.100 16.348 -68.285 1.00 85.12 582 ASP A C 1
ATOM 4764 O O . ASP A 1 582 ? 34.058 15.692 -68.241 1.00 85.12 582 ASP A O 1
ATOM 4768 N N . HIS A 1 583 ? 35.811 16.593 -67.175 1.00 89.38 583 HIS A N 1
ATOM 4769 C CA . HIS A 1 583 ? 35.516 16.027 -65.852 1.00 89.38 583 HIS A CA 1
ATOM 4770 C C . HIS A 1 583 ? 34.446 16.831 -65.092 1.00 89.38 583 HIS A C 1
ATOM 4772 O O . HIS A 1 583 ? 34.413 18.062 -65.132 1.00 89.38 583 HIS A O 1
ATOM 4778 N N . THR A 1 584 ? 33.590 16.149 -64.323 1.00 91.44 584 THR A N 1
ATOM 4779 C CA . THR A 1 584 ? 32.500 16.798 -63.567 1.00 91.44 584 THR A CA 1
ATOM 4780 C C . THR A 1 584 ? 32.849 16.991 -62.088 1.00 91.44 584 THR A C 1
ATOM 4782 O O . THR A 1 584 ? 33.217 16.030 -61.417 1.00 91.44 584 THR A O 1
ATOM 4785 N N . LEU A 1 585 ? 32.638 18.200 -61.545 1.00 93.00 585 LEU A N 1
ATOM 4786 C CA . LEU A 1 585 ? 32.707 18.493 -60.104 1.00 93.00 585 LEU A CA 1
ATOM 4787 C C . LEU A 1 585 ? 31.324 18.794 -59.509 1.00 93.00 585 LEU A C 1
ATOM 4789 O O . LEU A 1 585 ? 30.644 19.735 -59.919 1.00 93.00 585 LEU A O 1
ATOM 4793 N N . VAL A 1 586 ? 30.972 18.076 -58.446 1.00 94.12 586 VAL A N 1
ATOM 4794 C CA . VAL A 1 586 ? 29.816 18.334 -57.584 1.00 94.12 586 VAL A CA 1
ATOM 4795 C C . VAL A 1 586 ? 30.293 18.912 -56.250 1.00 94.12 586 VAL A C 1
ATOM 4797 O O . VAL A 1 586 ? 30.886 18.227 -55.426 1.00 94.12 586 VAL A O 1
ATOM 4800 N N . GLY A 1 587 ? 30.010 20.191 -56.005 1.00 91.62 587 GLY A N 1
ATOM 4801 C CA . GLY A 1 587 ? 30.235 20.793 -54.688 1.00 91.62 587 GLY A CA 1
ATOM 4802 C C . GLY A 1 587 ? 29.145 20.402 -53.684 1.00 91.62 587 GLY A C 1
ATOM 4803 O O . GLY A 1 587 ? 27.958 20.416 -54.023 1.00 91.62 587 GLY A O 1
ATOM 4804 N N . THR A 1 588 ? 29.536 20.128 -52.443 1.00 93.81 588 THR A N 1
ATOM 4805 C CA . THR A 1 588 ? 28.653 20.111 -51.260 1.00 93.81 588 THR A CA 1
ATOM 4806 C C . THR A 1 588 ? 29.167 21.107 -50.219 1.00 93.81 588 THR A C 1
ATOM 4808 O O . THR A 1 588 ? 30.319 21.528 -50.316 1.00 93.81 588 THR A O 1
ATOM 4811 N N . TYR A 1 589 ? 28.334 21.541 -49.268 1.00 92.31 589 TYR A N 1
ATOM 4812 C CA . TYR A 1 589 ? 28.708 22.614 -48.333 1.00 92.31 589 TYR A CA 1
ATOM 4813 C C . TYR A 1 589 ? 28.272 22.332 -46.893 1.00 92.31 589 TYR A C 1
ATOM 4815 O O . TYR A 1 589 ? 27.233 21.707 -46.676 1.00 92.31 589 TYR A O 1
ATOM 4823 N N . GLU A 1 590 ? 29.028 22.831 -45.913 1.00 89.25 590 GLU A N 1
ATOM 4824 C CA . GLU A 1 590 ? 28.727 22.640 -44.484 1.00 89.25 590 GLU A CA 1
ATOM 4825 C C . GLU A 1 590 ? 27.365 23.240 -44.101 1.00 89.25 590 GLU A C 1
ATOM 4827 O O . GLU A 1 590 ? 26.595 22.578 -43.414 1.00 89.25 590 GLU A O 1
ATOM 4832 N N . PHE A 1 591 ? 26.967 24.398 -44.650 1.00 88.25 591 PHE A N 1
ATOM 4833 C CA . PHE A 1 591 ? 25.613 24.934 -44.418 1.00 88.25 591 PHE A CA 1
ATOM 4834 C C . PHE A 1 591 ? 24.479 23.996 -44.878 1.00 88.25 591 PHE A C 1
ATOM 4836 O O . PHE A 1 591 ? 23.354 24.084 -44.385 1.00 88.25 591 PHE A O 1
ATOM 4843 N N . GLU A 1 592 ? 24.734 23.088 -45.827 1.00 90.31 592 GLU A N 1
ATOM 4844 C CA . GLU A 1 592 ? 23.753 22.072 -46.228 1.00 90.31 592 GLU A CA 1
ATOM 4845 C C . GLU A 1 592 ? 23.685 20.934 -45.209 1.00 90.31 592 GLU A C 1
ATOM 4847 O O . GLU A 1 592 ? 22.621 20.344 -45.032 1.00 90.31 592 GLU A O 1
ATOM 4852 N N . HIS A 1 593 ? 24.799 20.627 -44.545 1.00 87.56 593 HIS A N 1
ATOM 4853 C CA . HIS A 1 593 ? 24.872 19.654 -43.460 1.00 87.56 593 HIS A CA 1
ATOM 4854 C C . HIS A 1 593 ? 24.230 20.211 -42.181 1.00 87.56 593 HIS A C 1
ATOM 4856 O O . HIS A 1 593 ? 23.313 19.581 -41.659 1.00 87.56 593 HIS A O 1
ATOM 4862 N N . GLU A 1 594 ? 24.610 21.419 -41.751 1.00 83.44 594 GLU A N 1
ATOM 4863 C CA . GLU A 1 594 ? 24.024 22.115 -40.594 1.00 83.44 594 GLU A CA 1
ATOM 4864 C C . GLU A 1 594 ? 22.507 22.310 -40.741 1.00 83.44 594 GLU A C 1
ATOM 4866 O O . GLU A 1 594 ? 21.759 22.126 -39.786 1.00 83.44 594 GLU A O 1
ATOM 4871 N N . ALA A 1 595 ? 22.019 22.611 -41.951 1.00 84.88 595 ALA A N 1
ATOM 4872 C CA . ALA A 1 595 ? 20.587 22.747 -42.225 1.00 84.88 595 ALA A CA 1
ATOM 4873 C C . ALA A 1 595 ? 19.864 21.415 -42.541 1.00 84.88 595 ALA A C 1
ATOM 4875 O O . ALA A 1 595 ? 18.786 21.456 -43.134 1.00 84.88 595 ALA A O 1
ATOM 4876 N N . ASN A 1 596 ? 20.469 20.257 -42.239 1.00 84.69 596 ASN A N 1
ATOM 4877 C CA . ASN A 1 596 ? 19.982 18.891 -42.513 1.00 84.69 596 ASN A CA 1
ATOM 4878 C C . ASN A 1 596 ? 19.474 18.636 -43.958 1.00 84.69 596 ASN A C 1
ATOM 4880 O O . ASN A 1 596 ? 18.599 17.808 -44.212 1.00 84.69 596 ASN A O 1
ATOM 4884 N N . ARG A 1 597 ? 20.023 19.354 -44.948 1.00 89.69 597 ARG A N 1
ATOM 4885 C CA . ARG A 1 597 ? 19.641 19.282 -46.374 1.00 89.69 597 ARG A CA 1
ATOM 4886 C C . ARG A 1 597 ? 20.675 18.573 -47.255 1.00 89.69 597 ARG A C 1
ATOM 4888 O O . ARG A 1 597 ? 20.382 18.295 -48.417 1.00 89.69 597 ARG A O 1
ATOM 4895 N N . LEU A 1 598 ? 21.848 18.211 -46.727 1.00 91.19 598 LEU A N 1
ATOM 4896 C CA . LEU A 1 598 ? 22.945 17.599 -47.489 1.00 91.19 598 LEU A CA 1
ATOM 4897 C C . LEU A 1 598 ? 22.539 16.292 -48.196 1.00 91.19 598 LEU A C 1
ATOM 4899 O O . LEU A 1 598 ? 22.757 16.183 -49.402 1.00 91.19 598 LEU A O 1
ATOM 4903 N N . LYS A 1 599 ? 21.872 15.341 -47.510 1.00 90.62 599 LYS A N 1
ATOM 4904 C CA . LYS A 1 599 ? 21.362 14.095 -48.140 1.00 90.62 599 LYS A CA 1
ATOM 4905 C C . LYS A 1 599 ? 20.442 14.412 -49.345 1.00 90.62 599 LYS A C 1
ATOM 4907 O O . LYS A 1 599 ? 20.505 13.737 -50.371 1.00 90.62 599 LYS A O 1
ATOM 4912 N N . GLN A 1 600 ? 19.611 15.458 -49.256 1.00 91.62 600 GLN A N 1
ATOM 4913 C CA . GLN A 1 600 ? 18.695 15.880 -50.327 1.00 91.62 600 GLN A CA 1
ATOM 4914 C C . GLN A 1 600 ? 19.428 16.575 -51.488 1.00 91.62 600 GLN A C 1
ATOM 4916 O O . GLN A 1 600 ? 19.172 16.260 -52.653 1.00 91.62 600 GLN A O 1
ATOM 4921 N N . ALA A 1 601 ? 20.344 17.497 -51.181 1.00 92.50 601 ALA A N 1
ATOM 4922 C CA . ALA A 1 601 ? 21.147 18.213 -52.169 1.00 92.50 601 ALA A CA 1
ATOM 4923 C C . ALA A 1 601 ? 22.040 17.252 -52.969 1.00 92.50 601 ALA A C 1
ATOM 4925 O O . ALA A 1 601 ? 22.082 17.325 -54.199 1.00 92.50 601 ALA A O 1
ATOM 4926 N N . LEU A 1 602 ? 22.681 16.302 -52.281 1.00 94.62 602 LEU A N 1
ATOM 4927 C CA . LEU A 1 602 ? 23.499 15.253 -52.881 1.00 94.62 602 LEU A CA 1
ATOM 4928 C C . LEU A 1 602 ? 22.665 14.365 -53.814 1.00 94.62 602 LEU A C 1
ATOM 4930 O O . LEU A 1 602 ? 23.025 14.216 -54.980 1.00 94.62 602 LEU A O 1
ATOM 4934 N N . ARG A 1 603 ? 21.502 13.872 -53.355 1.00 94.94 603 ARG A N 1
ATOM 4935 C CA . ARG A 1 603 ? 20.565 13.098 -54.189 1.00 94.94 603 ARG A CA 1
ATOM 4936 C C . ARG A 1 603 ? 20.195 13.844 -55.473 1.00 94.94 603 ARG A C 1
ATOM 4938 O O . ARG A 1 603 ? 20.300 13.283 -56.557 1.00 94.94 603 ARG A O 1
ATOM 4945 N N . HIS A 1 604 ? 19.814 15.119 -55.366 1.00 94.88 604 HIS A N 1
ATOM 4946 C CA . HIS A 1 604 ? 19.438 15.930 -56.525 1.00 94.88 604 HIS A CA 1
ATOM 4947 C C . HIS A 1 604 ? 20.597 16.114 -57.518 1.00 94.88 604 HIS A C 1
ATOM 4949 O O . HIS A 1 604 ? 20.415 15.889 -58.715 1.00 94.88 604 HIS A O 1
ATOM 4955 N N . ARG A 1 605 ? 21.789 16.485 -57.029 1.00 95.50 605 ARG A N 1
ATOM 4956 C CA . ARG A 1 605 ? 22.980 16.715 -57.866 1.00 95.50 605 ARG A CA 1
ATOM 4957 C C . ARG A 1 605 ? 23.434 15.434 -58.566 1.00 95.50 605 ARG A C 1
ATOM 4959 O O . ARG A 1 605 ? 23.607 15.441 -59.779 1.00 95.50 605 ARG A O 1
ATOM 4966 N N . LEU A 1 606 ? 23.557 14.326 -57.838 1.00 95.69 606 LEU A N 1
ATOM 4967 C CA . LEU A 1 606 ? 23.991 13.046 -58.403 1.00 95.69 606 LEU A CA 1
ATOM 4968 C C . LEU A 1 606 ? 23.009 12.526 -59.466 1.00 95.69 606 LEU A C 1
ATOM 4970 O O . LEU A 1 606 ? 23.431 12.169 -60.565 1.00 95.69 606 LEU A O 1
ATOM 4974 N N . THR A 1 607 ? 21.697 12.574 -59.206 1.00 94.56 607 THR A N 1
ATOM 4975 C CA . THR A 1 607 ? 20.684 12.182 -60.203 1.00 94.56 607 THR A CA 1
ATOM 4976 C C . THR A 1 607 ? 20.688 13.095 -61.434 1.00 94.56 607 THR A C 1
ATOM 4978 O O . THR A 1 607 ? 20.507 12.607 -62.548 1.00 94.56 607 THR A O 1
ATOM 4981 N N . HIS A 1 608 ? 20.941 14.401 -61.275 1.00 93.62 608 HIS A N 1
ATOM 4982 C CA . HIS A 1 608 ? 21.088 15.324 -62.409 1.00 93.62 608 HIS A CA 1
ATOM 4983 C C . HIS A 1 608 ? 22.263 14.943 -63.328 1.00 93.62 608 HIS A C 1
ATOM 4985 O O . HIS A 1 608 ? 22.141 15.047 -64.547 1.00 93.62 608 HIS A O 1
ATOM 4991 N N . HIS A 1 609 ? 23.356 14.429 -62.758 1.00 93.00 609 HIS A N 1
ATOM 4992 C CA . HIS A 1 609 ? 24.508 13.898 -63.495 1.00 93.00 609 HIS A CA 1
ATOM 4993 C C . HIS A 1 609 ? 24.367 12.413 -63.897 1.00 93.00 609 HIS A C 1
ATOM 4995 O O . HIS A 1 609 ? 25.345 11.779 -64.282 1.00 93.00 609 HIS A O 1
ATOM 5001 N N . GLY A 1 610 ? 23.158 11.842 -63.843 1.00 91.69 610 GLY A N 1
ATOM 5002 C CA . GLY A 1 610 ? 22.885 10.484 -64.326 1.00 91.69 610 GLY A CA 1
ATOM 5003 C C . GLY A 1 610 ? 23.362 9.353 -63.408 1.00 91.69 610 GLY A C 1
ATOM 5004 O O . GLY A 1 610 ? 23.358 8.195 -63.828 1.00 91.69 610 GLY A O 1
ATOM 5005 N N . VAL A 1 611 ? 23.743 9.653 -62.163 1.00 94.69 611 VAL A N 1
ATOM 5006 C CA . VAL A 1 611 ? 24.050 8.632 -61.152 1.00 94.69 611 VAL A CA 1
ATOM 5007 C C . VAL A 1 611 ? 22.745 7.984 -60.689 1.00 94.69 611 VAL A C 1
ATOM 5009 O O . VAL A 1 611 ? 21.820 8.671 -60.238 1.00 94.69 611 VAL A O 1
ATOM 5012 N N . LYS A 1 612 ? 22.663 6.654 -60.801 1.00 93.19 612 LYS A N 1
ATOM 5013 C CA . LYS A 1 612 ? 21.546 5.867 -60.265 1.00 93.19 612 LYS A CA 1
ATOM 5014 C C . LYS A 1 612 ? 21.727 5.718 -58.753 1.00 93.19 612 LYS A C 1
ATOM 5016 O O . LYS A 1 612 ? 22.838 5.486 -58.295 1.00 93.19 612 LYS A O 1
ATOM 5021 N N . LEU A 1 613 ? 20.647 5.890 -57.993 1.00 93.19 613 LEU A N 1
ATOM 5022 C CA . LEU A 1 613 ? 20.662 5.906 -56.528 1.00 93.19 613 LEU A CA 1
ATOM 5023 C C . LEU A 1 613 ? 19.653 4.888 -55.986 1.00 93.19 613 LEU A C 1
ATOM 5025 O O . LEU A 1 613 ? 18.606 5.267 -55.458 1.00 93.19 613 LEU A O 1
ATOM 5029 N N . ASP A 1 614 ? 19.953 3.604 -56.164 1.00 90.12 614 ASP A N 1
ATOM 5030 C CA . ASP A 1 614 ? 19.159 2.513 -55.594 1.00 90.12 614 ASP A CA 1
ATOM 5031 C C . ASP A 1 614 ? 19.602 2.293 -54.147 1.00 90.12 614 ASP A C 1
ATOM 5033 O O . ASP A 1 614 ? 20.786 2.075 -53.902 1.00 90.12 614 ASP A O 1
ATOM 5037 N N . ARG A 1 615 ? 18.681 2.358 -53.178 1.00 89.38 615 ARG A N 1
ATOM 5038 C CA . ARG A 1 615 ? 19.034 2.090 -51.775 1.00 89.38 615 ARG A CA 1
ATOM 5039 C C . ARG A 1 615 ? 19.521 0.640 -51.644 1.00 89.38 615 ARG A C 1
ATOM 5041 O O . ARG A 1 615 ? 19.000 -0.249 -52.309 1.00 89.38 615 ARG A O 1
ATOM 5048 N N . LEU A 1 616 ? 20.532 0.420 -50.816 1.00 90.38 616 LEU A N 1
ATOM 5049 C CA . LEU A 1 616 ? 20.975 -0.909 -50.404 1.00 90.38 616 LEU A CA 1
ATOM 5050 C C . LEU A 1 616 ? 19.852 -1.577 -49.592 1.00 90.38 616 LEU A C 1
ATOM 5052 O O . LEU A 1 616 ? 19.227 -0.912 -48.760 1.00 90.38 616 LEU A O 1
ATOM 5056 N N . GLU A 1 617 ? 19.573 -2.856 -49.843 1.00 88.88 617 GLU A N 1
ATOM 5057 C CA . GLU A 1 617 ? 18.536 -3.576 -49.093 1.00 88.88 617 GLU A CA 1
ATOM 5058 C C . GLU A 1 617 ? 18.971 -3.811 -47.635 1.00 88.88 617 GLU A C 1
ATOM 5060 O O . GLU A 1 617 ? 20.159 -3.761 -47.306 1.00 88.88 617 GLU A O 1
ATOM 5065 N N . PHE A 1 618 ? 18.014 -4.052 -46.732 1.00 87.88 618 PHE A N 1
ATOM 5066 C CA . PHE A 1 618 ? 18.302 -4.205 -45.297 1.00 87.88 618 PHE A CA 1
ATOM 5067 C C . PHE A 1 618 ? 19.273 -5.366 -45.023 1.00 87.88 618 PHE A C 1
ATOM 5069 O O . PHE A 1 618 ? 20.236 -5.209 -44.272 1.00 87.88 618 PHE A O 1
ATOM 5076 N N . GLU A 1 619 ? 19.039 -6.512 -45.663 1.00 87.00 619 GLU A N 1
ATOM 5077 C CA . GLU A 1 619 ? 19.894 -7.700 -45.615 1.00 87.00 619 GLU A CA 1
ATOM 5078 C C . GLU A 1 619 ? 21.321 -7.394 -46.086 1.00 87.00 619 GLU A C 1
ATOM 5080 O O . GLU A 1 619 ? 22.283 -7.774 -45.427 1.00 87.00 619 GLU A O 1
ATOM 5085 N N . GLU A 1 620 ? 21.466 -6.661 -47.191 1.00 86.31 620 GLU A N 1
ATOM 5086 C CA . GLU A 1 620 ? 22.774 -6.328 -47.757 1.00 86.31 620 GLU A CA 1
ATOM 5087 C C . GLU A 1 620 ? 23.525 -5.304 -46.893 1.00 86.31 620 GLU A C 1
ATOM 5089 O O . GLU A 1 620 ? 24.738 -5.433 -46.722 1.00 86.31 620 GLU A O 1
ATOM 5094 N N . LEU A 1 621 ? 22.835 -4.317 -46.302 1.00 88.00 621 LEU A N 1
ATOM 5095 C CA . LEU A 1 621 ? 23.427 -3.391 -45.324 1.00 88.00 621 LEU A CA 1
ATOM 5096 C C . LEU A 1 621 ? 23.996 -4.152 -44.122 1.00 88.00 621 LEU A C 1
ATOM 5098 O O . LEU A 1 621 ? 25.116 -3.871 -43.690 1.00 88.00 621 LEU A O 1
ATOM 5102 N N . VAL A 1 622 ? 23.218 -5.100 -43.597 1.00 86.44 622 VAL A N 1
ATOM 5103 C CA . VAL A 1 622 ? 23.641 -5.991 -42.518 1.00 86.44 622 VAL A CA 1
ATOM 5104 C C . VAL A 1 622 ? 24.884 -6.772 -42.947 1.00 86.44 622 VAL A C 1
ATOM 5106 O O . VAL A 1 622 ? 25.959 -6.541 -42.398 1.00 86.44 622 VAL A O 1
ATOM 5109 N N . ASP A 1 623 ? 24.793 -7.598 -43.987 1.00 84.00 623 ASP A N 1
ATOM 5110 C CA . ASP A 1 623 ? 25.876 -8.510 -44.372 1.00 84.00 623 ASP A CA 1
ATOM 5111 C C . ASP A 1 623 ? 27.184 -7.794 -44.767 1.00 84.00 623 ASP A C 1
ATOM 5113 O O . ASP A 1 623 ? 28.266 -8.371 -44.631 1.00 84.00 623 ASP A O 1
ATOM 5117 N N . THR A 1 624 ? 27.118 -6.549 -45.261 1.00 81.69 624 THR A N 1
ATOM 5118 C CA . THR A 1 624 ? 28.295 -5.840 -45.805 1.00 81.69 624 THR A CA 1
ATOM 5119 C C . THR A 1 624 ? 28.897 -4.762 -44.907 1.00 81.69 624 THR A C 1
ATOM 5121 O O . THR A 1 624 ? 30.076 -4.449 -45.084 1.00 81.69 624 THR A O 1
ATOM 5124 N N . ALA A 1 625 ? 28.138 -4.188 -43.967 1.00 77.62 625 ALA A N 1
ATOM 5125 C CA . ALA A 1 625 ? 28.598 -3.053 -43.156 1.00 77.62 625 ALA A CA 1
ATOM 5126 C C . ALA A 1 625 ? 28.279 -3.141 -41.659 1.00 77.62 625 ALA A C 1
ATOM 5128 O O . ALA A 1 625 ? 28.789 -2.327 -40.887 1.00 77.62 625 ALA A O 1
ATOM 5129 N N . PHE A 1 626 ? 27.455 -4.094 -41.218 1.00 78.25 626 PHE A N 1
ATOM 5130 C CA . PHE A 1 626 ? 27.046 -4.175 -39.822 1.00 78.25 626 PHE A CA 1
ATOM 5131 C C . PHE A 1 626 ? 27.083 -5.615 -39.313 1.00 78.25 626 PHE A C 1
ATOM 5133 O O . PHE A 1 626 ? 26.233 -6.418 -39.668 1.00 78.25 626 PHE A O 1
ATOM 5140 N N . GLU A 1 627 ? 28.028 -5.932 -38.420 1.00 77.81 627 GLU A N 1
ATOM 5141 C CA . GLU A 1 627 ? 28.201 -7.265 -37.812 1.00 77.81 627 GLU A CA 1
ATOM 5142 C C . GLU A 1 627 ? 27.006 -7.664 -36.911 1.00 77.81 627 GLU A C 1
ATOM 5144 O O . GLU A 1 627 ? 27.092 -7.701 -35.680 1.00 77.81 627 GLU A O 1
ATOM 5149 N N . TYR A 1 628 ? 25.855 -7.926 -37.531 1.00 76.00 628 TYR A N 1
ATOM 5150 C CA . TYR A 1 628 ? 24.544 -7.960 -36.892 1.00 76.00 628 TYR A CA 1
ATOM 5151 C C . TYR A 1 628 ? 24.431 -9.102 -35.890 1.00 76.00 628 TYR A C 1
ATOM 5153 O O . TYR A 1 628 ? 24.063 -8.858 -34.744 1.00 76.00 628 TYR A O 1
ATOM 5161 N N . ASP A 1 629 ? 24.873 -10.303 -36.262 1.00 73.06 629 ASP A N 1
ATOM 5162 C CA . ASP A 1 629 ? 24.885 -11.489 -35.395 1.00 73.06 629 ASP A CA 1
ATOM 5163 C C . ASP A 1 629 ? 25.640 -11.268 -34.070 1.00 73.06 629 ASP A C 1
ATOM 5165 O O . ASP A 1 629 ? 25.312 -11.877 -33.051 1.00 73.06 629 ASP A O 1
ATOM 5169 N N . GLN A 1 630 ? 26.631 -10.367 -34.047 1.00 78.00 630 GLN A N 1
ATOM 5170 C CA . GLN A 1 630 ? 27.377 -10.017 -32.833 1.00 78.00 630 GLN A CA 1
ATOM 5171 C C . GLN A 1 630 ? 26.679 -8.940 -31.983 1.00 78.00 630 GLN A C 1
ATOM 5173 O O . GLN A 1 630 ? 26.913 -8.848 -30.776 1.00 78.00 630 GLN A O 1
ATOM 5178 N N . ARG A 1 631 ? 25.839 -8.097 -32.596 1.00 83.31 631 ARG A N 1
ATOM 5179 C CA . ARG A 1 631 ? 25.291 -6.864 -31.996 1.00 83.31 631 ARG A CA 1
ATOM 5180 C C . ARG A 1 631 ? 23.788 -6.933 -31.707 1.00 83.31 631 ARG A C 1
ATOM 5182 O O . ARG A 1 631 ? 23.292 -6.193 -30.854 1.00 83.31 631 ARG A O 1
ATOM 5189 N N . GLU A 1 632 ? 23.059 -7.834 -32.357 1.00 84.19 632 GLU A N 1
ATOM 5190 C CA . GLU A 1 632 ? 21.602 -7.947 -32.273 1.00 84.19 632 GLU A CA 1
ATOM 5191 C C . GLU A 1 632 ? 21.110 -8.169 -30.834 1.00 84.19 632 GLU A C 1
ATOM 5193 O O . GLU A 1 632 ? 20.203 -7.476 -30.371 1.00 84.19 632 GLU A O 1
ATOM 5198 N N . GLY A 1 633 ? 21.735 -9.084 -30.084 1.00 85.12 633 GLY A N 1
ATOM 5199 C CA . GLY A 1 633 ? 21.349 -9.375 -28.697 1.0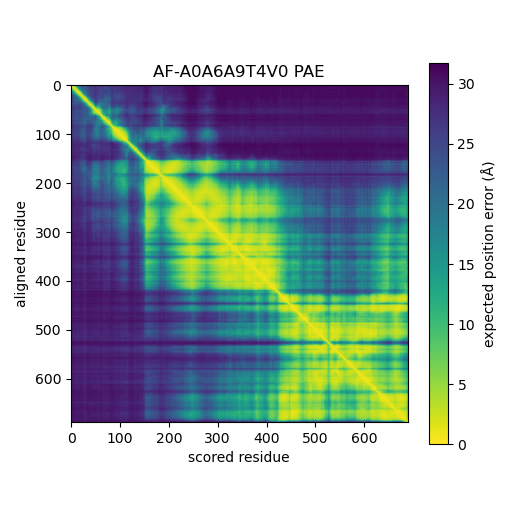0 85.12 633 GLY A CA 1
ATOM 5200 C C . GLY A 1 633 ? 21.455 -8.158 -27.765 1.00 85.12 633 GLY A C 1
ATOM 5201 O O . GLY A 1 633 ? 20.652 -8.007 -26.835 1.00 85.12 633 GLY A O 1
ATOM 5202 N N . TRP A 1 634 ? 22.396 -7.247 -28.043 1.00 89.69 634 TRP A N 1
ATOM 5203 C CA . TRP A 1 634 ? 22.509 -5.964 -27.347 1.00 89.69 634 TRP A CA 1
ATOM 5204 C C . TRP A 1 634 ? 21.369 -5.022 -27.746 1.00 89.69 634 TRP A C 1
ATOM 5206 O O . TRP A 1 634 ? 20.717 -4.467 -26.863 1.00 89.69 634 TRP A O 1
ATOM 5216 N N . ILE A 1 635 ? 21.068 -4.897 -29.045 1.00 90.94 635 ILE A N 1
ATOM 5217 C CA . ILE A 1 635 ? 19.966 -4.064 -29.562 1.00 90.94 635 ILE A CA 1
ATOM 5218 C C . ILE A 1 635 ? 18.622 -4.510 -28.973 1.00 90.94 635 ILE A C 1
ATOM 5220 O O . ILE A 1 635 ? 17.910 -3.697 -28.383 1.00 90.94 635 ILE A O 1
ATOM 5224 N N . LYS A 1 636 ? 18.307 -5.809 -29.055 1.00 90.69 636 LYS A N 1
ATOM 5225 C CA . LYS A 1 636 ? 17.093 -6.406 -28.476 1.00 90.69 636 LYS A CA 1
ATOM 5226 C C . LYS A 1 636 ? 16.987 -6.097 -26.980 1.00 90.69 636 LYS A C 1
ATOM 5228 O O . LYS A 1 636 ? 15.944 -5.648 -26.517 1.00 90.69 636 LYS A O 1
ATOM 5233 N N . SER A 1 637 ? 18.085 -6.235 -26.232 1.00 90.06 637 SER A N 1
ATOM 5234 C CA . SER A 1 637 ? 18.112 -5.904 -24.798 1.00 90.06 637 SER A CA 1
ATOM 5235 C C . SER A 1 637 ? 17.950 -4.399 -24.519 1.00 90.06 637 SER A C 1
ATOM 5237 O O . SER A 1 637 ? 17.360 -4.030 -23.508 1.00 90.06 637 SER A O 1
ATOM 5239 N N . ARG A 1 638 ? 18.403 -3.505 -25.409 1.00 94.00 638 ARG A N 1
ATOM 5240 C CA . ARG A 1 638 ? 18.130 -2.061 -25.290 1.00 94.00 638 ARG A CA 1
ATOM 5241 C C . ARG A 1 638 ? 16.660 -1.723 -25.526 1.00 94.00 638 ARG A C 1
ATOM 5243 O O . ARG A 1 638 ? 16.149 -0.857 -24.823 1.00 94.00 638 ARG A O 1
ATOM 5250 N N . PHE A 1 639 ? 15.976 -2.410 -26.442 1.00 94.38 639 PHE A N 1
ATOM 5251 C CA . PHE A 1 639 ? 14.533 -2.239 -26.634 1.00 94.38 639 PHE A CA 1
ATOM 5252 C C . PHE A 1 639 ? 13.701 -2.799 -25.469 1.00 94.38 639 PHE A C 1
ATOM 5254 O O . PHE A 1 639 ? 12.746 -2.139 -25.066 1.00 94.38 639 PHE A O 1
ATOM 5261 N N . VAL A 1 640 ? 14.096 -3.926 -24.857 1.00 91.69 640 VAL A N 1
ATOM 5262 C CA . VAL A 1 640 ? 13.494 -4.395 -23.587 1.00 91.69 640 VAL A CA 1
ATOM 5263 C C . VAL A 1 640 ? 13.614 -3.307 -22.518 1.00 91.69 640 VAL A C 1
ATOM 5265 O O . VAL A 1 640 ? 12.604 -2.819 -22.019 1.00 91.69 640 VAL A O 1
ATOM 5268 N N . ASN A 1 641 ? 14.835 -2.826 -22.254 1.00 92.25 641 ASN A N 1
ATOM 5269 C CA . ASN A 1 641 ? 15.066 -1.775 -21.262 1.00 92.25 641 ASN A CA 1
ATOM 5270 C C . ASN A 1 641 ? 14.297 -0.476 -21.581 1.00 92.25 641 ASN A C 1
ATOM 5272 O O . ASN A 1 641 ? 13.934 0.261 -20.667 1.00 92.25 641 ASN A O 1
ATOM 5276 N N . PHE A 1 642 ? 14.070 -0.153 -22.857 1.00 93.88 642 PHE A N 1
ATOM 5277 C CA . PHE A 1 642 ? 13.260 0.999 -23.262 1.00 93.88 642 PHE A CA 1
ATOM 5278 C C . PHE A 1 642 ? 11.791 0.817 -22.849 1.00 93.88 642 PHE A C 1
ATOM 5280 O O . PHE A 1 642 ? 11.229 1.704 -22.208 1.00 93.88 642 PHE A O 1
ATOM 5287 N N . ILE A 1 643 ? 11.193 -0.343 -23.151 1.00 91.38 643 ILE A N 1
ATOM 5288 C CA . ILE A 1 643 ? 9.811 -0.678 -22.769 1.00 91.38 643 ILE A CA 1
ATOM 5289 C C . ILE A 1 643 ? 9.671 -0.716 -21.241 1.00 91.38 643 ILE A C 1
ATOM 5291 O O . ILE A 1 643 ? 8.748 -0.115 -20.693 1.00 91.38 643 ILE A O 1
ATOM 5295 N N . GLU A 1 644 ? 10.603 -1.361 -20.536 1.00 89.00 644 GLU A N 1
ATOM 5296 C CA . GLU A 1 644 ? 10.606 -1.431 -19.071 1.00 89.00 644 GLU A CA 1
ATOM 5297 C C . GLU A 1 644 ? 10.699 -0.048 -18.418 1.00 89.00 644 GLU A C 1
ATOM 5299 O O . GLU A 1 644 ? 9.939 0.240 -17.494 1.00 89.00 644 GLU A O 1
ATOM 5304 N N . ASN A 1 645 ? 11.581 0.834 -18.904 1.00 90.50 645 ASN A N 1
ATOM 5305 C CA . ASN A 1 645 ? 11.687 2.196 -18.379 1.00 90.50 645 ASN A CA 1
ATOM 5306 C C . ASN A 1 645 ? 10.433 3.025 -18.686 1.00 90.50 645 ASN A C 1
ATOM 5308 O O . ASN A 1 645 ? 9.935 3.704 -17.791 1.00 90.50 645 ASN A O 1
ATOM 5312 N N . ALA A 1 646 ? 9.879 2.937 -19.901 1.00 91.00 646 ALA A N 1
ATOM 5313 C CA . ALA A 1 646 ? 8.639 3.631 -20.245 1.00 91.00 646 ALA A CA 1
ATOM 5314 C C . ALA A 1 646 ? 7.477 3.206 -19.327 1.00 91.00 646 ALA A C 1
ATOM 5316 O O . ALA A 1 646 ? 6.786 4.066 -18.787 1.00 91.00 646 ALA A O 1
ATOM 5317 N N . LYS A 1 647 ? 7.330 1.898 -19.057 1.00 86.50 647 LYS A N 1
ATOM 5318 C CA . LYS A 1 647 ? 6.356 1.362 -18.085 1.00 86.50 647 LYS A CA 1
ATOM 5319 C C . LYS A 1 647 ? 6.639 1.837 -16.656 1.00 86.50 647 LYS A C 1
ATOM 5321 O O . LYS A 1 647 ? 5.722 2.242 -15.953 1.00 86.50 647 LYS A O 1
ATOM 5326 N N . ARG A 1 648 ? 7.902 1.795 -16.217 1.00 84.81 648 ARG A N 1
ATOM 5327 C CA . ARG A 1 648 ? 8.322 2.161 -14.851 1.00 84.81 648 ARG A CA 1
ATOM 5328 C C . ARG A 1 648 ? 8.066 3.632 -14.515 1.00 84.81 648 ARG A C 1
ATOM 5330 O O . ARG A 1 648 ? 7.823 3.944 -13.352 1.00 84.81 648 ARG A O 1
ATOM 5337 N N . PHE A 1 649 ? 8.160 4.514 -15.506 1.00 89.00 649 PHE A N 1
ATOM 5338 C CA . PHE A 1 649 ? 7.997 5.960 -15.347 1.00 89.00 649 PHE A CA 1
ATOM 5339 C C . PHE A 1 649 ? 6.675 6.499 -15.938 1.00 89.00 649 PHE A C 1
ATOM 5341 O O . PHE A 1 649 ? 6.518 7.713 -16.016 1.00 89.00 649 PHE A O 1
ATOM 5348 N N . ASP A 1 650 ? 5.744 5.621 -16.344 1.00 88.31 650 ASP A N 1
ATOM 5349 C CA . ASP A 1 650 ? 4.455 5.942 -16.999 1.00 88.31 650 ASP A CA 1
ATOM 5350 C C . ASP A 1 650 ? 4.572 6.932 -18.182 1.00 88.31 650 ASP A C 1
ATOM 5352 O O . ASP A 1 650 ? 3.764 7.845 -18.365 1.00 88.31 650 ASP A O 1
ATOM 5356 N N . VAL A 1 651 ? 5.619 6.773 -19.000 1.00 90.69 651 VAL A N 1
ATOM 5357 C CA . VAL A 1 651 ? 5.894 7.669 -20.136 1.00 90.69 651 VAL A CA 1
ATOM 5358 C C . VAL A 1 651 ? 5.177 7.163 -21.382 1.00 90.69 651 VAL A C 1
ATOM 5360 O O . VAL A 1 651 ? 5.421 6.045 -21.846 1.00 90.69 651 VAL A O 1
ATOM 5363 N N . LYS A 1 652 ? 4.302 7.989 -21.965 1.00 91.06 652 LYS A N 1
ATOM 5364 C CA . LYS A 1 652 ? 3.452 7.558 -23.080 1.00 91.06 652 LYS A CA 1
ATOM 5365 C C . LYS A 1 652 ? 4.186 7.681 -24.420 1.00 91.06 652 LYS A C 1
ATOM 5367 O O . LYS A 1 652 ? 4.994 8.593 -24.597 1.00 91.06 652 LYS A O 1
ATOM 5372 N N . PRO A 1 653 ? 3.851 6.842 -25.421 1.00 91.06 653 PRO A N 1
ATOM 5373 C CA . PRO A 1 653 ? 4.429 6.904 -26.768 1.00 91.06 653 PRO A CA 1
ATOM 5374 C C . PRO A 1 653 ? 4.464 8.309 -27.400 1.00 91.06 653 PRO A C 1
ATOM 5376 O O . PRO A 1 653 ? 5.427 8.659 -28.082 1.00 91.06 653 PRO A O 1
ATOM 5379 N N . ALA A 1 654 ? 3.431 9.126 -27.161 1.00 90.75 654 ALA A N 1
ATOM 5380 C CA . ALA A 1 654 ? 3.346 10.496 -27.669 1.00 90.75 654 ALA A CA 1
ATOM 5381 C C . ALA A 1 654 ? 4.350 11.448 -26.993 1.00 90.75 654 ALA A C 1
ATOM 5383 O O . ALA A 1 654 ? 4.981 12.246 -27.683 1.00 90.75 654 ALA A O 1
ATOM 5384 N N . ASP A 1 655 ? 4.537 11.323 -25.676 1.00 92.00 655 ASP A N 1
ATOM 5385 C CA . ASP A 1 655 ? 5.437 12.176 -24.892 1.00 92.00 655 ASP A CA 1
ATOM 5386 C C . ASP A 1 655 ? 6.900 11.928 -25.278 1.00 92.00 655 ASP A C 1
ATOM 5388 O O . ASP A 1 655 ? 7.665 12.875 -25.440 1.00 92.00 655 ASP A O 1
ATOM 5392 N N . ILE A 1 656 ? 7.264 10.659 -25.515 1.00 91.25 656 ILE A N 1
ATOM 5393 C CA . ILE A 1 656 ? 8.588 10.290 -26.037 1.00 91.25 656 ILE A CA 1
ATOM 5394 C C . ILE A 1 656 ? 8.787 10.895 -27.429 1.00 91.25 656 ILE A C 1
ATOM 5396 O O . ILE A 1 656 ? 9.795 11.547 -27.678 1.00 91.25 656 ILE A O 1
ATOM 5400 N N . THR A 1 657 ? 7.814 10.713 -28.331 1.00 91.31 657 THR A N 1
ATOM 5401 C CA . THR A 1 657 ? 7.903 11.205 -29.718 1.00 91.31 657 THR A CA 1
ATOM 5402 C C . THR A 1 657 ? 8.100 12.722 -29.775 1.00 91.31 657 THR A C 1
ATOM 5404 O O . THR A 1 657 ? 8.863 13.206 -30.605 1.00 91.31 657 THR A O 1
ATOM 5407 N N . ALA A 1 658 ? 7.467 13.474 -28.869 1.00 90.31 658 ALA A N 1
ATOM 5408 C CA . ALA A 1 658 ? 7.602 14.927 -28.778 1.00 90.31 658 ALA A CA 1
ATOM 5409 C C . ALA A 1 658 ? 8.994 15.414 -28.315 1.00 90.31 658 ALA A C 1
ATOM 5411 O O . ALA A 1 658 ? 9.276 16.606 -28.424 1.00 90.31 658 ALA A O 1
ATOM 5412 N N . GLN A 1 659 ? 9.847 14.523 -27.796 1.00 88.12 659 GLN A N 1
ATOM 5413 C CA . GLN A 1 659 ? 11.196 14.833 -27.301 1.00 88.12 659 GLN A CA 1
ATOM 5414 C C . GLN A 1 659 ? 12.322 14.376 -28.249 1.00 88.12 659 GLN A C 1
ATOM 5416 O O . GLN A 1 659 ? 13.488 14.658 -27.981 1.00 88.12 659 GLN A O 1
ATOM 5421 N N . LEU A 1 660 ? 12.014 13.674 -29.347 1.00 90.69 660 LEU A N 1
ATOM 5422 C CA . LEU A 1 660 ? 13.028 13.195 -30.294 1.00 90.69 660 LEU A CA 1
ATOM 5423 C C . LEU A 1 660 ? 13.487 14.326 -31.234 1.00 90.69 660 LEU A C 1
ATOM 5425 O O . LEU A 1 660 ? 12.671 14.922 -31.934 1.00 90.69 660 LEU A O 1
ATOM 5429 N N . SER A 1 661 ? 14.801 14.579 -31.290 1.00 85.62 661 SER A N 1
ATOM 5430 C CA . SER A 1 661 ? 15.436 15.559 -32.191 1.00 85.62 661 SER A CA 1
ATOM 5431 C C . SER A 1 661 ? 16.269 14.869 -33.276 1.00 85.62 661 SER A C 1
ATOM 5433 O O . SER A 1 661 ? 17.073 13.988 -32.974 1.00 85.62 661 SER A O 1
ATOM 5435 N N . GLU A 1 662 ? 16.129 15.305 -34.533 1.00 83.69 662 GLU A N 1
ATOM 5436 C CA . GLU A 1 662 ? 16.935 14.823 -35.670 1.00 83.69 662 GLU A CA 1
ATOM 5437 C C . GLU A 1 662 ? 18.432 15.189 -35.567 1.00 83.69 662 GLU A C 1
ATOM 5439 O O . GLU A 1 662 ? 19.250 14.621 -36.289 1.00 83.69 662 GLU A O 1
ATOM 5444 N N . GLU A 1 663 ? 18.822 16.094 -34.660 1.00 80.38 663 GLU A N 1
ATOM 5445 C CA . GLU A 1 663 ? 20.224 16.497 -34.430 1.00 80.38 663 GLU A CA 1
ATOM 5446 C C . GLU A 1 663 ? 21.119 15.307 -34.029 1.00 80.38 663 GLU A C 1
ATOM 5448 O O . GLU A 1 663 ? 22.310 15.257 -34.381 1.00 80.38 663 GLU A O 1
ATOM 5453 N N . ASN A 1 664 ? 20.513 14.314 -33.364 1.00 85.69 664 ASN A N 1
ATOM 5454 C CA . ASN A 1 664 ? 21.089 13.017 -33.024 1.00 85.69 664 ASN A CA 1
ATOM 5455 C C . ASN A 1 664 ? 20.304 11.887 -33.730 1.00 85.69 664 ASN A C 1
ATOM 5457 O O . ASN A 1 664 ? 19.441 11.251 -33.114 1.00 85.69 664 ASN A O 1
ATOM 5461 N N . PRO A 1 665 ? 20.604 11.591 -35.014 1.00 88.31 665 PRO A N 1
ATOM 5462 C CA . PRO A 1 665 ? 19.886 10.584 -35.798 1.00 88.31 665 PRO A CA 1
ATOM 5463 C C . PRO A 1 665 ? 19.813 9.213 -35.120 1.00 88.31 665 PRO A C 1
ATOM 5465 O O . PRO A 1 665 ? 18.780 8.549 -35.163 1.00 88.31 665 PRO A O 1
ATOM 5468 N N . ARG A 1 666 ? 20.881 8.794 -34.431 1.00 90.75 666 ARG A N 1
ATOM 5469 C CA . ARG A 1 666 ? 20.924 7.512 -33.717 1.00 90.75 666 ARG A CA 1
ATOM 5470 C C . ARG A 1 666 ? 19.856 7.434 -32.626 1.00 90.75 666 ARG A C 1
ATOM 5472 O O . ARG A 1 666 ? 19.119 6.451 -32.576 1.00 90.75 666 ARG A O 1
ATOM 5479 N N . GLN A 1 667 ? 19.761 8.450 -31.765 1.00 91.25 667 GLN A N 1
ATOM 5480 C CA . GLN A 1 667 ? 18.739 8.502 -30.714 1.00 91.25 667 GLN A CA 1
ATOM 5481 C C . GLN A 1 667 ? 17.336 8.696 -31.296 1.00 91.25 667 GLN A C 1
ATOM 5483 O O . GLN A 1 667 ? 16.411 8.017 -30.859 1.00 91.25 667 GLN A O 1
ATOM 5488 N N . TYR A 1 668 ? 17.188 9.550 -32.312 1.00 93.12 668 TYR A N 1
ATOM 5489 C CA . TYR A 1 668 ? 15.929 9.780 -33.022 1.00 93.12 668 TYR A CA 1
ATOM 5490 C C . TYR A 1 668 ? 15.343 8.479 -33.588 1.00 93.12 668 TYR A C 1
ATOM 5492 O O . TYR A 1 668 ? 14.231 8.071 -33.244 1.00 93.12 668 TYR A O 1
ATOM 5500 N N . HIS A 1 669 ? 16.117 7.769 -34.411 1.00 95.19 669 HIS A N 1
ATOM 5501 C CA . HIS A 1 669 ? 15.674 6.537 -35.052 1.00 95.19 669 HIS A CA 1
ATOM 5502 C C . HIS A 1 669 ? 15.487 5.387 -34.048 1.00 95.19 669 HIS A C 1
ATOM 5504 O O . HIS A 1 669 ? 14.489 4.669 -34.139 1.00 95.19 669 HIS A O 1
ATOM 5510 N N . PHE A 1 670 ? 16.361 5.254 -33.040 1.00 95.12 670 PHE A N 1
ATOM 5511 C CA . PHE A 1 670 ? 16.161 4.301 -31.939 1.00 95.12 670 PHE A CA 1
ATOM 5512 C C . PHE A 1 670 ? 14.872 4.589 -31.156 1.00 95.12 670 PHE A C 1
ATOM 5514 O O . PHE A 1 670 ? 14.101 3.671 -30.878 1.00 95.12 670 PHE A O 1
ATOM 5521 N N . GLY A 1 671 ? 14.612 5.859 -30.835 1.00 95.12 671 GLY A N 1
ATOM 5522 C CA . GLY A 1 671 ? 13.426 6.306 -30.111 1.00 95.12 671 GLY A CA 1
ATOM 5523 C C . GLY A 1 671 ? 12.138 5.989 -30.864 1.00 95.12 671 GLY A C 1
ATOM 5524 O O . GLY A 1 671 ? 11.231 5.401 -30.284 1.00 95.12 671 GLY A O 1
ATOM 5525 N N . HIS A 1 672 ? 12.081 6.271 -32.168 1.00 96.19 672 HIS A N 1
ATOM 5526 C CA . HIS A 1 672 ? 10.937 5.902 -33.008 1.00 96.19 672 HIS A CA 1
ATOM 5527 C C . HIS A 1 672 ? 10.718 4.380 -33.090 1.00 96.19 672 HIS A C 1
ATOM 5529 O O . HIS A 1 672 ? 9.574 3.925 -33.019 1.00 96.19 672 HIS A O 1
ATOM 5535 N N . CYS A 1 673 ? 11.790 3.580 -33.162 1.00 95.75 673 CYS A N 1
ATOM 5536 C CA . CYS A 1 673 ? 11.687 2.119 -33.075 1.00 95.75 673 CYS A CA 1
ATOM 5537 C C . CYS A 1 673 ? 11.126 1.672 -31.714 1.00 95.75 673 CYS A C 1
ATOM 5539 O O . CYS A 1 673 ? 10.199 0.866 -31.663 1.00 95.75 673 CYS A O 1
ATOM 5541 N N . GLY A 1 674 ? 11.641 2.227 -30.614 1.00 95.25 674 GLY A N 1
ATOM 5542 C CA . GLY A 1 674 ? 11.179 1.931 -29.257 1.00 95.25 674 GLY A CA 1
ATOM 5543 C C . GLY A 1 674 ? 9.719 2.328 -29.023 1.00 95.25 674 GLY A C 1
ATOM 5544 O O . GLY A 1 674 ? 8.960 1.551 -28.452 1.00 95.25 674 GLY A O 1
ATOM 5545 N N . VAL A 1 675 ? 9.297 3.497 -29.516 1.00 95.12 675 VAL A N 1
ATOM 5546 C CA . VAL A 1 675 ? 7.904 3.979 -29.485 1.00 95.12 675 VAL A CA 1
ATOM 5547 C C . VAL A 1 675 ? 6.970 3.008 -30.207 1.00 95.12 675 VAL A C 1
ATOM 5549 O O . VAL A 1 675 ? 5.924 2.654 -29.662 1.00 95.12 675 VAL A O 1
ATOM 5552 N N . HIS A 1 676 ? 7.351 2.538 -31.397 1.00 94.00 676 HIS A N 1
ATOM 5553 C CA . HIS A 1 676 ? 6.568 1.556 -32.145 1.00 94.00 676 HIS A CA 1
ATOM 5554 C C . HIS A 1 676 ? 6.474 0.216 -31.400 1.00 94.00 676 HIS A C 1
ATOM 5556 O O . HIS A 1 676 ? 5.379 -0.316 -31.229 1.00 94.00 676 HIS A O 1
ATOM 5562 N N . LEU A 1 677 ? 7.598 -0.304 -30.894 1.00 93.56 677 LEU A N 1
ATOM 5563 C CA . LEU A 1 677 ? 7.626 -1.550 -30.121 1.00 93.56 677 LEU A CA 1
ATOM 5564 C C . LEU A 1 677 ? 6.797 -1.445 -28.834 1.00 93.56 677 LEU A C 1
ATOM 5566 O O . LEU A 1 677 ? 6.075 -2.381 -28.510 1.00 93.56 677 LEU A O 1
ATOM 5570 N N . LEU A 1 678 ? 6.831 -0.303 -28.141 1.00 92.81 678 LEU A N 1
ATOM 5571 C CA . LEU A 1 678 ? 6.000 -0.032 -26.965 1.00 92.81 678 LEU A CA 1
ATOM 5572 C C . LEU A 1 678 ? 4.503 -0.020 -27.314 1.00 92.81 678 LEU A C 1
ATOM 5574 O O . LEU A 1 678 ? 3.705 -0.605 -26.587 1.00 92.81 678 LEU A O 1
ATOM 5578 N N . GLN A 1 679 ? 4.113 0.597 -28.435 1.00 91.94 679 GLN A N 1
ATOM 5579 C CA . GLN A 1 679 ? 2.725 0.575 -28.915 1.00 91.94 679 GLN A CA 1
ATOM 5580 C C . GLN A 1 679 ? 2.258 -0.849 -29.241 1.00 91.94 679 GLN A C 1
ATOM 5582 O O . GLN A 1 679 ? 1.186 -1.254 -28.795 1.00 91.94 679 GLN A O 1
ATOM 5587 N N . GLN A 1 680 ? 3.066 -1.625 -29.969 1.00 90.06 680 GLN A N 1
ATOM 5588 C CA . GLN A 1 680 ? 2.737 -3.016 -30.291 1.00 90.06 680 GLN A CA 1
ATOM 5589 C C . GLN A 1 680 ? 2.725 -3.907 -29.040 1.00 90.06 680 GLN A C 1
ATOM 5591 O O . GLN A 1 680 ? 1.895 -4.803 -28.945 1.00 90.06 680 GLN A O 1
ATOM 5596 N N . TYR A 1 681 ? 3.589 -3.642 -28.057 1.00 88.06 681 TYR A N 1
ATOM 5597 C CA . TYR A 1 681 ? 3.634 -4.369 -26.786 1.00 88.06 681 TYR A CA 1
ATOM 5598 C C . TYR A 1 681 ? 2.391 -4.104 -25.920 1.00 88.06 681 TYR A C 1
ATOM 5600 O O . TYR A 1 681 ? 1.823 -5.033 -25.350 1.00 88.06 681 TYR A O 1
ATOM 5608 N N . VAL A 1 682 ? 1.915 -2.854 -25.869 1.00 85.44 682 VAL A N 1
ATOM 5609 C CA . VAL A 1 682 ? 0.627 -2.523 -25.235 1.00 85.44 682 VAL A CA 1
ATOM 5610 C C . VAL A 1 682 ? -0.525 -3.215 -25.969 1.00 85.44 682 VAL A C 1
ATOM 5612 O O . VAL A 1 682 ? -1.374 -3.814 -25.319 1.00 85.44 682 VAL A O 1
ATOM 5615 N N . LEU A 1 683 ? -0.529 -3.208 -27.308 1.00 84.88 683 LEU A N 1
ATOM 5616 C CA . LEU A 1 683 ? -1.543 -3.921 -28.092 1.00 84.88 683 LEU A CA 1
ATOM 5617 C C . LEU A 1 683 ? -1.513 -5.438 -27.860 1.00 84.88 683 LEU A C 1
ATOM 5619 O O . LEU A 1 683 ? -2.577 -6.047 -27.784 1.00 84.88 683 LEU A O 1
ATOM 5623 N N . TYR A 1 684 ? -0.324 -6.035 -27.735 1.00 82.19 684 TYR A N 1
ATOM 5624 C CA . TYR A 1 684 ? -0.135 -7.449 -27.412 1.00 82.19 684 TYR A CA 1
ATOM 5625 C C . TYR A 1 684 ? -0.775 -7.788 -26.059 1.00 82.19 684 TYR A C 1
ATOM 5627 O O . TYR A 1 684 ? -1.643 -8.653 -26.011 1.00 82.19 684 TYR A O 1
ATOM 5635 N N . LEU A 1 685 ? -0.455 -7.026 -25.004 1.00 74.88 685 LEU A N 1
ATOM 5636 C CA . LEU A 1 685 ? -1.060 -7.176 -23.671 1.00 74.88 685 LEU A CA 1
ATOM 5637 C C . LEU A 1 685 ? -2.592 -7.027 -23.660 1.00 74.88 685 LEU A C 1
ATOM 5639 O O . LEU A 1 685 ? -3.251 -7.615 -22.816 1.00 74.88 685 LEU A O 1
ATOM 5643 N N . THR A 1 686 ? -3.168 -6.242 -24.576 1.00 69.88 686 THR A N 1
ATOM 5644 C CA . THR A 1 686 ? -4.632 -6.069 -24.700 1.00 69.88 686 THR A CA 1
ATOM 5645 C C . THR A 1 686 ? -5.314 -7.068 -25.644 1.00 69.88 686 THR A C 1
ATOM 5647 O O . THR A 1 686 ? -6.491 -6.894 -25.942 1.00 69.88 686 THR A O 1
ATOM 5650 N N . ARG A 1 687 ? -4.581 -8.047 -26.191 1.00 62.22 687 ARG A N 1
ATOM 5651 C CA . ARG A 1 687 ? -5.116 -9.107 -27.074 1.00 62.22 687 ARG A CA 1
ATOM 5652 C C . ARG A 1 687 ? -5.131 -10.491 -26.426 1.00 62.22 687 ARG A C 1
ATOM 5654 O O . ARG A 1 687 ? -5.723 -11.401 -26.996 1.00 62.22 687 ARG A O 1
ATOM 5661 N N . THR A 1 688 ? -4.462 -10.642 -25.288 1.00 48.31 688 THR A N 1
ATOM 5662 C CA . THR A 1 688 ? -4.541 -11.795 -24.379 1.00 48.31 688 THR A CA 1
ATOM 5663 C C . THR A 1 688 ? -5.580 -11.580 -23.265 1.00 48.31 688 THR A C 1
ATOM 5665 O O . THR A 1 688 ? -5.480 -12.178 -22.200 1.00 48.31 688 THR A O 1
ATOM 5668 N N . VAL A 1 689 ? -6.566 -10.712 -23.539 1.00 38.16 689 VAL A N 1
ATOM 5669 C CA . VAL A 1 689 ? -7.806 -10.429 -22.790 1.00 38.16 689 VAL A CA 1
ATOM 5670 C C . VAL A 1 689 ? -8.925 -10.215 -23.818 1.00 38.16 689 VAL A C 1
ATOM 5672 O O . VAL A 1 689 ? -10.098 -10.502 -23.505 1.00 38.16 689 VAL A O 1
#

pLDDT: mean 74.07, std 24.0, range [21.09, 97.44]

Nearest PDB structures (foldseek):
  1qhh-assembly1_A  TM=8.630E-01  e=8.767E-05  Geobacillus stearothermophilus
  5j1i-assembly2_B  TM=3.224E-01  e=2.581E+00  Homo sapiens

Solvent-accessible surface area (backbone atoms only — not comparable to full-atom values): 41801 Å² total; per-residue (Å²): 134,88,82,78,91,88,86,79,88,83,81,92,82,89,88,82,90,82,83,91,86,89,90,88,86,86,90,90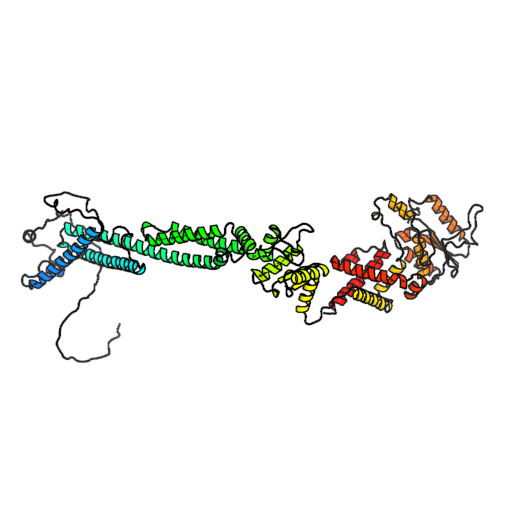,88,90,89,86,83,94,86,81,81,89,77,82,93,72,91,74,75,86,79,85,74,85,51,74,64,62,54,56,63,66,70,71,68,82,92,83,74,75,58,92,78,74,63,64,67,72,65,48,54,70,79,58,61,66,97,79,58,63,65,68,54,61,44,47,54,50,48,48,52,48,47,49,50,46,48,52,46,51,50,42,54,53,43,46,71,60,64,73,64,80,90,78,78,86,84,84,91,86,84,89,89,78,91,78,81,79,76,93,78,80,98,81,80,76,98,63,63,60,82,83,65,68,91,59,92,44,68,67,59,46,55,50,52,51,55,51,49,42,53,53,42,52,50,50,43,50,52,46,53,48,51,68,69,39,81,70,34,78,75,51,52,74,69,55,52,48,52,49,52,53,45,38,54,50,40,57,49,52,40,48,55,53,46,53,29,50,54,52,47,54,50,48,48,61,54,47,54,54,47,51,55,54,50,49,56,50,45,70,73,41,46,52,52,79,73,59,76,52,71,78,27,70,69,60,48,49,54,54,50,49,53,52,52,50,51,53,47,50,51,54,49,51,69,69,71,59,62,73,88,55,48,49,70,68,56,54,51,53,53,50,52,51,54,56,50,50,56,53,50,53,61,53,64,54,72,34,62,68,52,47,48,57,50,48,59,61,70,52,37,77,76,44,37,63,42,36,96,81,48,42,65,59,51,74,69,42,50,48,62,37,64,60,61,47,96,76,81,87,85,87,75,67,87,91,70,46,65,68,57,37,52,46,48,25,54,50,42,37,41,77,75,62,74,42,58,45,84,81,39,79,45,73,31,93,40,66,68,58,23,51,52,50,50,50,46,30,34,69,51,71,68,46,77,73,50,48,61,33,28,57,65,58,49,53,50,50,55,51,44,76,76,39,101,60,81,77,83,76,82,45,80,65,53,50,42,50,50,51,52,47,53,55,54,53,29,65,78,36,82,84,36,70,54,42,54,28,47,52,52,18,60,76,31,56,87,65,83,82,85,56,70,84,81,32,101,38,72,66,58,37,52,53,54,65,70,72,59,82,37,69,28,61,84,71,48,76,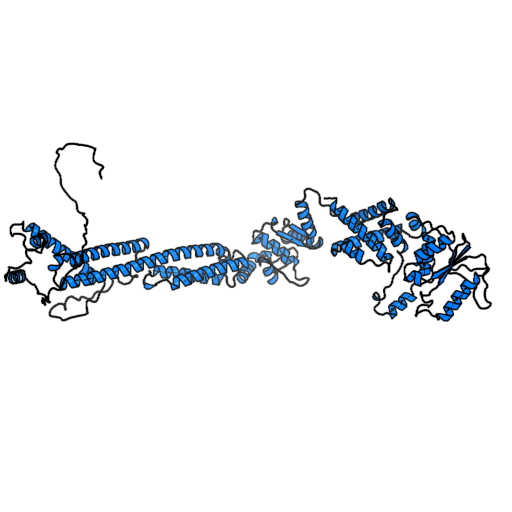44,95,37,73,62,54,32,51,51,51,37,49,33,52,48,18,69,41,68,70,38,73,57,44,68,44,85,88,40,82,53,52,98,92,49,78,61,45,51,43,53,30,32,25,76,95,72,55,34,33,34,40,77,41,72,28,42,92,89,58,37,46,59,94,84,53,96,64,53,44,68,61,51,49,52,52,56,49,53,61,55,54,58,44,58,99,50,97,55,46,79,46,81,46,44,41,43,32,47,79,66,75,37,38,75,58,52,50,53,53,52,42,46,73,72,69,48,74,74,54,68,56,51,73,68,55,46,34,80,72,54,36,75,46,93,81,44,45,72,57,53,48,51,52,46,48,53,48,46,52,48,31,63,76,68,72,54,50,60,66,64,56,60,74,68,59,49,77,92,43,49,36,60,27,22,45,48,55,37,42,37,51,50,42,52,52,51,53,51,50,66,64,67,78,110

Foldseek 3Di:
DDDDDDDDDDDDDDDDDDDDDDDDDDDDDDDDDDDDDDDDDDPDDADPDDDPVSVVVVVPDDDDDDVVPVDDCVVVCVVCVDPPPDPVVVVVVVCVVVVLLVVLVVVLVVVCVQPVPPPDDDDDDDDDDPPPPDDDDDDLDHDPPAPANDDPVDPVVVLVVLVVLLVVLVVSLVSLVCCCPDPVVVVDHPVSNVSSVVSSVVSVVSSVLSVVLSVLSVVLVVLVVVLVVLLVVLCVLLVCLVVLNDAQAPVSLVVSVVSLVVSVVSLVVCVVPHDPRSDYPVSVVVSVVSVVVSVVSVVCSVVRNVVSLVVCCVVCVVLQFLFFPVGDHDDSVLSSLLRRDYPDRDDDDDPPNCPLVSVLSSLLCCVPVVVDDLANAAAEDADPVSLVVSQCSNCRGPVDRRHHRYYPVVVVLVVVPVVDPAHQDDQDLVNLLVLLVVVQVVVLVPVVDPLVVLVLLLQQCVPPDDDDCVVDPDPVVSVVVVCVDWAAELQRDTDDDPLLNVVRNQCVQQVFDKDAQDFPPQFDDDPPHDGDGAGIARVVLLEG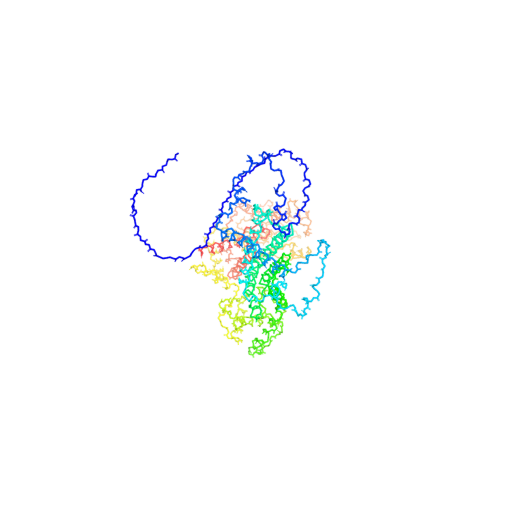EHEQQAAPVQFHDPPDPDGSVVSVVVVVSNVVRCPPHPGHYDYHYVNCVVVVNRSVSSVVVCVVSVHRGHGDRSVRSCVNRNVCVVCVVVLSVVLSVLLVVCVVVVPALVNLLVPADVSSSNCNSSSPSSSVSNVVVVVVSVVSD

Radius of gyration: 62.4 Å; Cα contacts (8 Å, |Δi|>4): 513; chains: 1; bounding box: 153×72×154 Å

Secondary structure (DSSP, 8-state):
--------------------------------------PPP---PPP---SHHHHHHHHTS---SSGGGTS-HHHHHHH---TTS-HHHHHHHHHHHHHHHHHHHHHHHHHHHHHT----SS--------TT------S-SSTTS-TTS---S-HHHHHHHHHHHHHHHHHHHHHHHHHHHSGGGGGS-HHHHHHHHHHHHHHHHHHHHHHHHHHHHHHHHHHHHHHHHHHHHHHHHHHHHHTT-S---HHHHHHHHHHHHHHHHHHHHHHHH--GGGS-HHHHHHHHHHHHHHHHHHHHHTTHHHHHHHHHHHHTGGGSSSBTTTTB---HHHHHHHH---SS------TTS-HHHHHHHHHHHHHHHH---GGG-EEEESSHHHHHHHHHHHHHHH----SEEEEHHHHHHHHHHHT-SS------HHHHHHHHHHHHHHHHH-TT-HHHHHHHHHHHTTT-----GGGSSSHHHHHHHHHH--EE-TTS-EES-HHHHHHHHHHHHTT---EET---TTS---TTSPPP--SEEEGGGTEEEEEE---TTSPPPTT-SS-HHHHHHHHHHHHHTTTTSS-EEEEEEHHHHHTT-HHHHHHHHHHHTT---PPPPHHHHHHHH--HHHHHHHHHHHHHHHHHHHHHTT--HHHHHTT--TTSHHHHHHHHHHHHHHHHHHHHHTT--